Protein AF-A0AAN2ZX48-F1 (afdb_monomer)

pLDDT: mean 71.61, std 15.32, range [32.81, 92.69]

Mean predicted aligned error: 22.46 Å

Solvent-accessible surface area (backbone atoms only — not comparable to full-atom values): 22658 Å² total; per-residue (Å²): 134,85,87,55,76,64,66,60,76,71,35,73,71,50,57,65,73,64,58,72,77,75,75,75,77,77,73,84,66,56,73,68,52,59,56,50,48,56,48,50,50,49,28,68,75,66,75,44,78,60,50,87,53,94,60,100,44,75,47,29,53,45,24,56,49,52,52,52,36,64,75,31,69,79,54,33,64,74,41,54,86,73,54,86,80,57,77,74,74,60,80,80,75,80,78,86,82,70,86,78,72,79,70,75,82,63,98,75,76,61,73,65,69,76,73,61,67,86,85,75,58,90,87,45,56,80,81,66,59,49,67,71,52,54,52,53,52,56,52,56,72,67,50,59,66,72,38,79,42,93,65,40,72,72,52,47,60,51,54,56,48,51,53,52,31,42,75,71,61,50,21,52,81,40,77,43,83,68,84,80,81,60,65,76,41,43,37,29,50,72,88,43,48,31,37,28,72,42,65,47,86,70,64,43,74,40,100,85,76,45,80,31,28,40,22,28,36,40,36,76,88,44,33,25,25,71,62,35,44,48,57,61,50,42,54,48,29,55,32,80,91,34,60,15,30,32,46,48,71,68,76,47,81,66,56,65,60,73,74,46,95,56,92,48,72,52,23,36,41,38,31,31,33,71,64,45,86,48,72,85,62,59,72,54,75,46,50,32,33,58,50,76,36,73,57,62,67,66,74,74,50,72,60,22,45,83,27,63,75,46,69,49,14,51,69,43,83,77,47,76,45,82,36,58,84,46,67,56,70,60,51,49,52,49,52,52,61,74,42,50,93,39,48,45,76,48,71,49,99,83,75,52,66,21,63,58,29,30,62,50,55,68,68,61,53,54,54,48,54,52,51,52,52,60,61,72,75,108

Radius of gyration: 36.61 Å; Cα contacts (8 Å, |Δi|>4): 448; chains: 1; bounding box: 92×59×98 Å

Sequence (378 aa):
MANSLDSIFEDDAFDDLTKQVEKKKVVKQDPEVAKFQETIDFVNENGREPEKTPEWSSERALWARLSGFRGKPERSEKVKKYDTLGLLEKEFEPDGEFLADSVEIDDELNLDDILGSDDMIDDFSDLLDVSRYRRTVNAADKIGRRKHASHFEKYKSLFDQVHADIASGRRKIIPFEQYDIHENRFYIQNGVMMYIVSISKDTFIADNGKTNARMHVVYENGTENKNLLLQSLASSLYSTERHGRMVTEPVDEETLAESFGEEFTTGYIYVLKSLSTNPDISKWNNLYKIGFTRNDVESRIANAENDVTYLNAPVKVMLSAEVQNVNAQLLERTLHHVFQDKQVVFQDGNFKKATEWYMVPLNDIESKINEVIAGLQK

Foldseek 3Di:
DDPDPVVVVPDPVVVVVPPDPPPPPPPPDPPLQVLVVVQVVVCVVVVDHQDCDPDDDPSNVSVVSLVVCLVDVVSVVVNVVVCPPCSNVDDPPPPDDDPPPPPPPPPPDDPVVVVPPPPPCPPCPVVPPCVVVVVVVVVVVLAQDWDFAPPCVVVLVVVVVLVVCVVVVLKDKAQDPDLDDDAQFWKAWLNKIKHWPDWDPDWDQDPVRDTKTATWMAINVRIIGRGHISVVVSCRSPDPVTRMITIDDRVPLVVLVVVDPDWDFQWKKWKKDFPDPDPVRVPAPQKIFIDIDRDDPCVVQVQLLCDVLNPNGRIDTPDMDTQTSFNVVVLSVVLCVVQVVFWDWDADPVRDIRTRIGRDHPVVSVVVSVVSSVVRVD

Nearest PDB structures (foldseek):
  2mh9-assembly1_A  TM=3.586E-01  e=2.820E+00  Homo sapiens
  6y2d-assembly2_B  TM=3.726E-01  e=7.267E+00  Homo sapiens
  7mtr-assembly1_A  TM=3.232E-01  e=9.599E+00  Homo sapiens

Organism: Listeria monocytogenes (NCBI:txid1639)

Secondary structure (DSSP, 8-state):
----THHHHS-HHHHHHH------------HHHHHHHHHHHHHHHHSSPPP--SS--HHHHHHHHHHHHHS-HHHHHHHGGG-SS-TTSS-----S-S--------TT--HHHHS--TTS-TTTTTTS-THHHHHHHHHHHTS---EE-TTHHHHHHHHHHHHHHHHTTSS-EEE--S----TT-EEEETTEEEEEEEE-S--EE-TTSSEE-EEEEEETTSEEEEEEEHHHHHHHHH-TTTT-EEEPPP--TTHHHHS-SS--EEEEEEEEEE----HHHHT-TTEEEEEEESS-HHHHHTTGGG-GGGTTS-EEEEEEEEEESS-HHHHHHHHHHHTGGGEEEEE-TTS-EEEEEEE--HHHHHHHHHHHHHHH--

InterPro domains:
  IPR018306 Bacteriophage T5, Orf172 DNA-binding [SM00974] (282-372)

Structure (mmCIF, N/CA/C/O backbone):
data_AF-A0AAN2ZX48-F1
#
_entry.id   AF-A0AAN2ZX48-F1
#
loop_
_atom_site.group_PDB
_atom_site.id
_atom_site.type_symbol
_atom_site.label_atom_id
_atom_site.label_alt_id
_atom_site.label_comp_id
_atom_site.label_asym_id
_atom_site.label_entity_id
_atom_site.label_seq_id
_atom_site.pdbx_PDB_ins_code
_atom_site.Cartn_x
_atom_site.Cartn_y
_atom_site.Cartn_z
_atom_site.occupancy
_atom_site.B_iso_or_equiv
_atom_site.auth_seq_id
_atom_site.auth_comp_id
_atom_site.auth_asym_id
_atom_site.auth_atom_id
_atom_site.pdbx_PDB_model_num
ATOM 1 N N . MET A 1 1 ? -53.705 4.582 -3.881 1.00 45.12 1 MET A N 1
ATOM 2 C CA . MET A 1 1 ? -53.225 4.586 -5.277 1.00 45.12 1 MET A CA 1
ATOM 3 C C . MET A 1 1 ? -51.786 4.130 -5.215 1.00 45.12 1 MET A C 1
ATOM 5 O O . MET A 1 1 ? -51.027 4.713 -4.455 1.00 45.12 1 MET A O 1
ATOM 9 N N . ALA A 1 2 ? -51.499 2.971 -5.800 1.00 41.88 2 ALA A N 1
ATOM 10 C CA . ALA A 1 2 ? -50.234 2.273 -5.624 1.00 41.88 2 ALA A CA 1
ATOM 11 C C . ALA A 1 2 ? -49.130 3.002 -6.399 1.00 41.88 2 ALA A C 1
ATOM 13 O O . ALA A 1 2 ? -49.223 3.122 -7.615 1.00 41.88 2 ALA A O 1
ATOM 14 N N . ASN A 1 3 ? -48.112 3.484 -5.689 1.00 56.31 3 ASN A N 1
ATOM 15 C CA . ASN A 1 3 ? -46.870 3.957 -6.288 1.00 56.31 3 ASN A CA 1
ATOM 16 C C . ASN A 1 3 ? -46.056 2.707 -6.652 1.00 56.31 3 ASN A C 1
ATOM 18 O O . ASN A 1 3 ? -45.355 2.171 -5.791 1.00 56.31 3 ASN A O 1
ATOM 22 N N . SER A 1 4 ? -46.235 2.172 -7.864 1.00 54.47 4 SER A N 1
ATOM 23 C CA . SER A 1 4 ? -45.374 1.093 -8.354 1.00 54.47 4 SER A CA 1
ATOM 24 C C . SER A 1 4 ? -44.066 1.696 -8.861 1.00 54.47 4 SER A C 1
ATOM 26 O O . SER A 1 4 ? -44.042 2.795 -9.408 1.00 54.47 4 SER A O 1
ATOM 28 N N . LEU A 1 5 ? -42.965 0.977 -8.643 1.00 59.41 5 LEU A N 1
ATOM 29 C CA . LEU A 1 5 ? -41.631 1.351 -9.119 1.00 59.41 5 LEU A CA 1
ATOM 30 C C . LEU A 1 5 ? -41.590 1.561 -10.642 1.00 59.41 5 LEU A C 1
ATOM 32 O O . LEU A 1 5 ? -40.723 2.283 -11.121 1.00 59.41 5 LEU A O 1
ATOM 36 N N . ASP A 1 6 ? -42.547 0.996 -11.379 1.00 60.75 6 ASP A N 1
ATOM 37 C CA . ASP A 1 6 ? -42.659 1.135 -12.832 1.00 60.75 6 ASP A CA 1
ATOM 38 C C . ASP A 1 6 ? -42.944 2.579 -13.262 1.00 60.75 6 ASP A C 1
ATOM 40 O O . ASP A 1 6 ? -42.443 3.011 -14.294 1.00 60.75 6 ASP A O 1
ATOM 44 N N . SER A 1 7 ? -43.633 3.381 -12.437 1.00 61.56 7 SER A N 1
ATOM 45 C CA . SER A 1 7 ? -43.918 4.780 -12.787 1.00 61.56 7 SER A CA 1
ATOM 46 C C . SER A 1 7 ? -42.679 5.682 -12.764 1.00 61.56 7 SER A C 1
ATOM 48 O O . SER A 1 7 ? -42.735 6.796 -13.265 1.00 61.56 7 SER A O 1
ATOM 50 N N . ILE A 1 8 ? -41.584 5.240 -12.135 1.00 61.06 8 ILE A N 1
ATOM 51 C CA . ILE A 1 8 ? -40.303 5.966 -12.104 1.00 61.06 8 ILE A CA 1
ATOM 52 C C . ILE A 1 8 ? -39.484 5.654 -13.365 1.00 61.06 8 ILE A C 1
ATOM 54 O O . ILE A 1 8 ? -38.719 6.497 -13.822 1.00 61.06 8 ILE A O 1
ATOM 58 N N . PHE A 1 9 ? -39.655 4.459 -13.938 1.00 58.81 9 PHE A N 1
ATOM 59 C CA . PHE A 1 9 ? -38.981 4.049 -15.172 1.00 58.81 9 PHE A CA 1
ATOM 60 C C . PHE A 1 9 ? -39.704 4.520 -16.442 1.00 58.81 9 PHE A C 1
ATOM 62 O O . PHE A 1 9 ? -39.094 4.526 -17.505 1.00 58.81 9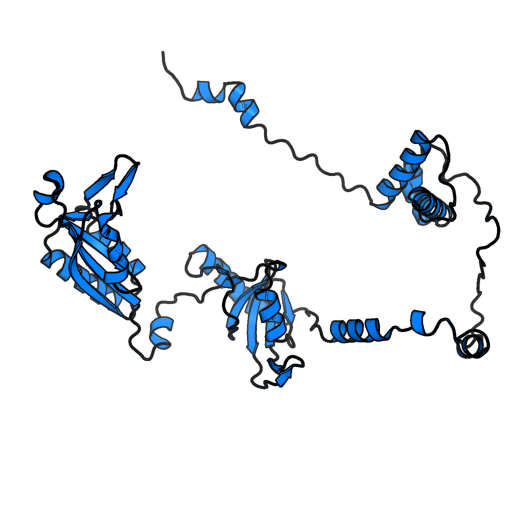 PHE A O 1
ATOM 69 N N . GLU A 1 10 ? -40.973 4.921 -16.334 1.00 63.53 10 GLU A N 1
ATOM 70 C CA . GLU A 1 10 ? -41.770 5.499 -17.428 1.00 63.53 10 GLU A CA 1
ATOM 71 C C . GLU A 1 10 ? -41.749 7.042 -17.459 1.00 63.53 10 GLU A C 1
ATOM 73 O O . GLU A 1 10 ? -42.428 7.646 -18.287 1.00 63.53 10 GLU A O 1
ATOM 78 N N . ASP A 1 11 ? -40.998 7.696 -16.565 1.00 68.88 11 ASP A N 1
ATOM 79 C CA . ASP A 1 11 ? -40.873 9.158 -16.546 1.00 68.88 11 ASP A CA 1
ATOM 80 C C . ASP A 1 11 ? -39.860 9.623 -17.610 1.00 68.88 11 ASP A C 1
ATOM 82 O O . ASP A 1 11 ? -38.691 9.224 -17.584 1.00 68.88 11 ASP A O 1
ATOM 86 N N . ASP A 1 12 ? -40.289 10.504 -18.522 1.00 62.69 12 ASP A N 1
ATOM 87 C CA . ASP A 1 12 ? -39.469 11.079 -19.605 1.00 62.69 12 ASP A CA 1
ATOM 88 C C . ASP A 1 12 ? -38.168 11.721 -19.074 1.00 62.69 12 ASP A C 1
ATOM 90 O O . ASP A 1 12 ? -37.153 11.788 -19.773 1.00 62.69 12 ASP A O 1
ATOM 94 N N . ALA A 1 13 ? -38.167 12.167 -17.811 1.00 63.03 13 ALA A N 1
ATOM 95 C CA . ALA A 1 13 ? -36.989 12.717 -17.142 1.00 63.03 13 ALA A CA 1
ATOM 96 C C . ALA A 1 13 ? -35.892 11.669 -16.851 1.00 63.03 13 ALA A C 1
ATOM 98 O O . ALA A 1 13 ? -34.710 12.018 -16.791 1.00 63.03 13 ALA A O 1
ATOM 99 N N . PHE A 1 14 ? -36.251 10.392 -16.671 1.00 63.31 14 PHE A N 1
ATOM 100 C CA . PHE A 1 14 ? -35.298 9.301 -16.428 1.00 63.31 14 PHE A CA 1
ATOM 101 C C . PHE A 1 14 ? -34.628 8.836 -17.730 1.00 63.31 14 PHE A C 1
ATOM 103 O O . PHE A 1 14 ? -33.440 8.498 -17.744 1.00 63.31 14 PHE A O 1
ATOM 110 N N . ASP A 1 15 ? -35.360 8.891 -18.841 1.00 62.09 15 ASP A N 1
ATOM 111 C CA . ASP A 1 15 ? -34.860 8.526 -20.169 1.00 62.09 15 ASP A CA 1
ATOM 112 C C . ASP A 1 15 ? -33.831 9.552 -20.690 1.00 62.09 15 ASP A C 1
ATOM 114 O O . ASP A 1 15 ? -32.846 9.203 -21.344 1.00 62.09 15 ASP A O 1
ATOM 118 N N . ASP A 1 16 ? -33.969 10.828 -20.309 1.00 64.50 16 ASP A N 1
ATOM 119 C CA . ASP A 1 16 ? -32.976 11.863 -20.630 1.00 64.50 16 ASP A CA 1
ATOM 120 C C . ASP A 1 16 ? -31.707 11.770 -19.757 1.00 64.50 16 ASP A C 1
ATOM 122 O O . ASP A 1 16 ? -30.606 12.065 -20.225 1.00 64.50 16 ASP A O 1
ATOM 126 N N . LEU A 1 17 ? -31.823 11.273 -18.516 1.00 61.31 17 LEU A N 1
ATOM 127 C CA . LEU A 1 17 ? -30.679 11.032 -17.622 1.00 61.31 17 LEU A CA 1
ATOM 128 C C . LEU A 1 17 ? -29.883 9.761 -17.970 1.00 61.31 17 LEU A C 1
ATOM 130 O O . LEU A 1 17 ? -28.704 9.658 -17.621 1.00 61.31 17 LEU A O 1
ATOM 134 N N . THR A 1 18 ? -30.518 8.784 -18.625 1.00 60.12 18 THR A N 1
ATOM 135 C CA . THR A 1 18 ? -29.911 7.484 -18.968 1.00 60.12 18 THR A CA 1
ATOM 136 C C . THR A 1 18 ? -29.430 7.381 -20.414 1.00 60.12 18 THR A C 1
ATOM 138 O O . THR A 1 18 ? -28.685 6.448 -20.735 1.00 60.12 18 THR A O 1
ATOM 141 N N . LYS A 1 19 ? -29.738 8.367 -21.271 1.00 58.62 19 LYS A N 1
ATOM 142 C CA . LYS A 1 19 ? -29.104 8.536 -22.586 1.00 58.62 19 LYS A CA 1
ATOM 143 C C . LYS A 1 19 ? -27.596 8.721 -22.435 1.00 58.62 19 LYS A C 1
ATOM 145 O O . LYS A 1 19 ? -27.070 9.822 -22.281 1.00 58.62 19 LYS A O 1
ATOM 150 N N . GLN A 1 20 ? -26.865 7.616 -22.538 1.00 55.41 20 GLN A N 1
ATOM 151 C CA . GLN A 1 20 ? -25.436 7.658 -22.795 1.00 55.41 20 GLN A CA 1
ATOM 152 C C . GLN A 1 20 ? -25.233 8.371 -24.129 1.00 55.41 20 GLN A C 1
ATOM 154 O O . GLN A 1 20 ? -25.635 7.865 -25.174 1.00 55.41 20 GLN A O 1
ATOM 159 N N . VAL A 1 21 ? -24.618 9.554 -24.090 1.00 56.12 21 VAL A N 1
ATOM 160 C CA . VAL A 1 21 ? -24.165 10.254 -25.292 1.00 56.12 21 VAL A CA 1
ATOM 161 C C . VAL A 1 21 ? -23.295 9.276 -26.071 1.00 56.12 21 VAL A C 1
ATOM 163 O O . VAL A 1 21 ? -22.174 8.968 -25.654 1.00 56.12 21 VAL A O 1
ATOM 166 N N . GLU A 1 22 ? -23.819 8.750 -27.178 1.00 48.66 22 GLU A N 1
ATOM 167 C CA . GLU A 1 22 ? -23.046 7.916 -28.083 1.00 48.66 22 GLU A CA 1
ATOM 168 C C . GLU A 1 22 ? -21.810 8.719 -28.476 1.00 48.66 22 GLU A C 1
ATOM 170 O O . GLU A 1 22 ? -21.892 9.752 -29.150 1.00 48.66 22 GLU A O 1
ATOM 175 N N . LYS A 1 23 ? -20.636 8.283 -28.007 1.00 46.94 23 LYS A N 1
ATOM 176 C CA . LYS A 1 23 ? -19.372 8.860 -28.449 1.00 46.94 23 LYS A CA 1
ATOM 177 C C . LYS A 1 23 ? -19.338 8.680 -29.959 1.00 46.94 23 LYS A C 1
ATOM 179 O O . LYS A 1 23 ? -19.159 7.555 -30.429 1.00 46.94 23 LYS A O 1
ATOM 184 N N . LYS A 1 24 ? -19.531 9.777 -30.704 1.00 48.31 24 LYS A N 1
ATOM 185 C CA . LYS A 1 24 ? -19.388 9.805 -32.162 1.00 48.31 24 LYS A CA 1
ATOM 186 C C . LYS A 1 24 ? -18.112 9.044 -32.493 1.00 48.31 24 LYS A C 1
ATOM 188 O O . LYS A 1 24 ? -17.032 9.437 -32.049 1.00 48.31 24 LYS A O 1
ATOM 193 N N . LYS A 1 25 ? -18.241 7.925 -33.213 1.00 39.34 25 LYS A N 1
ATOM 194 C CA . LYS A 1 25 ? -17.086 7.191 -33.728 1.00 39.34 25 LYS A CA 1
ATOM 195 C C . LYS A 1 25 ? -16.262 8.197 -34.520 1.00 39.34 25 LYS A C 1
ATOM 197 O O . LYS A 1 25 ? -16.700 8.648 -35.575 1.00 39.34 25 LYS A O 1
ATOM 202 N N . VAL A 1 26 ? -15.100 8.576 -33.994 1.00 48.19 26 VAL A N 1
ATOM 203 C CA . VAL A 1 26 ? -14.119 9.338 -34.758 1.00 48.19 26 VAL A CA 1
ATOM 204 C C . VAL A 1 26 ? -13.676 8.397 -35.864 1.00 48.19 26 VAL A C 1
ATOM 206 O O . VAL A 1 26 ? -12.920 7.452 -35.634 1.00 48.19 26 VAL A O 1
ATOM 209 N N . VAL A 1 27 ? -14.242 8.591 -37.051 1.00 51.19 27 VAL A N 1
ATOM 210 C CA . VAL A 1 27 ? -13.769 7.943 -38.265 1.00 51.19 27 VAL A CA 1
ATOM 211 C C . VAL A 1 27 ? -12.309 8.360 -38.383 1.00 51.19 27 VAL A C 1
ATOM 213 O O . VAL A 1 27 ? -12.022 9.549 -38.504 1.00 51.19 27 VAL A O 1
ATOM 216 N N . LYS A 1 28 ? -11.380 7.405 -38.258 1.00 48.78 28 LYS A N 1
ATOM 217 C CA . LYS A 1 28 ? -9.961 7.637 -38.541 1.00 48.78 28 LYS A CA 1
ATOM 218 C C . LYS A 1 28 ? -9.855 7.975 -40.024 1.00 48.78 28 LYS A C 1
ATOM 220 O O . LYS A 1 28 ? -9.729 7.080 -40.851 1.00 48.78 28 LYS A O 1
ATOM 225 N N . GLN A 1 29 ? -9.993 9.249 -40.361 1.00 53.47 29 GLN A N 1
ATOM 226 C CA . GLN A 1 29 ? -9.598 9.734 -41.669 1.00 53.47 29 GLN A CA 1
ATOM 227 C C . GLN A 1 29 ? -8.076 9.661 -41.731 1.00 53.47 29 GLN A C 1
ATOM 229 O O . GLN A 1 29 ? -7.393 9.980 -40.751 1.00 53.47 29 GLN A O 1
ATOM 234 N N . ASP A 1 30 ? -7.550 9.194 -42.859 1.00 65.25 30 ASP A N 1
ATOM 235 C CA . ASP A 1 30 ? -6.114 9.202 -43.085 1.00 65.25 30 ASP A CA 1
ATOM 236 C C . ASP A 1 30 ? -5.580 10.628 -42.885 1.00 65.25 30 ASP A C 1
ATOM 238 O O . ASP A 1 30 ? -6.158 11.587 -43.410 1.00 65.25 30 ASP A O 1
ATOM 242 N N . PRO A 1 31 ? -4.471 10.801 -42.147 1.00 69.50 31 PRO A N 1
ATOM 243 C CA . PRO A 1 31 ? -3.940 12.122 -41.829 1.00 69.50 31 PRO A CA 1
ATOM 244 C C . PRO A 1 31 ? -3.543 12.913 -43.083 1.00 69.50 31 PRO A C 1
ATOM 246 O O . PRO A 1 31 ? -3.428 14.132 -43.014 1.00 69.50 31 PRO A O 1
ATOM 249 N N . GLU A 1 32 ? -3.319 12.248 -44.221 1.00 68.69 32 GLU A N 1
ATOM 250 C CA . GLU A 1 32 ? -3.065 12.900 -45.513 1.00 68.69 32 GLU A CA 1
ATOM 251 C C . GLU A 1 32 ? -4.333 13.548 -46.100 1.00 68.69 32 GLU A C 1
ATOM 253 O O . GLU A 1 32 ? -4.241 14.638 -46.657 1.00 68.69 32 GLU A O 1
ATOM 258 N N . VAL A 1 33 ? -5.513 12.945 -45.909 1.00 72.56 33 VAL A N 1
ATOM 259 C CA . VAL A 1 33 ? -6.796 13.476 -46.408 1.00 72.56 33 VAL A CA 1
ATOM 260 C C . VAL A 1 33 ? -7.228 14.694 -45.595 1.00 72.56 33 VAL A C 1
ATOM 262 O O . VAL A 1 33 ? -7.572 15.721 -46.171 1.00 72.56 33 VAL A O 1
ATOM 265 N N . ALA A 1 34 ? -7.111 14.628 -44.264 1.00 75.94 34 ALA A N 1
ATOM 266 C CA . ALA A 1 34 ? -7.428 15.758 -43.388 1.00 75.94 34 ALA A CA 1
ATOM 267 C C . ALA A 1 34 ? -6.564 16.998 -43.696 1.00 75.94 34 ALA A C 1
ATOM 269 O O . ALA A 1 34 ? -7.058 18.121 -43.701 1.00 75.94 34 ALA A O 1
ATOM 270 N N . LYS A 1 35 ? -5.278 16.791 -44.017 1.00 76.88 35 LYS A N 1
ATOM 271 C CA . LYS A 1 35 ? -4.351 17.871 -44.398 1.00 76.88 35 LYS A CA 1
ATOM 272 C C . LYS A 1 35 ? -4.679 18.493 -45.754 1.00 76.88 35 LYS A C 1
ATOM 274 O O . LYS A 1 35 ? -4.445 19.683 -45.947 1.00 76.88 35 LYS A O 1
ATOM 279 N N . PHE A 1 36 ? -5.180 17.706 -46.704 1.00 78.19 36 PHE A N 1
ATOM 280 C CA . PHE A 1 36 ? -5.637 18.260 -47.976 1.00 78.19 36 PHE A CA 1
ATOM 281 C C . PHE A 1 36 ? -6.943 19.033 -47.813 1.00 78.19 36 PHE A C 1
ATOM 283 O O . PHE A 1 36 ? -7.107 20.089 -48.412 1.00 78.19 36 PHE A O 1
ATOM 290 N N . GLN A 1 37 ? -7.832 18.559 -46.942 1.00 78.62 37 GLN A N 1
ATOM 291 C CA . GLN A 1 37 ? -9.082 19.245 -46.647 1.00 78.62 37 GLN A CA 1
ATOM 292 C C . GLN A 1 37 ? -8.845 20.618 -46.004 1.00 78.62 37 GLN A C 1
ATOM 294 O O . GLN A 1 37 ? -9.447 21.588 -46.434 1.00 78.62 37 GLN A O 1
ATOM 299 N N . GLU A 1 38 ? -7.853 20.738 -45.117 1.00 80.44 38 GLU A N 1
ATOM 300 C CA . GLU A 1 38 ? -7.378 22.033 -44.596 1.00 80.44 38 GLU A CA 1
ATOM 301 C C . GLU A 1 38 ? -6.915 22.986 -45.720 1.00 80.44 38 GLU A C 1
ATOM 303 O O . GLU A 1 38 ? -7.115 24.196 -45.651 1.00 80.44 38 GLU A O 1
ATOM 308 N N . THR A 1 39 ? -6.323 22.442 -46.790 1.00 78.12 39 THR A N 1
ATOM 309 C CA . THR A 1 39 ? -5.909 23.233 -47.962 1.00 78.12 39 THR A CA 1
ATOM 310 C C . THR A 1 39 ? -7.118 23.667 -48.798 1.00 78.12 39 THR A C 1
ATOM 312 O O . THR A 1 39 ? -7.153 24.802 -49.260 1.00 78.12 39 THR A O 1
ATOM 315 N N . ILE A 1 40 ? -8.131 22.807 -48.955 1.00 77.62 40 ILE A N 1
ATOM 316 C CA . ILE A 1 40 ? -9.402 23.147 -49.619 1.00 77.62 40 ILE A CA 1
ATOM 317 C C . ILE A 1 40 ? -10.158 24.223 -48.837 1.00 77.62 40 ILE A C 1
ATOM 319 O O . ILE A 1 40 ? -10.649 25.178 -49.435 1.00 77.62 40 ILE A O 1
ATOM 323 N N . ASP A 1 41 ? -10.242 24.086 -47.515 1.00 80.44 41 ASP A N 1
ATOM 324 C CA . ASP A 1 41 ? -10.939 25.033 -46.644 1.00 80.44 41 ASP A CA 1
ATOM 325 C C . ASP A 1 41 ? -10.294 26.421 -46.738 1.00 80.44 41 ASP A C 1
ATOM 327 O O . ASP A 1 41 ? -10.993 27.413 -46.930 1.00 80.44 41 ASP A O 1
ATOM 331 N N . PHE A 1 42 ? -8.958 26.487 -46.759 1.00 80.00 42 PHE A N 1
ATOM 332 C CA . PHE A 1 42 ? -8.235 27.737 -46.993 1.00 80.00 42 PHE A CA 1
ATOM 333 C C . PHE A 1 42 ? -8.580 28.384 -48.346 1.00 80.00 42 PHE A C 1
ATOM 335 O O . PHE A 1 42 ? -8.776 29.601 -48.411 1.00 80.00 42 PHE A O 1
ATOM 342 N N . VAL A 1 43 ? -8.666 27.590 -49.420 1.00 79.56 43 VAL A N 1
ATOM 343 C CA . VAL A 1 43 ? -9.015 28.087 -50.763 1.00 79.56 43 VAL A CA 1
ATOM 344 C C . VAL A 1 43 ? -10.472 28.550 -50.819 1.00 79.56 43 VAL A C 1
ATOM 346 O O . VAL A 1 43 ? -10.758 29.573 -51.437 1.00 79.56 43 VAL A O 1
ATOM 349 N N . ASN A 1 44 ? -11.388 27.853 -50.144 1.00 77.38 44 ASN A N 1
ATOM 350 C CA . ASN A 1 44 ? -12.794 28.251 -50.052 1.00 77.38 44 ASN A CA 1
ATOM 351 C C . ASN A 1 44 ? -12.979 29.555 -49.266 1.00 77.38 44 ASN A C 1
ATOM 353 O O . ASN A 1 44 ? -13.783 30.396 -49.663 1.00 77.38 44 ASN A O 1
ATOM 357 N N . GLU A 1 45 ? -12.249 29.731 -48.165 1.00 77.50 45 GLU A N 1
ATOM 358 C CA . GLU A 1 45 ? -12.350 30.923 -47.318 1.00 77.50 45 GLU A CA 1
ATOM 359 C C . GLU A 1 45 ? -11.722 32.160 -47.968 1.00 77.50 45 GLU A C 1
ATOM 361 O O . GLU A 1 45 ? -12.285 33.251 -47.887 1.00 77.50 45 GLU A O 1
ATOM 366 N N . ASN A 1 46 ? -10.574 32.001 -48.632 1.00 74.44 46 ASN A N 1
ATOM 367 C CA . ASN A 1 46 ? -9.808 33.130 -49.170 1.00 74.44 46 ASN A CA 1
ATOM 368 C C . ASN A 1 46 ? -9.995 33.343 -50.679 1.00 74.44 46 ASN A C 1
ATOM 370 O O . ASN A 1 46 ? -9.501 34.331 -51.221 1.00 74.44 46 ASN A O 1
ATOM 374 N N . GLY A 1 47 ? -10.673 32.424 -51.375 1.00 71.94 47 GLY A N 1
ATOM 375 C CA . GLY A 1 47 ? -10.892 32.474 -52.825 1.00 71.94 47 GLY A CA 1
ATOM 376 C C . GLY A 1 47 ? -9.608 32.413 -53.663 1.00 71.94 47 GLY A C 1
ATOM 377 O O . GLY A 1 47 ? -9.653 32.683 -54.863 1.00 71.94 47 GLY A O 1
ATOM 378 N N . ARG A 1 48 ? -8.464 32.093 -53.042 1.00 74.62 48 ARG A N 1
ATOM 379 C CA . ARG A 1 48 ? -7.132 32.051 -53.660 1.00 74.62 48 ARG A CA 1
ATOM 380 C C . ARG A 1 48 ? -6.343 30.827 -53.200 1.00 74.62 48 ARG A C 1
ATOM 382 O O . ARG A 1 48 ? -6.552 30.324 -52.097 1.00 74.62 48 ARG A O 1
ATOM 389 N N . GLU A 1 49 ? -5.424 30.366 -54.046 1.00 76.69 49 GLU A N 1
ATOM 390 C CA . GLU A 1 49 ? -4.456 29.323 -53.689 1.00 76.69 49 GLU A CA 1
ATOM 391 C C . GLU A 1 49 ? -3.422 29.887 -52.690 1.00 76.69 49 GLU A C 1
ATOM 393 O O . GLU A 1 49 ? -3.098 31.073 -52.766 1.00 76.69 49 GLU A O 1
ATOM 398 N N . PRO A 1 50 ? -2.913 29.082 -51.737 1.00 77.75 50 PRO A N 1
ATOM 399 C CA . PRO A 1 50 ? -1.875 29.538 -50.813 1.00 77.75 50 PRO A CA 1
ATOM 400 C C . PRO A 1 50 ? -0.607 29.919 -51.585 1.00 77.75 50 PRO A C 1
ATOM 402 O O . PRO A 1 50 ? -0.184 29.171 -52.462 1.00 77.75 50 PRO A O 1
ATOM 405 N N . GLU A 1 51 ? 0.014 31.052 -51.252 1.00 75.94 51 GLU A N 1
ATOM 406 C CA . GLU A 1 51 ? 1.209 31.564 -51.939 1.00 75.94 51 GLU A CA 1
ATOM 407 C C . GLU A 1 51 ? 2.509 31.335 -51.143 1.00 75.94 51 GLU A C 1
ATOM 409 O O . GLU A 1 51 ? 2.523 31.181 -49.916 1.00 75.94 51 GLU A O 1
ATOM 414 N N . LYS A 1 52 ? 3.649 31.334 -51.847 1.00 70.94 52 LYS A N 1
ATOM 415 C CA . LYS A 1 52 ? 4.982 31.224 -51.237 1.00 70.94 52 LYS A CA 1
ATOM 416 C C . LYS A 1 52 ? 5.378 32.557 -50.597 1.00 70.94 52 LYS A C 1
ATOM 418 O O . LYS A 1 52 ? 6.024 33.389 -51.228 1.00 70.94 52 LYS A O 1
ATOM 423 N N . THR A 1 53 ? 5.048 32.752 -49.322 1.00 71.31 53 THR A N 1
ATOM 424 C CA . THR A 1 53 ? 5.519 33.933 -48.581 1.00 71.31 53 THR A CA 1
ATOM 425 C C . THR A 1 53 ? 6.982 33.774 -48.121 1.00 71.31 53 THR A C 1
ATOM 427 O O . THR A 1 53 ? 7.389 32.677 -47.719 1.00 71.31 53 THR A O 1
ATOM 430 N N . PRO A 1 54 ? 7.797 34.848 -48.126 1.00 54.81 54 PRO A N 1
ATOM 431 C CA . PRO A 1 54 ? 9.190 34.806 -47.666 1.00 54.81 54 PRO A CA 1
ATOM 432 C C . PRO A 1 54 ? 9.323 34.563 -46.153 1.00 54.81 54 PRO A C 1
ATOM 434 O O . PRO A 1 54 ? 10.289 33.931 -45.726 1.00 54.81 54 PRO A O 1
ATOM 437 N N . GLU A 1 55 ? 8.328 34.955 -45.356 1.00 61.94 55 GLU A N 1
ATOM 438 C CA . GLU A 1 55 ? 8.254 34.664 -43.918 1.00 61.94 55 GLU A CA 1
ATOM 439 C C . GLU A 1 55 ? 7.560 33.321 -43.626 1.00 61.94 55 GLU A C 1
ATOM 441 O O . GLU A 1 55 ? 6.774 32.811 -44.434 1.00 61.94 55 GLU A O 1
ATOM 446 N N . TRP A 1 56 ? 7.866 32.726 -42.466 1.00 55.78 56 TRP A N 1
ATOM 447 C CA . TRP A 1 56 ? 7.265 31.469 -42.013 1.00 55.78 56 TRP A CA 1
ATOM 448 C C . TRP A 1 56 ? 5.832 31.698 -41.517 1.00 55.78 56 TRP A C 1
ATOM 450 O O . TRP A 1 56 ? 5.606 32.068 -40.366 1.00 55.78 56 TRP A O 1
ATOM 460 N N . SER A 1 57 ? 4.863 31.470 -42.400 1.00 71.50 57 SER A N 1
ATOM 461 C CA . SER A 1 57 ? 3.431 31.645 -42.149 1.00 71.50 57 SER A CA 1
ATOM 462 C C . SER A 1 57 ? 2.664 30.323 -42.302 1.00 71.50 57 SER A C 1
ATOM 464 O O . SER A 1 57 ? 3.150 29.361 -42.910 1.00 71.50 57 SER A O 1
ATOM 466 N N . SER A 1 58 ? 1.439 30.268 -41.769 1.00 71.56 58 SER A N 1
ATOM 467 C CA . SER A 1 58 ? 0.508 29.156 -42.012 1.00 71.56 58 SER A CA 1
ATOM 468 C C . SER A 1 58 ? 0.215 28.973 -43.508 1.00 71.56 58 SER A C 1
ATOM 470 O O . SER A 1 58 ? 0.129 27.841 -43.977 1.00 71.56 58 SER A O 1
ATOM 472 N N . GLU A 1 59 ? 0.168 30.065 -44.273 1.00 76.38 59 GLU A N 1
ATOM 473 C CA . GLU A 1 59 ? -0.027 30.069 -45.728 1.00 76.38 59 GLU A CA 1
ATOM 474 C C . GLU A 1 59 ? 1.147 29.410 -46.471 1.00 76.38 59 GLU A C 1
ATOM 476 O O . GLU A 1 59 ? 0.928 28.533 -47.306 1.00 76.38 59 GLU A O 1
ATOM 481 N N . ARG A 1 60 ? 2.402 29.696 -46.086 1.00 74.19 60 ARG A N 1
ATOM 482 C CA . ARG A 1 60 ? 3.587 29.024 -46.654 1.00 74.19 60 ARG A CA 1
ATOM 483 C C . ARG A 1 60 ? 3.585 27.520 -46.382 1.00 74.19 60 ARG A C 1
ATOM 485 O O . ARG A 1 60 ? 4.000 26.733 -47.235 1.00 74.19 60 ARG A O 1
ATOM 492 N N . ALA A 1 61 ? 3.137 27.110 -45.194 1.00 73.88 61 ALA A N 1
ATOM 493 C CA . ALA A 1 61 ? 3.020 25.697 -44.851 1.00 73.88 61 ALA A CA 1
ATOM 494 C C . ALA A 1 61 ? 1.959 24.993 -45.714 1.00 73.88 61 ALA A C 1
ATOM 496 O O . ALA A 1 61 ? 2.187 23.861 -46.144 1.00 73.88 61 ALA A O 1
ATOM 497 N N . LEU A 1 62 ? 0.836 25.659 -46.004 1.00 77.81 62 LEU A N 1
ATOM 498 C CA . LEU A 1 62 ? -0.203 25.157 -46.907 1.00 77.81 62 LEU A CA 1
ATOM 499 C C . LEU A 1 62 ? 0.278 25.113 -48.366 1.00 77.81 62 LEU A C 1
ATOM 501 O O . LEU A 1 62 ? 0.070 24.098 -49.028 1.00 77.81 62 LEU A O 1
ATOM 505 N N . TRP A 1 63 ? 1.020 26.125 -48.835 1.00 79.06 63 TRP A N 1
ATOM 506 C CA . TRP A 1 63 ? 1.656 26.119 -50.161 1.00 79.06 63 TRP A CA 1
ATOM 507 C C . TRP A 1 63 ? 2.633 24.948 -50.316 1.00 79.06 63 TRP A C 1
ATOM 509 O O . TRP A 1 63 ? 2.537 24.178 -51.266 1.00 79.06 63 TRP A O 1
ATOM 519 N N . ALA A 1 64 ? 3.529 24.734 -49.346 1.00 74.44 64 ALA A N 1
ATOM 520 C CA . ALA A 1 64 ? 4.487 23.627 -49.390 1.00 74.44 64 ALA A CA 1
ATOM 521 C C . ALA A 1 64 ? 3.797 22.250 -49.366 1.00 74.44 64 ALA A C 1
ATOM 523 O O . ALA A 1 64 ? 4.260 21.308 -50.013 1.00 74.44 64 ALA A O 1
ATOM 524 N N . ARG A 1 65 ? 2.674 22.124 -48.644 1.00 77.81 65 ARG A N 1
ATOM 525 C CA . ARG A 1 65 ? 1.848 20.907 -48.647 1.00 77.81 65 ARG A CA 1
ATOM 526 C C . ARG A 1 65 ? 1.196 20.687 -50.009 1.00 77.81 65 ARG A C 1
ATOM 528 O O . ARG A 1 65 ? 1.309 19.580 -50.527 1.00 77.81 65 ARG A O 1
ATOM 535 N N . LEU A 1 66 ? 0.581 21.715 -50.596 1.00 78.50 66 LEU A N 1
ATOM 536 C CA . LEU A 1 66 ? -0.045 21.647 -51.920 1.00 78.50 66 LEU A CA 1
ATOM 537 C C . LEU A 1 66 ? 0.982 21.284 -53.004 1.00 78.50 66 LEU A C 1
ATOM 539 O O . LEU A 1 66 ? 0.756 20.352 -53.775 1.00 78.50 66 LEU A O 1
ATOM 543 N N . SER A 1 67 ? 2.157 21.917 -52.983 1.00 75.44 67 SER A N 1
ATOM 544 C CA . SER A 1 67 ? 3.294 21.568 -53.845 1.00 75.44 67 SER A CA 1
ATOM 545 C C . SER A 1 67 ? 3.757 20.123 -53.631 1.00 75.44 67 SER A C 1
ATOM 547 O O . SER A 1 67 ? 4.048 19.411 -54.588 1.00 75.44 67 SER A O 1
ATOM 549 N N . GLY A 1 68 ? 3.757 19.635 -52.387 1.00 73.75 68 GLY A N 1
ATOM 550 C CA . GLY A 1 68 ? 4.070 18.241 -52.065 1.00 73.75 68 GLY A CA 1
ATOM 551 C C . GLY A 1 68 ? 3.029 17.223 -52.549 1.00 73.75 68 GLY A C 1
ATOM 552 O O . GLY A 1 68 ? 3.397 16.080 -52.828 1.00 73.75 68 GLY A O 1
ATOM 553 N N . PHE A 1 69 ? 1.754 17.613 -52.659 1.00 74.81 69 PHE A N 1
ATOM 554 C CA . PHE A 1 69 ? 0.699 16.798 -53.274 1.00 74.81 69 PHE A CA 1
ATOM 555 C C . PHE A 1 69 ? 0.796 16.799 -54.806 1.00 74.81 69 PHE A C 1
ATOM 557 O O . PHE A 1 69 ? 0.573 15.753 -55.408 1.00 74.81 69 PHE A O 1
ATOM 564 N N . ARG A 1 70 ? 1.192 17.920 -55.429 1.00 76.44 70 ARG A N 1
ATOM 565 C CA . ARG A 1 70 ? 1.431 18.013 -56.883 1.00 76.44 70 ARG A CA 1
ATOM 566 C C . ARG A 1 70 ? 2.694 17.261 -57.325 1.00 76.44 70 ARG A C 1
ATOM 568 O O . ARG A 1 70 ? 2.680 16.591 -58.348 1.00 76.44 70 ARG A O 1
ATOM 575 N N . GLY A 1 71 ? 3.766 17.312 -56.531 1.00 70.12 71 GLY A N 1
ATOM 576 C CA . GLY A 1 71 ? 5.059 16.711 -56.878 1.00 70.12 71 GLY A CA 1
ATOM 577 C C . GLY A 1 71 ? 5.175 15.194 -56.670 1.00 70.12 71 GLY A C 1
ATOM 578 O O . GLY A 1 71 ? 6.157 14.604 -57.111 1.00 70.12 71 GLY A O 1
ATOM 579 N N . LYS A 1 72 ? 4.221 14.540 -55.987 1.00 75.81 72 LYS A N 1
ATOM 580 C CA . LYS A 1 72 ? 4.258 13.086 -55.735 1.00 75.81 72 LYS A CA 1
ATOM 581 C C . LYS A 1 72 ? 2.969 12.394 -56.200 1.00 75.81 72 LYS A C 1
ATOM 583 O O . LYS A 1 72 ? 1.940 12.566 -55.542 1.00 75.81 72 LYS A O 1
ATOM 588 N N . PRO A 1 73 ? 3.023 11.538 -57.239 1.00 69.75 73 PRO A N 1
ATOM 589 C CA . PRO A 1 73 ? 1.829 10.910 -57.811 1.00 69.75 73 PRO A CA 1
ATOM 590 C C . PRO A 1 73 ? 1.107 9.972 -56.825 1.00 69.75 73 PRO A C 1
ATOM 592 O O . PRO A 1 73 ? -0.117 9.935 -56.781 1.00 69.75 73 PRO A O 1
ATOM 595 N N . GLU A 1 74 ? 1.838 9.292 -55.936 1.00 71.12 74 GLU A N 1
ATOM 596 C CA . GLU A 1 74 ? 1.241 8.408 -54.917 1.00 71.12 74 GLU A CA 1
ATOM 597 C C . GLU A 1 74 ? 0.328 9.147 -53.924 1.00 71.12 74 GLU A C 1
ATOM 599 O O . GLU A 1 74 ? -0.612 8.577 -53.366 1.00 71.12 74 GLU A O 1
ATOM 604 N N . ARG A 1 75 ? 0.623 10.426 -53.661 1.00 66.00 75 ARG A N 1
ATOM 605 C CA . ARG A 1 75 ? -0.155 11.260 -52.739 1.00 66.00 75 ARG A CA 1
ATOM 606 C C . ARG A 1 75 ? -1.324 11.932 -53.439 1.00 66.00 75 ARG A C 1
ATOM 608 O O . ARG A 1 75 ? -2.382 12.056 -52.826 1.00 66.00 75 ARG A O 1
ATOM 615 N N . SER A 1 76 ? -1.159 12.323 -54.701 1.00 66.62 76 SER A N 1
ATOM 616 C CA . SER A 1 76 ? -2.254 12.884 -55.490 1.00 66.62 76 SER A CA 1
ATOM 617 C C . SER A 1 76 ? -3.352 11.847 -55.737 1.00 66.62 76 SER A C 1
ATOM 619 O O . SER A 1 76 ? -4.523 12.171 -55.571 1.00 66.62 76 SER A O 1
ATOM 621 N N . GLU A 1 77 ? -3.018 10.578 -56.003 1.00 72.31 77 GLU A N 1
ATOM 622 C CA . GLU A 1 77 ? -4.010 9.513 -56.234 1.00 72.31 77 GLU A CA 1
ATOM 623 C C . GLU A 1 77 ? -4.944 9.265 -55.041 1.00 72.31 77 GLU A C 1
ATOM 625 O O . GLU A 1 77 ? -6.154 9.091 -55.218 1.00 72.31 77 GLU A O 1
ATOM 630 N N . LYS A 1 78 ? -4.411 9.287 -53.812 1.00 72.62 78 LYS A N 1
ATOM 631 C CA . LYS A 1 78 ? -5.213 9.105 -52.587 1.00 72.62 78 LYS A CA 1
ATOM 632 C C . LYS A 1 78 ? -6.206 10.239 -52.363 1.00 72.62 78 LYS A C 1
ATOM 634 O O . LYS A 1 78 ? -7.276 10.037 -51.791 1.00 72.62 78 LYS A O 1
ATOM 639 N N . VAL A 1 79 ? -5.822 11.431 -52.792 1.00 71.06 79 VAL A N 1
ATOM 640 C CA . VAL A 1 79 ? -6.488 12.685 -52.464 1.00 71.06 79 VAL A CA 1
ATOM 641 C C . VAL A 1 79 ? -7.391 13.168 -53.607 1.00 71.06 79 VAL A C 1
ATOM 643 O O . VAL A 1 79 ? -8.345 13.901 -53.367 1.00 71.06 79 VAL A O 1
ATOM 646 N N . LYS A 1 80 ? -7.200 12.640 -54.823 1.00 71.25 80 LYS A N 1
ATOM 647 C CA . LYS A 1 80 ? -7.989 12.921 -56.034 1.00 71.25 80 LYS A CA 1
ATOM 648 C C . LYS A 1 80 ? -9.500 12.787 -55.842 1.00 71.25 80 LYS A C 1
ATOM 650 O O . LYS A 1 80 ? -10.266 13.519 -56.451 1.00 71.25 80 LYS A O 1
ATOM 655 N N . LYS A 1 81 ? -9.946 11.868 -54.979 1.00 72.81 81 LYS A N 1
ATOM 656 C CA . LYS A 1 81 ? -11.377 11.664 -54.674 1.00 72.81 81 LYS A CA 1
ATOM 657 C C . LYS A 1 81 ? -12.012 12.823 -53.898 1.00 72.81 81 LYS A C 1
ATOM 659 O O . LYS A 1 81 ? -13.234 12.927 -53.885 1.00 72.81 81 LYS A O 1
ATOM 664 N N . TYR A 1 82 ? -11.197 13.639 -53.238 1.00 68.25 82 TYR A N 1
ATOM 665 C CA . TYR A 1 82 ? -11.617 14.753 -52.392 1.00 68.25 82 TYR A CA 1
ATOM 666 C C . TYR A 1 82 ? -11.312 16.115 -53.025 1.00 68.25 82 TYR A C 1
ATOM 668 O O . TYR A 1 82 ? -11.658 17.137 -52.443 1.00 68.25 82 TYR A O 1
ATOM 676 N N . ASP A 1 83 ? -10.689 16.140 -54.206 1.00 71.56 83 ASP A N 1
ATOM 677 C CA . ASP A 1 83 ? -10.394 17.366 -54.943 1.00 71.56 83 ASP A CA 1
ATOM 678 C C . ASP A 1 83 ? -11.651 17.887 -55.651 1.00 71.56 83 ASP A C 1
ATOM 680 O O . ASP A 1 83 ? -11.950 17.541 -56.792 1.00 71.56 83 ASP A O 1
ATOM 684 N N . THR A 1 84 ? -12.426 18.700 -54.935 1.00 65.12 84 THR A N 1
ATOM 685 C CA . THR A 1 84 ? -13.633 19.361 -55.451 1.00 65.12 84 THR A CA 1
ATOM 686 C C . THR A 1 84 ? -13.330 20.623 -56.259 1.00 65.12 84 THR A C 1
ATOM 688 O O . THR A 1 84 ? -14.214 21.113 -56.959 1.00 65.12 84 THR A O 1
ATOM 691 N N . LEU A 1 85 ? -12.105 21.151 -56.160 1.00 63.59 85 LEU A N 1
ATOM 692 C CA . LEU A 1 85 ? -11.697 22.449 -56.706 1.00 63.59 85 LEU A CA 1
ATOM 693 C C . LEU A 1 85 ? -10.706 22.332 -57.879 1.00 63.59 85 LEU A C 1
ATOM 695 O O . LEU A 1 85 ? -10.300 23.353 -58.428 1.00 63.59 85 LEU A O 1
ATOM 699 N N . GLY A 1 86 ? -10.324 21.113 -58.278 1.00 66.88 86 GLY A N 1
ATOM 700 C CA . GLY A 1 86 ? -9.381 20.873 -59.376 1.00 66.88 86 GLY A CA 1
ATOM 701 C C . GLY A 1 86 ? -7.959 21.352 -59.064 1.00 66.88 86 GLY A C 1
ATOM 702 O O . GLY A 1 86 ? -7.220 21.750 -59.963 1.00 66.88 86 GLY A O 1
ATOM 703 N N . LEU A 1 87 ? -7.567 21.345 -57.786 1.00 66.81 87 LEU A N 1
ATOM 704 C CA . LEU A 1 87 ? -6.280 21.864 -57.313 1.00 66.81 87 LEU A CA 1
ATOM 705 C C . LEU A 1 87 ? -5.089 20.994 -57.738 1.00 66.81 87 LEU A C 1
ATOM 707 O O . LEU A 1 87 ? -3.948 21.471 -57.718 1.00 66.81 87 LEU A O 1
ATOM 711 N N . LEU A 1 88 ? -5.336 19.733 -58.104 1.00 63.16 88 LEU A N 1
ATOM 712 C CA . LEU A 1 88 ? -4.320 18.765 -58.521 1.00 63.16 88 LEU A CA 1
ATOM 713 C C . LEU A 1 88 ? -4.040 18.764 -60.034 1.00 63.16 88 LEU A C 1
ATOM 715 O O . LEU A 1 88 ? -3.016 18.220 -60.436 1.00 63.16 88 LEU A O 1
ATOM 719 N N . GLU A 1 89 ? -4.914 19.344 -60.866 1.00 59.81 89 GLU A N 1
ATOM 720 C CA . GLU A 1 89 ? -4.793 19.312 -62.340 1.00 59.81 89 GLU A CA 1
ATOM 721 C C . GLU A 1 89 ? -4.023 20.497 -62.933 1.00 59.81 89 GLU A C 1
ATOM 723 O O . GLU A 1 89 ? -3.679 20.483 -64.114 1.00 59.81 89 GLU A O 1
ATOM 728 N N . LYS A 1 90 ? -3.724 21.523 -62.133 1.00 58.81 90 LYS A N 1
ATOM 729 C CA . LYS A 1 90 ? -2.974 22.688 -62.603 1.00 58.81 90 LYS A CA 1
ATOM 730 C C . LYS A 1 90 ? -1.497 22.323 -62.744 1.00 58.81 90 LYS A C 1
ATOM 732 O O . LYS A 1 90 ? -0.873 21.915 -61.760 1.00 58.81 90 LYS A O 1
ATOM 737 N N . GLU A 1 91 ? -0.969 22.450 -63.963 1.00 48.22 91 GLU A N 1
ATOM 738 C CA . GLU A 1 91 ? 0.436 22.183 -64.274 1.00 48.22 91 GLU A CA 1
ATOM 739 C C . GLU A 1 91 ? 1.333 22.964 -63.310 1.00 48.22 91 GLU A C 1
ATOM 741 O O . GLU A 1 91 ? 1.208 24.177 -63.135 1.00 48.22 91 GLU A O 1
ATOM 746 N N . PHE A 1 92 ? 2.199 22.229 -62.617 1.00 47.19 92 PHE A N 1
ATOM 747 C CA . PHE A 1 92 ? 3.264 22.808 -61.822 1.00 47.19 92 PHE A CA 1
ATOM 748 C C . PHE A 1 92 ? 4.268 23.400 -62.809 1.00 47.19 92 PHE A C 1
ATOM 750 O O . PHE A 1 92 ? 5.066 22.655 -63.371 1.00 47.19 92 PHE A O 1
ATOM 757 N N . GLU A 1 93 ? 4.213 24.708 -63.052 1.00 44.44 93 GLU A N 1
ATOM 758 C CA . GLU A 1 93 ? 5.364 25.420 -63.601 1.00 44.44 93 GLU A CA 1
ATOM 759 C C . GLU A 1 93 ? 6.407 25.496 -62.474 1.00 44.44 93 GLU A C 1
ATOM 761 O O . GLU A 1 93 ? 6.148 26.120 -61.437 1.00 44.44 93 GLU A O 1
ATOM 766 N N . PRO A 1 94 ? 7.555 24.798 -62.586 1.00 43.53 94 PRO A N 1
A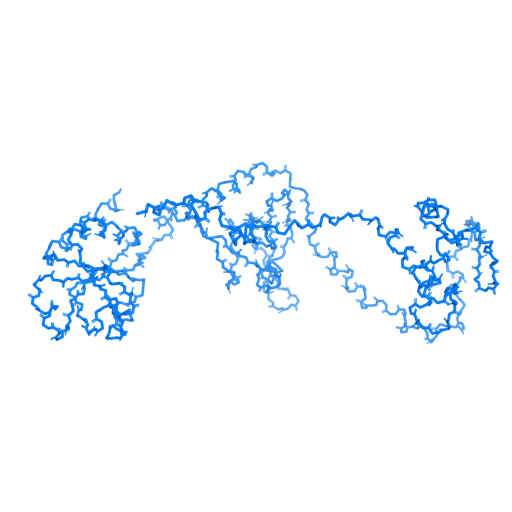TOM 767 C CA . PRO A 1 94 ? 8.642 24.985 -61.649 1.00 43.53 94 PRO A CA 1
ATOM 768 C C . PRO A 1 94 ? 9.246 26.360 -61.933 1.00 43.53 94 PRO A C 1
ATOM 770 O O . PRO A 1 94 ? 10.183 26.478 -62.721 1.00 43.53 94 PRO A O 1
ATOM 773 N N . ASP A 1 95 ? 8.709 27.404 -61.308 1.00 37.31 95 ASP A N 1
ATOM 774 C CA . ASP A 1 95 ? 9.363 28.707 -61.317 1.00 37.31 95 ASP A CA 1
ATOM 775 C C . ASP A 1 95 ? 10.743 28.540 -60.674 1.00 37.31 95 ASP A C 1
ATOM 777 O O . ASP A 1 95 ? 10.885 28.184 -59.497 1.00 37.31 95 ASP A O 1
ATOM 781 N N . GLY A 1 96 ? 11.753 28.687 -61.532 1.00 48.00 96 GLY A N 1
ATOM 782 C CA . GLY A 1 96 ? 13.142 28.351 -61.287 1.00 48.00 96 GLY A CA 1
ATOM 783 C C . GLY A 1 96 ? 13.695 29.011 -60.032 1.00 48.00 96 GLY A C 1
ATOM 784 O O . GLY A 1 96 ? 13.692 30.227 -59.911 1.00 48.00 96 GLY A O 1
ATOM 785 N N . GLU A 1 97 ? 14.139 28.155 -59.113 1.00 39.25 97 GLU A N 1
ATOM 786 C CA . GLU A 1 97 ? 15.265 28.294 -58.166 1.00 39.25 97 GLU A CA 1
ATOM 787 C C . GLU A 1 97 ? 15.150 27.228 -57.059 1.00 39.25 97 GLU A C 1
ATOM 789 O O . GLU A 1 97 ? 15.417 27.441 -55.878 1.00 39.25 97 GLU A O 1
ATOM 794 N N . PHE A 1 98 ? 14.753 26.019 -57.447 1.00 33.12 98 PHE A N 1
ATOM 795 C CA . PHE A 1 98 ? 15.254 24.827 -56.789 1.00 33.12 98 PHE A CA 1
ATOM 796 C C . PHE A 1 98 ? 16.168 24.180 -57.806 1.00 33.12 98 PHE A C 1
ATOM 798 O O . PHE A 1 98 ? 15.713 23.800 -58.883 1.00 33.12 98 PHE A O 1
ATOM 805 N N . LEU A 1 99 ? 17.457 24.122 -57.478 1.00 35.34 99 LEU A N 1
ATOM 806 C CA . LEU A 1 99 ? 18.416 23.258 -58.144 1.00 35.34 99 LEU A CA 1
ATOM 807 C C . LEU A 1 99 ? 17.874 21.829 -58.042 1.00 35.34 99 LEU A C 1
ATOM 809 O O . LEU A 1 99 ? 18.117 21.110 -57.076 1.00 35.34 99 LEU A O 1
ATOM 813 N N . ALA A 1 100 ? 17.063 21.452 -59.025 1.00 35.91 100 ALA A N 1
ATOM 814 C CA . ALA A 1 100 ? 16.870 20.080 -59.417 1.00 35.91 100 ALA A CA 1
ATOM 815 C C . ALA A 1 100 ? 18.172 19.675 -60.096 1.00 35.91 100 ALA A C 1
ATOM 817 O O . ALA A 1 100 ? 18.253 19.635 -61.319 1.00 35.91 100 ALA A O 1
ATOM 818 N N . ASP A 1 101 ? 19.199 19.421 -59.291 1.00 32.81 101 ASP A N 1
ATOM 819 C CA . ASP A 1 101 ? 20.236 18.524 -59.749 1.00 32.81 101 ASP A CA 1
ATOM 820 C C . ASP A 1 101 ? 19.665 17.124 -59.549 1.00 32.81 101 ASP A C 1
ATOM 822 O O . ASP A 1 101 ? 19.708 16.515 -58.477 1.00 32.81 101 ASP A O 1
ATOM 826 N N . SER A 1 102 ? 18.996 16.654 -60.598 1.00 37.66 102 SER A N 1
ATOM 827 C CA . SER A 1 102 ? 18.939 15.238 -60.902 1.00 37.66 102 SER A CA 1
ATOM 828 C C . SER A 1 102 ? 20.377 14.777 -61.111 1.00 37.66 102 SER A C 1
ATOM 830 O O . SER A 1 102 ? 20.856 14.708 -62.240 1.00 37.66 102 SER A O 1
ATOM 832 N N . VAL A 1 103 ? 21.071 14.506 -60.009 1.00 34.19 103 VAL A N 1
ATOM 833 C CA . VAL A 1 103 ? 22.322 13.765 -60.040 1.00 34.19 103 VAL A CA 1
ATOM 834 C C . VAL A 1 103 ? 21.932 12.343 -60.421 1.00 34.19 103 VAL A C 1
ATOM 836 O O . VAL A 1 103 ? 21.495 11.548 -59.585 1.00 34.19 103 VAL A O 1
ATOM 839 N N . GLU A 1 104 ? 22.031 12.034 -61.713 1.00 38.16 104 GLU A N 1
ATOM 840 C CA . GLU A 1 104 ? 22.452 10.695 -62.098 1.00 38.16 104 GLU A CA 1
ATOM 841 C C . GLU A 1 104 ? 23.765 10.462 -61.351 1.00 38.16 104 GLU A C 1
ATOM 843 O O . GLU A 1 104 ? 24.734 11.196 -61.537 1.00 38.16 104 GLU A O 1
ATOM 848 N N . ILE A 1 105 ? 23.739 9.539 -60.392 1.00 36.28 105 ILE A N 1
ATOM 849 C CA . ILE A 1 105 ? 24.920 9.154 -59.629 1.00 36.28 105 ILE A CA 1
ATOM 850 C C . ILE A 1 105 ? 25.850 8.477 -60.632 1.00 36.28 105 ILE A C 1
ATOM 852 O O . ILE A 1 105 ? 25.692 7.294 -60.924 1.00 36.28 105 ILE A O 1
ATOM 856 N N . ASP A 1 106 ? 26.764 9.253 -61.203 1.00 36.72 106 ASP A N 1
ATOM 857 C CA . ASP A 1 106 ? 27.990 8.712 -61.760 1.00 36.72 106 ASP A CA 1
ATOM 858 C C . ASP A 1 106 ? 28.904 8.426 -60.562 1.00 36.72 106 ASP A C 1
ATOM 860 O O . ASP A 1 106 ? 29.180 9.311 -59.744 1.00 36.72 106 ASP A O 1
ATOM 864 N N . ASP A 1 107 ? 29.294 7.163 -60.407 1.00 44.34 107 ASP A N 1
ATOM 865 C CA . ASP A 1 107 ? 29.954 6.573 -59.230 1.00 44.34 107 ASP A CA 1
ATOM 866 C C . ASP A 1 107 ? 31.385 7.115 -58.950 1.00 44.34 107 ASP A C 1
ATOM 868 O O . ASP A 1 107 ? 32.171 6.470 -58.256 1.00 44.34 107 ASP A O 1
ATOM 872 N N . GLU A 1 108 ? 31.756 8.302 -59.443 1.00 47.56 108 GLU A N 1
ATOM 873 C CA . GLU A 1 108 ? 33.112 8.864 -59.309 1.00 47.56 108 GLU A CA 1
ATOM 874 C C . GLU A 1 108 ? 33.220 10.190 -58.538 1.00 47.56 108 GLU A C 1
ATOM 876 O O . GLU A 1 108 ? 34.330 10.687 -58.340 1.00 47.56 108 GLU A O 1
ATOM 881 N N . LEU A 1 109 ? 32.130 10.755 -58.009 1.00 43.25 109 LEU A N 1
ATOM 882 C CA . LEU A 1 109 ? 32.226 11.983 -57.206 1.00 43.25 109 LEU A CA 1
ATOM 883 C C . LEU A 1 109 ? 32.428 11.662 -55.715 1.00 43.25 109 LEU A C 1
ATOM 885 O O . LEU A 1 109 ? 31.480 11.504 -54.945 1.00 43.25 109 LEU A O 1
ATOM 889 N N . ASN A 1 110 ? 33.695 11.560 -55.303 1.00 49.56 110 ASN A N 1
ATOM 890 C CA . ASN A 1 110 ? 34.082 11.443 -53.897 1.00 49.56 110 ASN A CA 1
ATOM 891 C C . ASN A 1 110 ? 33.662 12.695 -53.110 1.00 49.56 110 ASN A C 1
ATOM 893 O O . ASN A 1 110 ? 34.025 13.817 -53.461 1.00 49.56 110 ASN A O 1
ATOM 897 N N . LEU A 1 111 ? 32.961 12.493 -51.987 1.00 48.59 111 LEU A N 1
ATOM 898 C CA . LEU A 1 111 ? 32.554 13.561 -51.060 1.00 48.59 111 LEU A CA 1
ATOM 899 C C . LEU A 1 111 ? 33.728 14.409 -50.528 1.00 48.59 111 LEU A C 1
ATOM 901 O O . LEU A 1 111 ? 33.497 15.522 -50.056 1.00 48.59 111 LEU A O 1
ATOM 905 N N . ASP A 1 112 ? 34.960 13.906 -50.606 1.00 54.34 112 ASP A N 1
ATOM 906 C CA . ASP A 1 112 ? 36.156 14.612 -50.143 1.00 54.34 112 ASP A CA 1
ATOM 907 C C . ASP A 1 112 ? 36.515 15.831 -51.019 1.00 54.34 112 ASP A C 1
ATOM 909 O O . ASP A 1 112 ? 37.069 16.796 -50.496 1.00 54.34 112 ASP A O 1
ATOM 913 N N . ASP A 1 113 ? 36.132 15.861 -52.303 1.00 52.22 113 ASP A N 1
ATOM 914 C CA . ASP A 1 113 ? 36.443 16.995 -53.196 1.00 52.22 113 ASP A CA 1
ATOM 915 C C . ASP A 1 113 ? 35.495 18.195 -53.004 1.00 52.22 113 ASP A C 1
ATOM 917 O O . ASP A 1 113 ? 35.883 19.339 -53.241 1.00 52.22 113 ASP A O 1
ATOM 921 N N . ILE A 1 114 ? 34.268 17.972 -52.514 1.00 50.44 114 ILE A N 1
ATOM 922 C CA . ILE A 1 114 ? 33.302 19.050 -52.209 1.00 50.44 114 ILE A CA 1
ATOM 923 C C . ILE A 1 114 ? 33.605 19.712 -50.857 1.00 50.44 114 ILE A C 1
ATOM 925 O O . ILE A 1 114 ? 33.305 20.887 -50.654 1.00 50.44 114 ILE A O 1
ATOM 929 N N . LEU A 1 115 ? 34.219 18.977 -49.926 1.00 51.78 115 LEU A N 1
ATOM 930 C CA . LEU A 1 115 ? 34.556 19.475 -48.589 1.00 51.78 115 LEU A CA 1
ATOM 931 C C . LEU A 1 115 ? 35.948 20.128 -48.513 1.00 51.78 115 LEU A C 1
ATOM 933 O O . LEU A 1 115 ? 36.304 20.666 -47.468 1.00 51.78 115 LEU A O 1
ATOM 937 N N . GLY A 1 116 ? 36.726 20.088 -49.601 1.00 49.16 116 GLY A N 1
ATOM 938 C CA . GLY A 1 116 ? 38.101 20.596 -49.668 1.00 49.16 116 GLY A CA 1
ATOM 939 C C . GLY A 1 116 ? 38.262 22.055 -50.116 1.00 49.16 116 GLY A C 1
ATOM 940 O O . GLY A 1 116 ? 39.387 22.553 -50.130 1.00 49.16 116 GLY A O 1
ATOM 941 N N . SER A 1 117 ? 37.192 22.763 -50.493 1.00 46.62 117 SER A N 1
ATOM 942 C CA . SER A 1 117 ? 37.287 24.187 -50.848 1.00 46.62 117 SER A CA 1
ATOM 943 C C . SER A 1 117 ? 37.273 25.064 -49.588 1.00 46.62 117 SER A C 1
ATOM 945 O O . SER A 1 117 ? 36.216 25.426 -49.072 1.00 46.62 117 SER A O 1
ATOM 947 N N . ASP A 1 118 ? 38.475 25.387 -49.119 1.00 50.34 118 ASP A N 1
ATOM 948 C CA . ASP A 1 118 ? 38.845 26.052 -47.856 1.00 50.34 118 ASP A CA 1
ATOM 949 C C . ASP A 1 118 ? 38.394 27.528 -47.699 1.00 50.34 118 ASP A C 1
ATOM 951 O O . ASP A 1 118 ? 38.776 28.191 -46.744 1.00 50.34 118 ASP A O 1
ATOM 955 N N . ASP A 1 119 ? 37.563 28.074 -48.596 1.00 51.06 119 ASP A N 1
ATOM 956 C CA . ASP A 1 119 ? 37.267 29.523 -48.630 1.00 51.06 119 ASP A CA 1
ATOM 957 C C . ASP A 1 119 ? 35.876 29.929 -48.085 1.00 51.06 119 ASP A C 1
ATOM 959 O O . ASP A 1 119 ? 35.540 31.113 -48.095 1.00 51.06 119 ASP A O 1
ATOM 963 N N . MET A 1 120 ? 35.045 28.999 -47.585 1.00 50.59 120 MET A N 1
ATOM 964 C CA . MET A 1 120 ? 33.699 29.334 -47.057 1.00 50.59 120 MET A CA 1
ATOM 965 C C . MET A 1 120 ? 33.275 28.617 -45.756 1.00 50.59 120 MET A C 1
ATOM 967 O O . MET A 1 120 ? 32.089 28.589 -45.431 1.00 50.59 120 MET A O 1
ATOM 971 N N . ILE A 1 121 ? 34.204 28.040 -44.985 1.00 49.72 121 ILE A N 1
ATOM 972 C CA . ILE A 1 121 ? 33.853 27.197 -43.816 1.00 49.72 121 ILE A CA 1
ATOM 973 C C . ILE A 1 121 ? 33.961 27.936 -42.465 1.00 49.72 121 ILE A C 1
ATOM 975 O O . ILE A 1 121 ? 33.365 27.497 -41.479 1.00 49.72 121 ILE A O 1
ATOM 979 N N . ASP A 1 122 ? 34.615 29.099 -42.403 1.00 50.16 122 ASP A N 1
ATOM 980 C CA . ASP A 1 122 ? 34.898 29.762 -41.118 1.00 50.16 122 ASP A CA 1
ATOM 981 C C . ASP A 1 122 ? 33.651 30.317 -40.387 1.00 50.16 122 ASP A C 1
ATOM 983 O O . ASP A 1 122 ? 33.685 30.479 -39.170 1.00 50.16 122 ASP A O 1
ATOM 987 N N . ASP A 1 123 ? 32.522 30.531 -41.078 1.00 51.84 123 ASP A N 1
ATOM 988 C CA . ASP A 1 123 ? 31.299 31.122 -40.485 1.00 51.84 123 ASP A CA 1
ATOM 989 C C . ASP A 1 123 ? 30.184 30.096 -40.161 1.00 51.84 123 ASP A C 1
ATOM 991 O O . ASP A 1 123 ? 29.157 30.434 -39.577 1.00 51.84 123 ASP A O 1
ATOM 995 N N . PHE A 1 124 ? 30.369 28.809 -40.495 1.00 49.50 124 PHE A N 1
ATOM 996 C CA . PHE A 1 124 ? 29.365 27.747 -40.260 1.00 49.50 124 PHE A CA 1
ATOM 997 C C . PHE A 1 124 ? 29.781 26.682 -39.232 1.00 49.50 124 PHE A C 1
ATOM 999 O O . PHE A 1 124 ? 28.999 25.771 -38.937 1.00 49.50 124 PHE A O 1
ATOM 1006 N N . SER A 1 125 ? 30.972 26.804 -38.638 1.00 53.50 125 SER A N 1
ATOM 1007 C CA . SER A 1 125 ? 31.501 25.851 -37.647 1.00 53.50 125 SER A CA 1
ATOM 1008 C C . SER A 1 125 ? 30.578 25.680 -36.424 1.00 53.50 125 SER A C 1
ATOM 1010 O O . SER A 1 125 ? 30.349 24.559 -35.965 1.00 53.50 125 SER A O 1
ATOM 1012 N N . ASP A 1 126 ? 29.924 26.757 -35.974 1.00 55.62 126 ASP A N 1
ATOM 1013 C CA . ASP A 1 126 ? 28.961 26.714 -34.861 1.00 55.62 126 ASP A CA 1
ATOM 1014 C C . ASP A 1 126 ? 27.611 26.067 -35.235 1.00 55.62 126 ASP A C 1
ATOM 1016 O O . ASP A 1 126 ? 26.895 25.557 -34.366 1.00 55.62 126 ASP A O 1
ATOM 1020 N N . LEU A 1 127 ? 27.248 26.051 -36.523 1.00 52.94 127 LEU A N 1
ATOM 1021 C CA . LEU A 1 127 ? 25.977 25.498 -37.008 1.00 52.94 127 LEU A CA 1
ATOM 1022 C C . LEU A 1 127 ? 26.056 23.978 -37.237 1.00 52.94 127 LEU A C 1
ATOM 1024 O O . LEU A 1 127 ? 25.047 23.276 -37.143 1.00 52.94 127 LEU A O 1
ATOM 1028 N N . LEU A 1 128 ? 27.269 23.468 -37.472 1.00 52.84 128 LEU A N 1
ATOM 1029 C CA . LEU A 1 128 ? 27.600 22.046 -37.599 1.00 52.84 128 LEU A CA 1
ATOM 1030 C C . LEU A 1 128 ? 28.133 21.422 -36.299 1.00 52.84 128 LEU A C 1
ATOM 1032 O O . LEU A 1 128 ? 28.497 20.241 -36.304 1.00 52.84 128 LEU A O 1
ATOM 1036 N N . ASP A 1 129 ? 28.128 22.149 -35.172 1.00 54.81 129 ASP A N 1
ATOM 1037 C CA . ASP A 1 129 ? 28.489 21.586 -33.869 1.00 54.81 129 ASP A CA 1
ATOM 1038 C C . ASP A 1 129 ? 27.432 20.582 -33.366 1.00 54.81 129 ASP A C 1
ATOM 1040 O O . ASP A 1 129 ? 26.572 20.828 -32.511 1.00 54.81 129 ASP A O 1
ATOM 1044 N N . VAL A 1 130 ? 27.534 19.368 -33.899 1.00 56.28 130 VAL A N 1
ATOM 1045 C CA . VAL A 1 130 ? 26.772 18.193 -33.491 1.00 56.28 130 VAL A CA 1
ATOM 1046 C C . VAL A 1 130 ? 27.313 17.571 -32.202 1.00 56.28 130 VAL A C 1
ATOM 1048 O O . VAL A 1 130 ? 26.863 16.488 -31.827 1.00 56.28 130 VAL A O 1
ATOM 1051 N N . SER A 1 131 ? 28.244 18.203 -31.472 1.00 60.25 131 SER A N 1
ATOM 1052 C CA . SER A 1 131 ? 28.748 17.678 -30.191 1.00 60.25 131 SER A CA 1
ATOM 1053 C C . SER A 1 131 ? 27.625 17.468 -29.168 1.00 60.25 131 SER A C 1
ATOM 1055 O O . SER A 1 131 ? 27.623 16.476 -28.427 1.00 60.25 131 SER A O 1
ATOM 1057 N N . ARG A 1 132 ? 26.614 18.351 -29.178 1.00 55.56 132 ARG A N 1
ATOM 1058 C CA . ARG A 1 132 ? 25.389 18.216 -28.373 1.00 55.56 132 ARG A CA 1
ATOM 1059 C C . ARG A 1 132 ? 24.593 16.964 -28.743 1.00 55.56 132 ARG A C 1
ATOM 1061 O O . ARG A 1 132 ? 24.143 16.253 -27.847 1.00 55.56 132 ARG A O 1
ATOM 1068 N N . TYR A 1 133 ? 24.496 16.645 -30.033 1.00 51.00 133 TYR A N 1
ATOM 1069 C CA . TYR A 1 133 ? 23.774 15.470 -30.527 1.00 51.00 133 TYR A CA 1
ATOM 1070 C C . TYR A 1 133 ? 24.593 14.170 -30.436 1.00 51.00 133 TYR A C 1
ATOM 1072 O O . TYR A 1 133 ? 24.042 13.111 -30.158 1.00 51.00 133 TYR A O 1
ATOM 1080 N N . ARG A 1 134 ? 25.927 14.214 -30.546 1.00 48.41 134 ARG A N 1
ATOM 1081 C CA . ARG A 1 134 ? 26.797 13.047 -30.300 1.00 48.41 134 ARG A CA 1
ATOM 1082 C C . ARG A 1 134 ? 26.634 12.505 -28.875 1.00 48.41 134 ARG A C 1
ATOM 1084 O O . ARG A 1 134 ? 26.657 11.292 -28.675 1.00 48.41 134 ARG A O 1
ATOM 1091 N N . ARG A 1 135 ? 26.418 13.375 -27.878 1.00 49.50 135 ARG A N 1
ATOM 1092 C CA . ARG A 1 135 ? 26.107 12.951 -26.498 1.00 49.50 135 ARG A CA 1
ATOM 1093 C C . ARG A 1 135 ? 24.727 12.300 -26.378 1.00 49.50 135 ARG A C 1
ATOM 1095 O O . ARG A 1 135 ? 24.609 11.307 -25.665 1.00 49.50 135 ARG A O 1
ATOM 1102 N N . THR A 1 136 ? 23.704 12.805 -27.073 1.00 47.47 136 THR A N 1
ATOM 1103 C CA . THR A 1 136 ? 22.352 12.218 -27.028 1.00 47.47 136 THR A CA 1
ATOM 1104 C C . THR A 1 136 ? 22.272 10.882 -27.768 1.00 47.47 136 THR A C 1
ATOM 1106 O O . THR A 1 136 ? 21.639 9.960 -27.260 1.00 47.47 136 THR A O 1
ATOM 1109 N N . VAL A 1 137 ? 22.979 10.722 -28.893 1.00 47.94 137 VAL A N 1
ATOM 1110 C CA . VAL A 1 137 ? 23.077 9.444 -29.625 1.00 47.94 137 VAL A CA 1
ATOM 1111 C C . VAL A 1 137 ? 23.790 8.379 -28.779 1.00 47.94 137 VAL A C 1
ATOM 1113 O O . VAL A 1 137 ? 23.263 7.283 -28.599 1.00 47.94 137 VAL A O 1
ATOM 1116 N N . ASN A 1 138 ? 24.917 8.719 -28.142 1.00 44.34 138 ASN A N 1
ATOM 1117 C CA . ASN A 1 138 ? 25.624 7.799 -27.239 1.00 44.34 138 ASN A CA 1
ATOM 1118 C C . ASN A 1 138 ? 24.831 7.468 -25.960 1.00 44.34 138 ASN A C 1
ATOM 1120 O O . ASN A 1 138 ? 24.961 6.372 -25.412 1.00 44.34 138 ASN A O 1
ATOM 1124 N N . ALA A 1 139 ? 24.009 8.399 -25.465 1.00 44.53 139 ALA A N 1
ATOM 1125 C CA . ALA A 1 139 ? 23.090 8.138 -24.359 1.00 44.53 139 ALA A CA 1
ATOM 1126 C C . ALA A 1 139 ? 21.952 7.196 -24.782 1.00 44.53 139 ALA A C 1
ATOM 1128 O O . ALA A 1 139 ? 21.590 6.319 -24.002 1.00 44.53 139 ALA A O 1
ATOM 1129 N N . ALA A 1 140 ? 21.438 7.326 -26.011 1.00 41.09 140 ALA A N 1
ATOM 1130 C CA . ALA A 1 140 ? 20.400 6.459 -26.566 1.00 41.09 140 ALA A CA 1
ATOM 1131 C C . ALA A 1 140 ? 20.891 5.023 -26.824 1.00 41.09 140 ALA A C 1
ATOM 1133 O O . ALA A 1 140 ? 20.152 4.076 -26.558 1.00 41.09 140 ALA A O 1
ATOM 1134 N N . ASP A 1 141 ? 22.144 4.835 -27.248 1.00 40.69 141 ASP A N 1
ATOM 1135 C CA . ASP A 1 141 ? 22.738 3.497 -27.413 1.00 40.69 141 ASP A CA 1
ATOM 1136 C C . ASP A 1 141 ? 23.093 2.805 -26.086 1.00 40.69 141 ASP A C 1
ATOM 1138 O O . ASP A 1 141 ? 23.172 1.577 -26.023 1.00 40.69 141 ASP A O 1
ATOM 1142 N N . LYS A 1 142 ? 23.224 3.564 -24.988 1.00 47.81 142 LYS A N 1
ATOM 1143 C CA . LYS A 1 142 ? 23.347 3.019 -23.623 1.00 47.81 142 LYS A CA 1
ATOM 1144 C C . LYS A 1 142 ? 22.004 2.642 -22.987 1.00 47.81 142 LYS A C 1
ATOM 1146 O O . LYS A 1 142 ? 21.999 2.029 -21.916 1.00 47.81 142 LYS A O 1
ATOM 1151 N N . ILE A 1 143 ? 20.868 2.969 -23.609 1.00 50.94 143 ILE A N 1
ATOM 1152 C CA . ILE A 1 143 ? 19.557 2.506 -23.142 1.00 50.94 143 ILE A CA 1
ATOM 1153 C C . ILE A 1 143 ? 19.438 1.036 -23.533 1.00 50.94 143 ILE A C 1
ATOM 1155 O O . ILE A 1 143 ? 19.316 0.704 -24.711 1.00 50.94 143 ILE A O 1
ATOM 1159 N N . GLY A 1 144 ? 19.477 0.140 -22.543 1.00 57.16 144 GLY A N 1
ATOM 1160 C CA . GLY A 1 144 ? 19.255 -1.285 -22.768 1.00 57.16 144 GLY A CA 1
ATOM 1161 C C . GLY A 1 144 ? 17.935 -1.488 -23.513 1.00 57.16 144 GLY A C 1
ATOM 1162 O O . GLY A 1 144 ? 16.861 -1.291 -22.945 1.00 57.16 144 GLY A O 1
ATOM 1163 N N . ARG A 1 145 ? 18.007 -1.829 -24.803 1.00 64.12 145 ARG A N 1
ATOM 1164 C CA . ARG A 1 145 ? 16.818 -2.088 -25.617 1.00 64.12 145 ARG A CA 1
ATOM 1165 C C . ARG A 1 145 ? 16.165 -3.371 -25.110 1.00 64.12 145 ARG A C 1
ATOM 1167 O O . ARG A 1 145 ? 16.845 -4.381 -24.919 1.00 64.12 145 ARG A O 1
ATOM 1174 N N . ARG A 1 146 ? 14.849 -3.325 -24.894 1.00 75.75 146 ARG A N 1
ATOM 1175 C CA . ARG A 1 146 ? 14.052 -4.508 -24.550 1.00 75.75 146 ARG A CA 1
ATOM 1176 C C . ARG A 1 146 ? 14.154 -5.510 -25.704 1.00 75.75 146 ARG A C 1
ATOM 1178 O O . ARG A 1 146 ? 13.945 -5.139 -26.856 1.00 75.75 146 ARG A O 1
ATOM 1185 N N . LYS A 1 147 ? 14.506 -6.757 -25.402 1.00 79.56 147 LYS A N 1
ATOM 1186 C CA . LYS A 1 147 ? 14.554 -7.871 -26.360 1.00 79.56 147 LYS A CA 1
ATOM 1187 C C . LYS A 1 147 ? 13.401 -8.827 -26.077 1.00 79.56 147 LYS A C 1
ATOM 1189 O O . LYS A 1 147 ? 12.868 -8.827 -24.975 1.00 79.56 147 LYS A O 1
ATOM 1194 N N . HIS A 1 148 ? 13.005 -9.636 -27.052 1.00 81.44 148 HIS A N 1
ATOM 1195 C CA . HIS A 1 148 ? 12.032 -10.700 -26.804 1.00 81.44 148 HIS A CA 1
ATOM 1196 C C . HIS A 1 148 ? 12.622 -11.723 -25.821 1.00 81.44 148 HIS A C 1
ATOM 1198 O O . HIS A 1 148 ? 13.769 -12.141 -25.988 1.00 81.44 148 HIS A O 1
ATOM 1204 N N . ALA A 1 149 ? 11.856 -12.121 -24.806 1.00 76.38 149 ALA A N 1
ATOM 1205 C CA . ALA A 1 149 ? 12.308 -13.090 -23.815 1.00 76.38 149 ALA A CA 1
ATOM 1206 C C . ALA A 1 149 ? 12.264 -14.513 -24.393 1.00 76.38 149 ALA A C 1
ATOM 1208 O O . ALA A 1 149 ? 11.233 -14.965 -24.885 1.00 76.38 149 ALA A O 1
ATOM 1209 N N . SER A 1 150 ? 13.382 -15.240 -24.340 1.00 72.44 150 SER A N 1
ATOM 1210 C CA . SER A 1 150 ? 13.474 -16.603 -24.890 1.00 72.44 150 SER A CA 1
ATOM 1211 C C . SER A 1 150 ? 12.810 -17.671 -24.010 1.00 72.44 150 SER A C 1
ATOM 1213 O O . SER A 1 150 ? 12.447 -18.730 -24.507 1.00 72.44 150 SER A O 1
ATOM 1215 N N . HIS A 1 151 ? 12.625 -17.402 -22.714 1.00 74.88 151 HIS A N 1
ATOM 1216 C CA . HIS A 1 151 ? 12.020 -18.325 -21.742 1.00 74.88 151 HIS A CA 1
ATOM 1217 C C . HIS A 1 151 ? 10.820 -17.705 -21.017 1.00 74.88 151 HIS A C 1
ATOM 1219 O O . HIS A 1 151 ? 10.629 -17.918 -19.820 1.00 74.88 151 HIS A O 1
ATOM 1225 N N . PHE A 1 152 ? 10.018 -16.915 -21.736 1.00 80.88 152 PHE A N 1
ATOM 1226 C CA . PHE A 1 152 ? 8.902 -16.177 -21.145 1.00 80.88 152 PHE A CA 1
ATOM 1227 C C . PHE A 1 152 ? 7.852 -17.077 -20.478 1.00 80.88 152 PHE A C 1
ATOM 1229 O O . PHE A 1 152 ? 7.266 -16.673 -19.483 1.00 80.88 152 PHE A O 1
ATOM 1236 N N . GLU A 1 153 ? 7.658 -18.309 -20.955 1.00 80.69 153 GLU A N 1
ATOM 1237 C CA . GLU A 1 153 ? 6.669 -19.252 -20.408 1.00 80.69 153 GLU A CA 1
ATOM 1238 C C . GLU A 1 153 ? 6.828 -19.494 -18.900 1.00 80.69 153 GLU A C 1
ATOM 1240 O O . GLU A 1 153 ? 5.830 -19.546 -18.186 1.00 80.69 153 GLU A O 1
ATOM 1245 N N . LYS A 1 154 ? 8.070 -19.555 -18.396 1.00 79.31 154 LYS A N 1
ATOM 1246 C CA . LYS A 1 154 ? 8.354 -19.717 -16.958 1.00 79.31 154 LYS A CA 1
ATOM 1247 C C . LYS A 1 154 ? 7.956 -18.491 -16.136 1.00 79.31 154 LYS A C 1
ATOM 1249 O O . LYS A 1 154 ? 7.559 -18.616 -14.986 1.00 79.31 154 LYS A O 1
ATOM 1254 N N . TYR A 1 155 ? 8.098 -17.303 -16.718 1.00 80.31 155 TYR A N 1
ATOM 1255 C CA . TYR A 1 155 ? 7.757 -16.046 -16.056 1.00 80.31 155 TYR A CA 1
ATOM 1256 C C . TYR A 1 155 ? 6.269 -15.729 -16.189 1.00 80.31 155 TYR A C 1
ATOM 1258 O O . TYR A 1 155 ? 5.693 -15.128 -15.291 1.00 80.31 155 TYR A O 1
ATOM 1266 N N . LYS A 1 156 ? 5.624 -16.183 -17.267 1.00 83.31 156 LYS A N 1
ATOM 1267 C CA . LYS A 1 156 ? 4.188 -16.019 -17.488 1.00 83.31 156 LYS A CA 1
ATOM 1268 C C . LYS A 1 156 ? 3.373 -16.624 -16.347 1.00 83.31 156 LYS A C 1
ATOM 1270 O O . LYS A 1 156 ? 2.518 -15.938 -15.804 1.00 83.31 156 LYS A O 1
ATOM 1275 N N . SER A 1 157 ? 3.703 -17.845 -15.915 1.00 84.38 157 SER A N 1
ATOM 1276 C CA . SER A 1 157 ? 3.034 -18.468 -14.766 1.00 84.38 157 SER A CA 1
ATOM 1277 C C . SER A 1 157 ? 3.187 -17.659 -13.476 1.00 84.38 157 SER A C 1
ATOM 1279 O O . SER A 1 157 ? 2.261 -17.626 -12.675 1.00 84.38 157 SER A O 1
ATOM 1281 N N . LEU A 1 158 ? 4.326 -16.982 -13.283 1.00 82.94 158 LEU A N 1
ATOM 1282 C CA . LEU A 1 158 ? 4.536 -16.103 -12.131 1.00 82.94 158 LEU A CA 1
ATOM 1283 C C . LEU A 1 158 ? 3.644 -14.859 -12.221 1.00 82.94 158 LEU A C 1
ATOM 1285 O O . LEU A 1 158 ? 2.982 -14.521 -11.249 1.00 82.94 158 LEU A O 1
ATOM 1289 N N . PHE A 1 159 ? 3.571 -14.204 -13.384 1.00 87.06 159 PHE A N 1
ATOM 1290 C CA . PHE A 1 159 ? 2.681 -13.053 -13.575 1.00 87.06 159 PHE A CA 1
ATOM 1291 C C . PHE A 1 159 ? 1.205 -13.427 -13.388 1.00 87.06 159 PHE A C 1
ATOM 1293 O O . PHE A 1 159 ? 0.481 -12.705 -12.704 1.00 87.06 159 PHE A O 1
ATOM 1300 N N . ASP A 1 160 ? 0.774 -14.575 -13.918 1.00 85.88 160 ASP A N 1
ATOM 1301 C CA . ASP A 1 160 ? -0.595 -15.077 -13.753 1.00 85.88 160 ASP A CA 1
ATOM 1302 C C . ASP A 1 160 ? -0.932 -15.314 -12.265 1.00 85.88 160 ASP A C 1
ATOM 1304 O O . ASP A 1 160 ? -2.013 -14.940 -11.802 1.00 85.88 160 ASP A O 1
ATOM 1308 N N . GLN A 1 161 ? 0.011 -15.864 -11.488 1.00 83.81 161 GLN A N 1
ATOM 1309 C CA . GLN A 1 161 ? -0.128 -16.019 -10.035 1.00 83.81 161 GLN A CA 1
ATOM 1310 C C . GLN A 1 161 ? -0.219 -14.669 -9.321 1.00 83.81 161 GLN A C 1
ATOM 1312 O O . GLN A 1 161 ? -1.114 -14.473 -8.503 1.00 83.81 161 GLN A O 1
ATOM 1317 N N . VAL A 1 162 ? 0.647 -13.707 -9.655 1.00 84.19 162 VAL A N 1
ATOM 1318 C CA . VAL A 1 162 ? 0.611 -12.370 -9.043 1.00 84.19 162 VAL A CA 1
ATOM 1319 C C . VAL A 1 162 ? -0.708 -11.657 -9.331 1.00 84.19 162 VAL A C 1
ATOM 1321 O O . VAL A 1 162 ? -1.269 -11.032 -8.433 1.00 84.19 162 VAL A O 1
ATOM 1324 N N . HIS A 1 163 ? -1.255 -11.782 -10.540 1.00 84.75 163 HIS A N 1
ATOM 1325 C CA . HIS A 1 163 ? -2.576 -11.236 -10.862 1.00 84.75 163 HIS A CA 1
ATOM 1326 C C . HIS A 1 163 ? -3.692 -11.892 -10.045 1.00 84.75 163 HIS A C 1
ATOM 1328 O O . HIS A 1 163 ? -4.560 -11.187 -9.526 1.00 84.75 163 HIS A O 1
ATOM 1334 N N . ALA A 1 164 ? -3.652 -13.215 -9.860 1.00 83.25 164 ALA A N 1
ATOM 1335 C CA . ALA A 1 164 ? -4.589 -13.923 -8.986 1.00 83.25 164 ALA A CA 1
ATOM 1336 C C . ALA A 1 164 ? -4.437 -13.508 -7.507 1.00 83.25 164 ALA A C 1
ATOM 1338 O O . ALA A 1 164 ? -5.428 -13.356 -6.784 1.00 83.25 164 ALA A O 1
ATOM 1339 N N . ASP A 1 165 ? -3.211 -13.267 -7.048 1.00 79.94 165 ASP A N 1
ATOM 1340 C CA . ASP A 1 165 ? -2.908 -12.798 -5.694 1.00 79.94 165 ASP A CA 1
ATOM 1341 C C . ASP A 1 165 ? -3.396 -11.361 -5.461 1.00 79.94 165 ASP A C 1
ATOM 1343 O O . ASP A 1 165 ? -3.925 -11.052 -4.392 1.00 79.94 165 ASP A O 1
ATOM 1347 N N . ILE A 1 166 ? -3.271 -10.483 -6.461 1.00 81.38 166 ILE A N 1
ATOM 1348 C CA . ILE A 1 166 ? -3.813 -9.118 -6.414 1.00 81.38 166 ILE A CA 1
ATOM 1349 C C . ILE A 1 166 ? -5.346 -9.160 -6.412 1.00 81.38 166 ILE A C 1
ATOM 1351 O O . ILE A 1 166 ? -5.974 -8.468 -5.612 1.00 81.38 166 ILE A O 1
ATOM 1355 N N . ALA A 1 167 ? -5.961 -10.005 -7.249 1.00 79.69 167 ALA A N 1
ATOM 1356 C CA . ALA A 1 167 ? -7.416 -10.158 -7.311 1.00 79.69 167 ALA A CA 1
ATOM 1357 C C . ALA A 1 167 ? -8.011 -10.727 -6.011 1.00 79.69 167 ALA A C 1
ATOM 1359 O O . ALA A 1 167 ? -9.086 -10.312 -5.586 1.00 79.69 167 ALA A O 1
ATOM 1360 N N . SER A 1 168 ? -7.296 -11.646 -5.355 1.00 75.38 168 SER A N 1
ATOM 1361 C CA . SER A 1 168 ? -7.672 -12.194 -4.043 1.00 75.38 168 SER A CA 1
ATOM 1362 C C . SER A 1 168 ? -7.298 -11.288 -2.862 1.00 75.38 168 SER A C 1
ATOM 1364 O O . SER A 1 168 ? -7.670 -11.579 -1.728 1.00 75.38 168 SER A O 1
ATOM 1366 N N . GLY A 1 169 ? -6.583 -10.184 -3.105 1.00 71.00 169 GLY A N 1
ATOM 1367 C CA . GLY A 1 169 ? -6.151 -9.236 -2.076 1.00 71.00 169 GLY A CA 1
ATOM 1368 C C . GLY A 1 169 ? -4.969 -9.701 -1.217 1.00 71.00 169 GLY A C 1
ATOM 1369 O O . GLY A 1 169 ? -4.634 -9.015 -0.249 1.00 71.00 169 GLY A O 1
ATOM 1370 N N . ARG A 1 170 ? -4.321 -10.826 -1.564 1.00 70.50 170 ARG A N 1
ATOM 1371 C CA . ARG A 1 170 ? -3.085 -11.320 -0.922 1.00 70.50 170 ARG A CA 1
ATOM 1372 C C . ARG A 1 170 ? -1.881 -10.423 -1.212 1.00 70.50 170 ARG A C 1
ATOM 1374 O O . ARG A 1 170 ? -0.987 -10.312 -0.377 1.00 70.50 170 ARG A O 1
ATOM 1381 N N . ARG A 1 171 ? -1.885 -9.738 -2.361 1.00 79.12 171 ARG A N 1
ATOM 1382 C CA . ARG A 1 171 ? -0.920 -8.686 -2.715 1.00 79.12 171 ARG A CA 1
ATOM 1383 C C . ARG A 1 171 ? -1.635 -7.362 -2.948 1.00 79.12 171 ARG A C 1
ATOM 1385 O O . ARG A 1 171 ? -2.750 -7.324 -3.465 1.00 79.12 171 ARG A O 1
ATOM 1392 N N . LYS A 1 172 ? -0.981 -6.257 -2.597 1.00 77.62 172 LYS A N 1
ATOM 1393 C CA . LYS A 1 172 ? -1.469 -4.896 -2.837 1.00 77.62 172 LYS A CA 1
ATOM 1394 C C . LYS A 1 172 ? -0.497 -4.146 -3.732 1.00 77.62 172 LYS A C 1
ATOM 1396 O O . LYS A 1 172 ? 0.707 -4.377 -3.704 1.00 77.62 172 LYS A O 1
ATOM 1401 N N . ILE A 1 173 ? -1.035 -3.224 -4.520 1.00 83.50 173 ILE A N 1
ATOM 1402 C CA . ILE A 1 173 ? -0.241 -2.322 -5.348 1.00 83.50 173 ILE A CA 1
ATOM 1403 C C . ILE A 1 173 ? -0.106 -1.003 -4.585 1.00 83.50 173 ILE A C 1
ATOM 1405 O O . ILE A 1 173 ? -1.105 -0.319 -4.365 1.00 83.50 173 ILE A O 1
ATOM 1409 N N . ILE A 1 174 ? 1.116 -0.648 -4.199 1.00 82.12 174 ILE A N 1
ATOM 1410 C CA . ILE A 1 174 ? 1.432 0.575 -3.452 1.00 82.12 174 ILE A CA 1
ATOM 1411 C C . ILE A 1 174 ? 2.283 1.533 -4.299 1.00 82.12 174 ILE A C 1
ATOM 1413 O O . ILE A 1 174 ? 3.005 1.080 -5.193 1.00 82.12 174 ILE A O 1
ATOM 1417 N N . PRO A 1 175 ? 2.188 2.858 -4.084 1.00 80.00 175 PRO A N 1
ATOM 1418 C CA . PRO A 1 175 ? 3.077 3.811 -4.743 1.00 80.00 175 PRO A CA 1
ATOM 1419 C C . PRO A 1 175 ? 4.541 3.537 -4.373 1.00 80.00 175 PRO A C 1
ATOM 1421 O O . PRO A 1 175 ? 4.849 3.119 -3.257 1.00 80.00 175 PRO A O 1
ATOM 1424 N N . PHE A 1 176 ? 5.447 3.738 -5.330 1.00 78.56 176 PHE A N 1
ATOM 1425 C CA . PHE A 1 176 ? 6.880 3.557 -5.108 1.00 78.56 176 PHE A CA 1
ATOM 1426 C C . PHE A 1 176 ? 7.475 4.813 -4.449 1.00 78.56 176 PHE A C 1
ATOM 1428 O O . PHE A 1 176 ? 7.745 5.801 -5.127 1.00 78.56 176 PHE A O 1
ATOM 1435 N N . GLU A 1 177 ? 7.652 4.783 -3.126 1.00 67.31 177 GLU A N 1
ATOM 1436 C CA . GLU A 1 177 ? 8.189 5.918 -2.347 1.00 67.31 177 GLU A CA 1
ATOM 1437 C C . GLU A 1 177 ? 9.650 5.721 -1.911 1.00 67.31 177 GLU A C 1
ATOM 1439 O O . GLU A 1 177 ? 10.396 6.691 -1.772 1.00 67.31 177 GLU A O 1
ATOM 1444 N N . GLN A 1 178 ? 10.080 4.469 -1.736 1.00 63.00 178 GLN A N 1
ATOM 1445 C CA . GLN A 1 178 ? 11.442 4.108 -1.342 1.00 63.00 178 GLN A CA 1
ATOM 1446 C C . GLN A 1 178 ? 12.249 3.675 -2.565 1.00 63.00 178 GLN A C 1
ATOM 1448 O O . GLN A 1 178 ? 11.765 2.896 -3.375 1.00 63.00 178 GLN A O 1
ATOM 1453 N N . TYR A 1 179 ? 13.499 4.134 -2.679 1.00 64.12 179 TYR A N 1
ATOM 1454 C CA . TYR A 1 179 ? 14.421 3.776 -3.771 1.00 64.12 179 TYR A CA 1
ATOM 1455 C C . TYR A 1 179 ? 14.974 2.338 -3.669 1.00 64.12 179 TYR A C 1
ATOM 1457 O O . TYR A 1 179 ? 15.886 1.976 -4.416 1.00 64.12 179 TYR A O 1
ATOM 1465 N N . ASP A 1 180 ? 14.413 1.518 -2.780 1.00 68.31 180 ASP A N 1
ATOM 1466 C CA . ASP A 1 180 ? 14.892 0.175 -2.484 1.00 68.31 180 ASP A CA 1
ATOM 1467 C C . ASP A 1 180 ? 14.279 -0.839 -3.452 1.00 68.31 180 ASP A C 1
ATOM 1469 O O . ASP A 1 180 ? 13.119 -1.256 -3.368 1.00 68.31 180 ASP A O 1
ATOM 1473 N N . ILE A 1 181 ? 15.097 -1.211 -4.433 1.00 79.19 181 ILE A N 1
ATOM 1474 C CA . ILE A 1 181 ? 14.778 -2.212 -5.442 1.00 79.19 181 ILE A CA 1
ATOM 1475 C C . ILE A 1 181 ? 15.435 -3.526 -5.036 1.00 79.19 181 ILE A C 1
ATOM 1477 O O . ILE A 1 181 ? 16.654 -3.588 -4.880 1.00 79.19 181 ILE A O 1
ATOM 1481 N N . HIS A 1 182 ? 14.631 -4.579 -4.910 1.00 78.75 182 HIS A N 1
ATOM 1482 C CA . HIS A 1 182 ? 15.105 -5.904 -4.522 1.00 78.75 182 HIS A CA 1
ATOM 1483 C C . HIS A 1 182 ? 14.929 -6.922 -5.649 1.00 78.75 182 HIS A C 1
ATOM 1485 O O . HIS A 1 182 ? 14.037 -6.806 -6.493 1.00 78.75 182 HIS A O 1
ATOM 1491 N N . GLU A 1 183 ? 15.789 -7.937 -5.637 1.00 82.50 183 GLU A N 1
ATOM 1492 C CA . GLU A 1 183 ? 15.665 -9.113 -6.497 1.00 82.50 183 GLU A CA 1
ATOM 1493 C C . GLU A 1 183 ? 14.376 -9.884 -6.196 1.00 82.50 183 GLU A C 1
ATOM 1495 O O . GLU A 1 183 ? 13.863 -9.843 -5.079 1.00 82.50 183 GLU A O 1
ATOM 1500 N N . ASN A 1 184 ? 13.871 -10.606 -7.197 1.00 79.81 184 ASN A N 1
ATOM 1501 C CA . ASN A 1 184 ? 12.676 -11.449 -7.130 1.00 79.81 184 ASN A CA 1
ATOM 1502 C C . ASN A 1 184 ? 11.372 -10.721 -6.767 1.00 79.81 184 ASN A C 1
ATOM 1504 O O . ASN A 1 184 ? 10.385 -11.366 -6.427 1.00 79.81 184 ASN A O 1
ATOM 1508 N N . ARG A 1 185 ? 11.338 -9.390 -6.889 1.00 84.50 185 ARG A N 1
ATOM 1509 C CA . ARG A 1 185 ? 10.137 -8.581 -6.644 1.00 84.50 185 ARG A CA 1
ATOM 1510 C C . ARG A 1 185 ? 9.476 -8.094 -7.929 1.00 84.50 185 ARG A C 1
ATOM 1512 O O . ARG A 1 185 ? 10.096 -8.028 -8.998 1.00 84.50 185 ARG A O 1
ATOM 1519 N N . PHE A 1 186 ? 8.206 -7.712 -7.792 1.00 87.06 186 PHE A N 1
ATOM 1520 C CA . PHE A 1 186 ? 7.363 -7.219 -8.878 1.00 87.06 186 PHE A CA 1
ATOM 1521 C C . PHE A 1 186 ? 7.109 -5.713 -8.759 1.00 87.06 186 PHE A C 1
ATOM 1523 O O . PHE A 1 186 ? 6.752 -5.186 -7.704 1.00 87.06 186 PHE A O 1
ATOM 1530 N N . TYR A 1 187 ? 7.235 -5.022 -9.886 1.00 88.06 187 TYR A N 1
ATOM 1531 C CA . TYR A 1 187 ? 7.018 -3.583 -10.001 1.00 88.06 187 TYR A CA 1
ATOM 1532 C C . TYR A 1 187 ? 6.159 -3.287 -11.227 1.00 88.06 187 TYR A C 1
ATOM 1534 O O . TYR A 1 187 ? 6.096 -4.076 -12.164 1.00 88.06 187 TYR A O 1
ATOM 1542 N N . ILE A 1 188 ? 5.496 -2.138 -11.245 1.00 87.69 188 ILE A N 1
ATOM 1543 C CA . ILE A 1 188 ? 4.669 -1.684 -12.363 1.00 8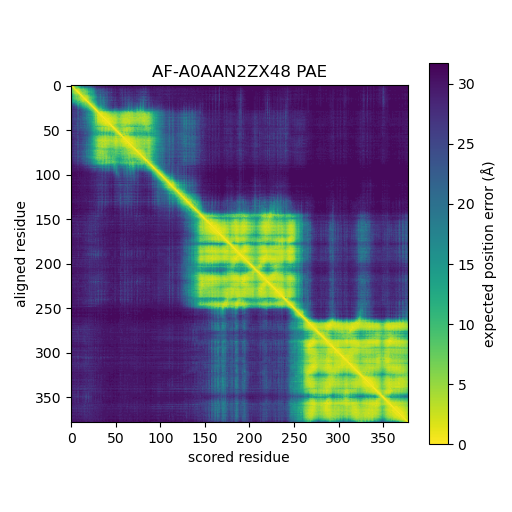7.69 188 ILE A CA 1
ATOM 1544 C C . ILE A 1 188 ? 5.228 -0.353 -12.847 1.00 87.69 188 ILE A C 1
ATOM 1546 O O . ILE A 1 188 ? 5.372 0.588 -12.069 1.00 87.69 188 ILE A O 1
ATOM 1550 N N . GLN A 1 189 ? 5.521 -0.270 -14.142 1.00 84.25 189 GLN A N 1
ATOM 1551 C CA . GLN A 1 189 ? 5.994 0.944 -14.808 1.00 84.25 189 GLN A CA 1
ATOM 1552 C C . GLN A 1 189 ? 5.112 1.213 -16.021 1.00 84.25 189 GLN A C 1
ATOM 1554 O O . GLN A 1 189 ? 4.983 0.353 -16.891 1.00 84.25 189 GLN A O 1
ATOM 1559 N N . ASN A 1 190 ? 4.513 2.406 -16.094 1.00 80.19 190 ASN A N 1
ATOM 1560 C CA . ASN A 1 190 ? 3.585 2.786 -17.168 1.00 80.19 190 ASN A CA 1
ATOM 1561 C C . ASN A 1 190 ? 2.458 1.755 -17.399 1.00 80.19 190 ASN A C 1
ATOM 1563 O O . ASN A 1 190 ? 2.086 1.485 -18.538 1.00 80.19 190 ASN A O 1
ATOM 1567 N N . GLY A 1 191 ? 1.952 1.133 -16.330 1.00 79.38 191 GLY A N 1
ATOM 1568 C CA . GLY A 1 191 ? 0.890 0.124 -16.416 1.00 79.38 191 GLY A CA 1
ATOM 1569 C C . GLY A 1 191 ? 1.327 -1.258 -16.915 1.00 79.38 191 GLY A C 1
ATOM 1570 O O . GLY A 1 191 ? 0.475 -2.124 -17.060 1.00 79.38 191 GLY A O 1
ATOM 1571 N N . VAL A 1 192 ? 2.623 -1.486 -17.148 1.00 86.25 192 VAL A N 1
ATOM 1572 C CA . VAL A 1 192 ? 3.170 -2.809 -17.487 1.00 86.25 192 VAL A CA 1
ATOM 1573 C C . VAL A 1 192 ? 3.872 -3.385 -16.263 1.00 86.25 192 VAL A C 1
ATOM 1575 O O . VAL A 1 192 ? 4.750 -2.725 -15.694 1.00 86.25 192 VAL A O 1
ATOM 1578 N N . MET A 1 193 ? 3.503 -4.604 -15.857 1.00 88.19 193 MET A N 1
ATOM 1579 C CA . MET A 1 193 ? 4.175 -5.297 -14.760 1.00 88.19 193 MET A CA 1
ATOM 1580 C C . MET A 1 193 ? 5.545 -5.818 -15.208 1.00 88.19 193 MET A C 1
ATOM 1582 O O . MET A 1 193 ? 5.742 -6.247 -16.348 1.00 88.19 193 MET A O 1
ATOM 1586 N N . MET A 1 194 ? 6.513 -5.770 -14.302 1.00 89.88 194 MET A N 1
ATOM 1587 C CA . MET A 1 194 ? 7.852 -6.297 -14.497 1.00 89.88 194 MET A CA 1
ATOM 1588 C C . MET A 1 194 ? 8.330 -7.053 -13.263 1.00 89.88 194 MET A C 1
ATOM 1590 O O . MET A 1 194 ? 7.959 -6.731 -12.137 1.00 89.88 194 MET A O 1
ATOM 1594 N N . TYR A 1 195 ? 9.182 -8.038 -13.504 1.00 87.50 195 TYR A N 1
ATOM 1595 C CA . TYR A 1 195 ? 9.792 -8.913 -12.520 1.00 87.50 195 TYR A CA 1
ATOM 1596 C C . TYR A 1 195 ? 11.312 -8.768 -12.577 1.00 87.50 195 TYR A C 1
ATOM 1598 O O . TYR A 1 195 ? 11.904 -8.815 -13.662 1.00 87.50 195 TYR A O 1
ATOM 1606 N N . ILE A 1 196 ? 11.947 -8.590 -11.420 1.00 86.81 196 ILE A N 1
ATOM 1607 C CA . ILE A 1 196 ? 13.405 -8.480 -11.314 1.00 86.81 196 ILE A CA 1
ATOM 1608 C C . ILE A 1 196 ? 13.982 -9.869 -11.072 1.00 86.81 196 ILE A C 1
ATOM 1610 O O . ILE A 1 196 ? 13.818 -10.432 -9.998 1.00 86.81 196 ILE A O 1
ATOM 1614 N N . VAL A 1 197 ? 14.670 -10.419 -12.071 1.00 83.94 197 VAL A N 1
ATOM 1615 C CA . VAL A 1 197 ? 15.246 -11.770 -12.010 1.00 83.94 197 VAL A CA 1
ATOM 1616 C C . VAL A 1 197 ? 16.512 -11.787 -11.161 1.00 83.94 197 VAL A C 1
ATOM 1618 O O . VAL A 1 197 ? 16.701 -12.688 -10.354 1.00 83.94 197 VAL A O 1
ATOM 1621 N N . SER A 1 198 ? 17.395 -10.810 -11.360 1.00 81.75 198 SER A N 1
ATOM 1622 C CA . SER A 1 198 ? 18.649 -10.707 -10.613 1.00 81.75 198 SER A CA 1
ATOM 1623 C C . SER A 1 198 ? 19.243 -9.307 -10.701 1.00 81.75 198 SER A C 1
ATOM 1625 O O . SER A 1 198 ? 19.075 -8.602 -11.705 1.00 81.75 198 SER A O 1
ATOM 1627 N N . ILE A 1 199 ? 19.963 -8.913 -9.653 1.00 83.25 199 ILE A N 1
ATOM 1628 C CA . ILE A 1 199 ? 20.773 -7.704 -9.587 1.00 83.25 199 ILE A CA 1
ATOM 1629 C C . ILE A 1 199 ? 22.238 -8.153 -9.521 1.00 83.25 199 ILE A C 1
ATOM 1631 O O . ILE A 1 199 ? 22.657 -8.997 -8.734 1.00 83.25 199 ILE A O 1
ATOM 1635 N N . SER A 1 200 ? 23.055 -7.609 -10.410 1.00 79.25 200 SER A N 1
ATOM 1636 C CA . SER A 1 200 ? 24.485 -7.887 -10.436 1.00 79.25 200 SER A CA 1
ATOM 1637 C C . SER A 1 200 ? 25.133 -7.414 -9.136 1.00 79.25 200 SER A C 1
ATOM 1639 O O . SER A 1 200 ? 24.995 -6.248 -8.768 1.00 79.25 200 SER A O 1
ATOM 1641 N N . LYS A 1 201 ? 25.909 -8.295 -8.491 1.00 71.25 201 LYS A N 1
ATOM 1642 C CA . LYS A 1 201 ? 26.741 -7.945 -7.325 1.00 71.25 201 LYS A CA 1
ATOM 1643 C C . LYS A 1 201 ? 27.860 -6.963 -7.680 1.00 71.25 201 LYS A C 1
ATOM 1645 O O . LYS A 1 201 ? 28.351 -6.254 -6.807 1.00 71.25 201 LYS A O 1
ATOM 1650 N N . ASP A 1 202 ? 28.228 -6.893 -8.959 1.00 74.81 202 ASP A N 1
ATOM 1651 C CA . ASP A 1 202 ? 29.208 -5.937 -9.468 1.00 74.81 202 ASP A CA 1
ATOM 1652 C C . ASP A 1 202 ? 28.602 -4.531 -9.513 1.00 74.81 202 ASP A C 1
ATOM 1654 O O . ASP A 1 202 ? 27.999 -4.107 -10.507 1.00 74.81 202 ASP A O 1
ATOM 1658 N N . THR A 1 203 ? 28.751 -3.809 -8.406 1.00 76.88 203 THR A N 1
ATOM 1659 C CA . THR A 1 203 ? 28.380 -2.403 -8.307 1.00 76.88 203 THR A CA 1
ATOM 1660 C C . THR A 1 203 ? 29.481 -1.512 -8.868 1.00 76.88 203 THR A C 1
ATOM 1662 O O . THR A 1 203 ? 30.653 -1.680 -8.535 1.00 76.88 203 THR A O 1
ATOM 1665 N N . PHE A 1 204 ? 29.109 -0.518 -9.666 1.00 77.44 204 PHE A N 1
ATOM 1666 C CA . PHE A 1 204 ? 30.014 0.508 -10.173 1.00 77.44 204 PHE A CA 1
ATOM 1667 C C . PHE A 1 204 ? 29.496 1.898 -9.809 1.00 77.44 204 PHE A C 1
ATOM 1669 O O . PHE A 1 204 ? 28.295 2.109 -9.643 1.00 77.44 204 PHE A O 1
ATOM 1676 N N . ILE A 1 205 ? 30.401 2.862 -9.680 1.00 76.62 205 ILE A N 1
ATOM 1677 C CA . ILE A 1 205 ? 30.032 4.255 -9.424 1.00 76.62 205 ILE A CA 1
ATOM 1678 C C . ILE A 1 205 ? 29.623 4.870 -10.763 1.00 76.62 205 ILE A C 1
ATOM 1680 O O . ILE A 1 205 ? 30.396 4.850 -11.720 1.00 76.62 205 ILE A O 1
ATOM 1684 N N . ALA A 1 206 ? 28.388 5.358 -10.857 1.00 70.88 206 ALA A N 1
ATOM 1685 C CA . ALA A 1 206 ? 27.908 6.063 -12.040 1.00 70.88 206 ALA A CA 1
ATOM 1686 C C . ALA A 1 206 ? 28.428 7.511 -12.074 1.00 70.88 206 ALA A C 1
ATOM 1688 O O . ALA A 1 206 ? 28.873 8.046 -11.061 1.00 70.88 206 ALA A O 1
ATOM 1689 N N . ASP A 1 207 ? 28.303 8.172 -13.229 1.00 65.12 207 ASP A N 1
ATOM 1690 C CA . ASP A 1 207 ? 28.773 9.552 -13.463 1.00 65.12 207 ASP A CA 1
ATOM 1691 C C . ASP A 1 207 ? 28.194 10.585 -12.468 1.00 65.12 207 ASP A C 1
ATOM 1693 O O . ASP A 1 207 ? 28.733 11.672 -12.295 1.00 65.12 207 ASP A O 1
ATOM 1697 N N . ASN A 1 208 ? 27.100 10.238 -11.782 1.00 64.62 208 ASN A N 1
ATOM 1698 C CA . ASN A 1 208 ? 26.447 11.036 -10.743 1.00 64.62 208 ASN A CA 1
ATOM 1699 C C . ASN A 1 208 ? 26.962 10.758 -9.312 1.00 64.62 208 ASN A C 1
ATOM 1701 O O . ASN A 1 208 ? 26.341 11.208 -8.349 1.00 64.62 208 ASN A O 1
ATOM 1705 N N . GLY A 1 209 ? 28.038 9.979 -9.155 1.00 70.69 209 GLY A N 1
ATOM 1706 C CA . GLY A 1 209 ? 28.630 9.615 -7.864 1.00 70.69 209 GLY A CA 1
ATOM 1707 C C . GLY A 1 209 ? 27.840 8.576 -7.060 1.00 70.69 209 GLY A C 1
ATOM 1708 O O . GLY A 1 209 ? 28.239 8.241 -5.948 1.00 70.69 209 GLY A O 1
ATOM 1709 N N . LYS A 1 210 ? 26.728 8.051 -7.595 1.00 73.75 210 LYS A N 1
ATOM 1710 C CA . LYS A 1 210 ? 25.911 7.027 -6.931 1.00 73.75 210 LYS A CA 1
ATOM 1711 C C . LYS A 1 210 ? 26.313 5.627 -7.374 1.00 73.75 210 LYS A C 1
ATOM 1713 O O . LYS A 1 210 ? 26.609 5.387 -8.546 1.00 73.75 210 LYS A O 1
ATOM 1718 N N . THR A 1 211 ? 26.239 4.684 -6.443 1.00 77.12 211 THR A N 1
ATOM 1719 C CA . THR A 1 211 ? 26.402 3.258 -6.724 1.00 77.12 211 THR A CA 1
ATOM 1720 C C . THR A 1 211 ? 25.288 2.776 -7.654 1.00 77.12 211 THR A C 1
ATOM 1722 O O . THR A 1 211 ? 24.101 3.027 -7.422 1.00 77.12 211 THR A O 1
ATOM 1725 N N . ASN A 1 212 ? 25.671 2.098 -8.728 1.00 80.75 212 ASN A N 1
ATOM 1726 C CA . ASN A 1 212 ? 24.777 1.566 -9.741 1.00 80.75 212 ASN A CA 1
ATOM 1727 C C . ASN A 1 212 ? 25.129 0.104 -10.025 1.00 80.75 212 ASN A C 1
ATOM 1729 O O . ASN A 1 212 ? 26.285 -0.303 -9.936 1.00 80.75 212 ASN A O 1
ATOM 1733 N N . ALA A 1 213 ? 24.120 -0.683 -10.374 1.00 84.12 213 ALA A N 1
ATOM 1734 C CA . ALA A 1 213 ? 24.258 -2.098 -10.681 1.00 84.12 213 ALA A CA 1
ATOM 1735 C C . ALA A 1 213 ? 23.490 -2.415 -11.963 1.00 84.12 213 ALA A C 1
ATOM 1737 O O . ALA A 1 213 ? 22.516 -1.735 -12.308 1.00 84.12 213 ALA A O 1
ATOM 1738 N N . ARG A 1 214 ? 23.938 -3.446 -12.683 1.00 85.25 214 ARG A N 1
ATOM 1739 C CA . ARG A 1 214 ? 23.177 -4.017 -13.802 1.00 85.25 214 ARG A CA 1
ATOM 1740 C C . ARG A 1 214 ? 22.148 -4.999 -13.260 1.00 85.25 214 ARG A C 1
ATOM 1742 O O . ARG A 1 214 ? 22.434 -5.694 -12.296 1.00 85.25 214 ARG A O 1
ATOM 1749 N N . MET A 1 215 ? 20.986 -5.086 -13.885 1.00 85.12 215 MET A N 1
ATOM 1750 C CA . MET A 1 215 ? 19.941 -6.032 -13.505 1.00 85.12 215 MET A CA 1
ATOM 1751 C C . MET A 1 215 ? 19.261 -6.640 -14.723 1.00 85.12 215 MET A C 1
ATOM 1753 O O . MET A 1 215 ? 19.166 -6.023 -15.793 1.00 85.12 215 MET A O 1
ATOM 1757 N N . HIS A 1 216 ? 18.755 -7.851 -14.517 1.00 86.81 216 HIS A N 1
ATOM 1758 C CA . HIS A 1 216 ? 17.912 -8.559 -15.463 1.00 86.81 216 HIS A CA 1
ATOM 1759 C C . HIS A 1 216 ? 16.449 -8.401 -15.060 1.00 86.81 216 HIS A C 1
ATOM 1761 O O . HIS A 1 216 ? 16.033 -8.832 -13.988 1.00 86.81 216 HIS A O 1
ATOM 1767 N N . VAL A 1 217 ? 15.673 -7.770 -15.936 1.00 86.88 217 VAL A N 1
ATOM 1768 C CA . VAL A 1 217 ? 14.245 -7.509 -15.745 1.00 86.88 217 VAL A CA 1
ATOM 1769 C C . VAL A 1 217 ? 13.451 -8.157 -16.870 1.00 86.88 217 VAL A C 1
ATOM 1771 O O . VAL A 1 217 ? 13.811 -8.035 -18.042 1.00 86.88 217 VAL A O 1
ATOM 1774 N N . VAL A 1 218 ? 12.355 -8.818 -16.517 1.00 88.12 218 VAL A N 1
ATOM 1775 C CA . VAL A 1 218 ? 11.390 -9.407 -17.451 1.00 88.12 218 VAL A CA 1
ATOM 1776 C C . VAL A 1 218 ? 10.074 -8.651 -17.324 1.00 88.12 218 VAL A C 1
ATOM 1778 O O . VAL A 1 218 ? 9.629 -8.358 -16.222 1.00 88.12 218 VAL A O 1
ATOM 1781 N N . TYR A 1 219 ? 9.452 -8.321 -18.445 1.00 89.25 219 TYR A N 1
ATOM 1782 C CA . TYR A 1 219 ? 8.180 -7.614 -18.520 1.00 89.25 219 TYR A CA 1
ATOM 1783 C C . TYR A 1 219 ? 7.055 -8.582 -18.879 1.00 89.25 219 TYR A C 1
ATOM 1785 O O . TYR A 1 219 ? 7.242 -9.509 -19.666 1.00 89.25 219 TYR A O 1
ATOM 1793 N N . GLU A 1 220 ? 5.860 -8.301 -18.371 1.00 87.12 220 GLU A N 1
ATOM 1794 C CA . GLU A 1 220 ? 4.632 -9.057 -18.639 1.00 87.12 220 GLU A CA 1
ATOM 1795 C C . GLU A 1 220 ? 4.287 -9.144 -20.136 1.00 87.12 220 GLU A C 1
ATOM 1797 O O . GLU A 1 220 ? 3.703 -10.116 -20.601 1.00 87.12 220 GLU A O 1
ATOM 1802 N N . ASN A 1 221 ? 4.704 -8.160 -20.933 1.00 85.44 221 ASN A N 1
ATOM 1803 C CA . ASN A 1 221 ? 4.473 -8.139 -22.377 1.00 85.44 221 ASN A CA 1
ATOM 1804 C C . ASN A 1 221 ? 5.413 -9.063 -23.184 1.00 85.44 221 ASN A C 1
ATOM 1806 O O . ASN A 1 221 ? 5.530 -8.898 -24.398 1.00 85.44 221 ASN A O 1
ATOM 1810 N N . GLY A 1 222 ? 6.128 -9.984 -22.533 1.00 82.44 222 GLY A N 1
ATOM 1811 C CA . GLY A 1 222 ? 7.028 -10.929 -23.200 1.00 82.44 222 GLY A CA 1
ATOM 1812 C C . GLY A 1 222 ? 8.407 -10.370 -23.552 1.00 82.44 222 GLY A C 1
ATOM 1813 O O . GLY A 1 222 ? 9.178 -11.025 -24.256 1.00 82.44 222 GLY A O 1
ATOM 1814 N N . THR A 1 223 ? 8.750 -9.169 -23.079 1.00 86.88 223 THR A N 1
ATOM 1815 C CA . THR A 1 223 ? 10.075 -8.575 -23.314 1.00 86.88 223 THR A CA 1
ATOM 1816 C C . THR A 1 223 ? 10.978 -8.689 -22.090 1.00 86.88 223 THR A C 1
ATOM 1818 O O . THR A 1 223 ? 10.511 -8.708 -20.960 1.00 86.88 223 THR A O 1
ATOM 1821 N N . GLU A 1 224 ? 12.290 -8.754 -22.287 1.00 86.94 224 GLU A N 1
ATOM 1822 C CA . GLU A 1 224 ? 13.289 -8.746 -21.221 1.00 86.94 224 GLU A CA 1
ATOM 1823 C C . GLU A 1 224 ? 14.394 -7.725 -21.495 1.00 86.94 224 GLU A C 1
ATOM 1825 O O . GLU A 1 224 ? 14.715 -7.389 -22.638 1.00 86.94 224 GLU A O 1
ATOM 1830 N N . ASN A 1 225 ? 15.012 -7.240 -20.426 1.00 86.50 225 ASN A N 1
ATOM 1831 C CA . ASN A 1 225 ? 16.201 -6.412 -20.470 1.00 86.50 225 ASN A CA 1
ATOM 1832 C C . ASN A 1 225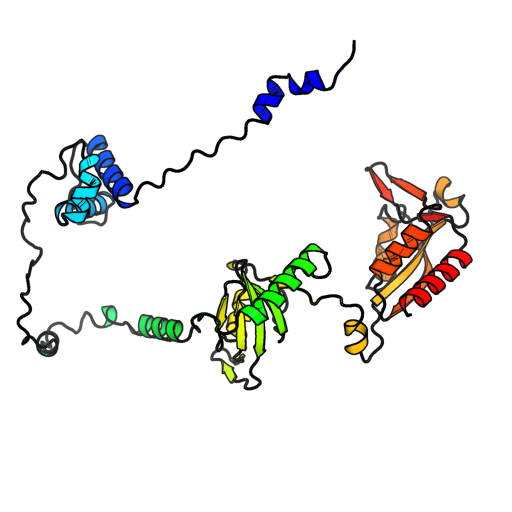 ? 17.230 -6.955 -19.480 1.00 86.50 225 ASN A C 1
ATOM 1834 O O . ASN A 1 225 ? 17.032 -6.884 -18.273 1.00 86.50 225 ASN A O 1
ATOM 1838 N N . LYS A 1 226 ? 18.330 -7.503 -20.000 1.00 82.56 226 LYS A N 1
ATOM 1839 C CA . LYS A 1 226 ? 19.405 -8.118 -19.200 1.00 82.56 226 LYS A CA 1
ATOM 1840 C C . LYS A 1 226 ? 20.430 -7.117 -18.661 1.00 82.56 226 LYS A C 1
ATOM 1842 O O . LYS A 1 226 ? 21.211 -7.467 -17.789 1.00 82.56 226 LYS A O 1
ATOM 1847 N N . ASN A 1 227 ? 20.442 -5.895 -19.197 1.00 81.75 227 ASN A N 1
ATOM 1848 C CA . ASN A 1 227 ? 21.459 -4.881 -18.912 1.00 81.75 227 ASN A CA 1
ATOM 1849 C C . ASN A 1 227 ? 20.829 -3.574 -18.411 1.00 81.75 227 ASN A C 1
ATOM 1851 O O . ASN A 1 227 ? 21.371 -2.494 -18.656 1.00 81.75 227 ASN A O 1
ATOM 1855 N N . LEU A 1 228 ? 19.671 -3.646 -17.749 1.00 83.38 228 LEU A N 1
ATOM 1856 C CA . LEU A 1 228 ? 19.030 -2.449 -17.215 1.00 83.38 228 LEU A CA 1
ATOM 1857 C C . LEU A 1 228 ? 19.831 -1.937 -16.011 1.00 83.38 228 LEU A C 1
ATOM 1859 O O . LEU A 1 228 ? 20.432 -2.716 -15.278 1.00 83.38 228 LEU A O 1
ATOM 1863 N N . LEU A 1 229 ? 19.869 -0.622 -15.819 1.00 84.62 229 LEU A N 1
ATOM 1864 C CA . LEU A 1 229 ? 20.597 0.004 -14.717 1.00 84.62 229 LEU A CA 1
ATOM 1865 C C . LEU A 1 229 ? 19.660 0.261 -13.537 1.00 84.62 229 LEU A C 1
ATOM 1867 O O . LEU A 1 229 ? 18.594 0.848 -13.735 1.00 84.62 229 LEU A O 1
ATOM 1871 N N . LEU A 1 230 ? 20.081 -0.109 -12.325 1.00 82.62 230 LEU A N 1
ATOM 1872 C CA . LEU A 1 230 ? 19.301 0.059 -11.092 1.00 82.62 230 LEU A CA 1
ATOM 1873 C C . LEU A 1 230 ? 18.842 1.508 -10.911 1.00 82.62 230 LEU A C 1
ATOM 1875 O O . LEU A 1 230 ? 17.650 1.764 -10.765 1.00 82.62 230 LEU A O 1
ATOM 1879 N N . GLN A 1 231 ? 19.764 2.469 -11.021 1.00 81.44 231 GLN A N 1
ATOM 1880 C CA . GLN A 1 231 ? 19.437 3.892 -10.863 1.00 81.44 231 GLN A CA 1
ATOM 1881 C C . GLN A 1 231 ? 18.463 4.392 -11.941 1.00 81.44 231 GLN A C 1
ATOM 1883 O O . GLN A 1 231 ? 17.606 5.223 -11.661 1.00 81.44 231 GLN A O 1
ATOM 1888 N N . SER A 1 232 ? 18.543 3.860 -13.167 1.00 81.19 232 SER A N 1
ATOM 1889 C CA . SER A 1 232 ? 17.627 4.238 -14.251 1.00 81.19 232 SER A CA 1
ATOM 1890 C C . SER A 1 232 ? 16.202 3.748 -13.985 1.00 81.19 232 SER A C 1
ATOM 1892 O O . SER A 1 232 ? 15.246 4.496 -14.201 1.00 81.19 232 SER A O 1
ATOM 1894 N N . LEU A 1 233 ? 16.055 2.523 -13.472 1.00 82.94 233 LEU A N 1
ATOM 1895 C CA . LEU A 1 233 ? 14.755 1.997 -13.063 1.00 82.94 233 LEU A CA 1
ATOM 1896 C C . LEU A 1 233 ? 14.208 2.747 -11.854 1.00 82.94 233 LEU A C 1
ATOM 1898 O O . LEU A 1 233 ? 13.055 3.158 -11.893 1.00 82.94 233 LEU A O 1
ATOM 1902 N N . ALA A 1 234 ? 15.032 2.985 -10.834 1.00 81.50 234 ALA A N 1
ATOM 1903 C CA . ALA A 1 234 ? 14.613 3.687 -9.627 1.00 81.50 234 ALA A CA 1
ATOM 1904 C C . ALA A 1 234 ? 14.132 5.110 -9.943 1.00 81.50 234 ALA A C 1
ATOM 1906 O O . ALA A 1 234 ? 13.029 5.489 -9.560 1.00 81.50 234 ALA A O 1
ATOM 1907 N N . SER A 1 235 ? 14.887 5.865 -10.750 1.00 79.19 235 SER A N 1
ATOM 1908 C CA . SER A 1 235 ? 14.441 7.174 -11.242 1.00 79.19 235 SER A CA 1
ATOM 1909 C C . SER A 1 235 ? 13.172 7.079 -12.090 1.00 79.19 235 SER A C 1
ATOM 1911 O O . SER A 1 235 ? 12.313 7.954 -12.010 1.00 79.19 235 SER A O 1
ATOM 1913 N N . SER A 1 236 ? 13.020 6.029 -12.902 1.00 81.31 236 SER A N 1
ATOM 1914 C CA . SER A 1 236 ? 11.813 5.871 -13.712 1.00 81.31 236 SER A CA 1
ATOM 1915 C C . SER A 1 236 ? 10.580 5.463 -12.907 1.00 81.31 236 SER A C 1
ATOM 1917 O O . SER A 1 236 ? 9.482 5.773 -13.359 1.00 81.31 236 SER A O 1
ATOM 1919 N N . LEU A 1 237 ? 10.738 4.743 -11.798 1.00 80.81 237 LEU A N 1
ATOM 1920 C CA . LEU A 1 237 ? 9.643 4.366 -10.906 1.00 80.81 237 LEU A CA 1
ATOM 1921 C C . LEU A 1 237 ? 9.237 5.539 -10.010 1.00 80.81 237 LEU A C 1
ATOM 1923 O O . LEU A 1 237 ? 8.050 5.747 -9.789 1.00 80.81 237 LEU A O 1
ATOM 1927 N N . TYR A 1 238 ? 10.208 6.338 -9.566 1.00 78.56 238 TYR A N 1
ATOM 1928 C CA . TYR A 1 238 ? 9.955 7.534 -8.764 1.00 78.56 238 TYR A CA 1
ATOM 1929 C C . TYR A 1 238 ? 9.367 8.700 -9.577 1.00 78.56 238 TYR A C 1
ATOM 1931 O O . TYR A 1 238 ? 8.723 9.591 -9.029 1.00 78.56 238 TYR A O 1
ATOM 1939 N N . SER A 1 239 ? 9.589 8.724 -10.895 1.00 75.12 239 SER A N 1
ATOM 1940 C CA . SER A 1 239 ? 9.065 9.778 -11.767 1.00 75.12 239 SER A CA 1
ATOM 1941 C C . SER A 1 239 ? 7.535 9.850 -11.705 1.00 75.12 239 SER A C 1
ATOM 1943 O O . SER A 1 239 ? 6.831 8.882 -12.006 1.00 75.12 239 SER A O 1
ATOM 1945 N N . THR A 1 240 ? 7.024 11.038 -11.376 1.00 63.81 240 THR A N 1
ATOM 1946 C CA . THR A 1 240 ? 5.589 11.342 -11.267 1.00 63.81 240 THR A CA 1
ATOM 1947 C C . THR A 1 240 ? 4.831 11.125 -12.577 1.00 63.81 240 THR A C 1
ATOM 1949 O O . THR A 1 240 ? 3.660 10.760 -12.544 1.00 63.81 240 THR A O 1
ATOM 1952 N N . GLU A 1 241 ? 5.502 11.273 -13.721 1.00 67.56 241 GLU A N 1
ATOM 1953 C CA . GLU A 1 241 ? 4.930 11.098 -15.062 1.00 67.56 241 GLU A CA 1
ATOM 1954 C C . GLU A 1 241 ? 4.683 9.629 -15.430 1.00 67.56 241 GLU A C 1
ATOM 1956 O O . GLU A 1 241 ? 3.832 9.324 -16.263 1.00 67.56 241 GLU A O 1
ATOM 1961 N N . ARG A 1 242 ? 5.450 8.705 -14.838 1.00 63.78 242 ARG A N 1
ATOM 1962 C CA . ARG A 1 242 ? 5.459 7.280 -15.217 1.00 63.78 242 ARG A CA 1
ATOM 1963 C C . ARG A 1 242 ? 4.706 6.372 -14.249 1.00 63.78 242 ARG A C 1
ATOM 1965 O O . ARG A 1 242 ? 4.605 5.166 -14.487 1.00 63.78 242 ARG A O 1
ATOM 1972 N N . HIS A 1 243 ? 4.162 6.961 -13.180 1.00 68.81 243 HIS A N 1
ATOM 1973 C CA . HIS A 1 243 ? 3.320 6.311 -12.175 1.00 68.81 243 HIS A CA 1
ATOM 1974 C C . HIS A 1 243 ? 3.860 4.944 -11.730 1.00 68.81 243 HIS A C 1
ATOM 1976 O O . HIS A 1 243 ? 3.164 3.930 -11.833 1.00 68.81 243 HIS A O 1
ATOM 1982 N N . GLY A 1 244 ? 5.111 4.909 -11.262 1.00 76.88 244 GLY A N 1
ATOM 1983 C CA . GLY A 1 244 ? 5.708 3.683 -10.747 1.00 76.88 244 GLY A CA 1
ATOM 1984 C C . GLY A 1 244 ? 4.964 3.173 -9.516 1.00 76.88 244 GLY A C 1
ATOM 1985 O O . GLY A 1 244 ? 4.648 3.929 -8.594 1.00 76.88 244 GLY A O 1
ATOM 1986 N N . ARG A 1 245 ? 4.668 1.874 -9.501 1.00 81.56 245 ARG A N 1
ATOM 1987 C CA . ARG A 1 245 ? 4.058 1.199 -8.351 1.00 81.56 245 ARG A CA 1
ATOM 1988 C C . ARG A 1 245 ? 4.853 -0.049 -8.000 1.00 81.56 245 ARG A C 1
ATOM 1990 O O . ARG A 1 245 ? 5.443 -0.675 -8.877 1.00 81.56 245 ARG A O 1
ATOM 1997 N N . MET A 1 246 ? 4.854 -0.419 -6.730 1.00 83.38 246 MET A N 1
ATOM 1998 C CA . MET A 1 246 ? 5.404 -1.682 -6.251 1.00 83.38 246 MET A CA 1
ATOM 1999 C C . MET A 1 246 ? 4.257 -2.633 -5.929 1.00 83.38 246 MET A C 1
ATOM 2001 O O . MET A 1 246 ? 3.229 -2.218 -5.388 1.00 83.38 246 MET A O 1
ATOM 2005 N N . VAL A 1 247 ? 4.426 -3.907 -6.270 1.00 81.88 247 VAL A N 1
ATOM 2006 C CA . VAL A 1 247 ? 3.535 -4.966 -5.799 1.00 81.88 247 VAL A CA 1
ATOM 2007 C C . VAL A 1 247 ? 4.133 -5.490 -4.503 1.00 81.88 247 VAL A C 1
ATOM 2009 O O . VAL A 1 247 ? 5.311 -5.842 -4.466 1.00 81.88 247 VAL A O 1
ATOM 2012 N N . THR A 1 248 ? 3.353 -5.497 -3.426 1.00 76.38 248 THR A N 1
ATOM 2013 C CA . THR A 1 248 ? 3.815 -6.073 -2.162 1.00 76.38 248 THR A CA 1
ATOM 2014 C C . THR A 1 248 ? 4.065 -7.566 -2.337 1.00 76.38 248 THR A C 1
ATOM 2016 O O . THR A 1 248 ? 3.372 -8.229 -3.116 1.00 76.38 248 THR A O 1
ATOM 2019 N N . GLU A 1 249 ? 5.017 -8.101 -1.579 1.00 72.44 249 GLU A N 1
ATOM 2020 C CA . GLU A 1 249 ? 5.172 -9.547 -1.451 1.00 72.44 249 GLU A CA 1
ATOM 2021 C C . GLU A 1 249 ? 3.848 -10.180 -0.992 1.00 72.44 249 GLU A C 1
ATOM 2023 O O . GLU A 1 249 ? 3.046 -9.504 -0.321 1.00 72.44 249 GLU A O 1
ATOM 2028 N N . PRO A 1 250 ? 3.569 -11.430 -1.408 1.00 63.06 250 PRO A N 1
ATOM 2029 C CA . PRO A 1 250 ? 2.436 -12.150 -0.866 1.00 63.06 250 PRO A CA 1
ATOM 2030 C C . PRO A 1 250 ? 2.652 -12.203 0.640 1.00 63.06 250 PRO A C 1
ATOM 2032 O O . PRO A 1 250 ? 3.738 -12.532 1.116 1.00 63.06 250 PRO A O 1
ATOM 2035 N N . VAL A 1 251 ? 1.627 -11.834 1.396 1.00 55.91 251 VAL A N 1
ATOM 2036 C CA . VAL A 1 251 ? 1.604 -12.146 2.822 1.00 55.91 251 VAL A CA 1
ATOM 2037 C C . VAL A 1 251 ? 1.338 -13.649 2.909 1.00 55.91 251 VAL A C 1
ATOM 2039 O O . VAL A 1 251 ? 0.216 -14.061 3.185 1.00 55.91 251 VAL A O 1
ATOM 2042 N N . ASP A 1 252 ? 2.331 -14.459 2.538 1.00 47.28 252 ASP A N 1
ATOM 2043 C CA . ASP A 1 252 ? 2.314 -15.891 2.785 1.00 47.28 252 ASP A CA 1
ATOM 2044 C C . ASP A 1 252 ? 2.673 -16.079 4.255 1.00 47.28 252 ASP A C 1
ATOM 2046 O O . ASP A 1 252 ? 3.748 -15.712 4.734 1.00 47.28 252 ASP A O 1
ATOM 2050 N N . GLU A 1 253 ? 1.696 -16.624 4.966 1.00 47.41 253 GLU A N 1
ATOM 2051 C CA . GLU A 1 253 ? 1.700 -16.945 6.392 1.00 47.41 253 GLU A CA 1
ATOM 2052 C C . GLU A 1 253 ? 2.925 -17.802 6.787 1.00 47.41 253 GLU A C 1
ATOM 2054 O O . GLU A 1 253 ? 3.378 -17.748 7.925 1.00 47.41 253 GLU A O 1
ATOM 2059 N N . GLU A 1 254 ? 3.520 -18.514 5.822 1.00 43.44 254 GLU A N 1
ATOM 2060 C CA . GLU A 1 254 ? 4.658 -19.428 5.985 1.00 43.44 254 GLU A CA 1
ATOM 2061 C C . GLU A 1 254 ? 6.036 -18.744 5.842 1.00 43.44 254 GLU A C 1
ATOM 2063 O O . GLU A 1 254 ? 6.957 -19.030 6.604 1.00 43.44 254 GLU A O 1
ATOM 2068 N N . THR A 1 255 ? 6.201 -17.773 4.934 1.00 43.69 255 THR A N 1
ATOM 2069 C CA . THR A 1 255 ? 7.502 -17.089 4.740 1.00 43.69 255 THR A CA 1
ATOM 2070 C C . THR A 1 255 ? 7.736 -15.963 5.742 1.00 43.69 255 THR A C 1
ATOM 2072 O O . THR A 1 255 ? 8.887 -15.623 6.014 1.00 43.69 255 THR A O 1
ATOM 2075 N N . LEU A 1 256 ? 6.671 -15.430 6.354 1.00 43.66 256 LEU A N 1
ATOM 2076 C CA . LEU A 1 256 ? 6.775 -14.518 7.497 1.00 43.66 256 LEU A CA 1
ATOM 2077 C C . LEU A 1 256 ? 7.330 -15.225 8.751 1.00 43.66 256 LEU A C 1
ATOM 2079 O O . LEU A 1 256 ? 7.892 -14.573 9.622 1.00 43.66 256 LEU A O 1
ATOM 2083 N N . ALA A 1 257 ? 7.207 -16.551 8.846 1.00 42.34 257 ALA A N 1
ATOM 2084 C CA . ALA A 1 257 ? 7.815 -17.332 9.922 1.00 42.34 257 ALA A CA 1
ATOM 2085 C C . ALA A 1 257 ? 9.286 -17.685 9.626 1.00 42.34 257 ALA A C 1
ATOM 2087 O O . ALA A 1 257 ? 10.111 -17.703 10.536 1.00 42.34 257 ALA A O 1
ATOM 2088 N N . GLU A 1 258 ? 9.643 -17.921 8.357 1.00 40.06 258 GLU A N 1
ATOM 2089 C CA . GLU A 1 258 ? 11.010 -18.299 7.964 1.00 40.06 258 GLU A CA 1
ATOM 2090 C C . GLU A 1 258 ? 11.976 -17.109 7.810 1.00 40.06 258 GLU A C 1
ATOM 2092 O O . GLU A 1 258 ? 13.182 -17.277 8.005 1.00 40.06 258 GLU A O 1
ATOM 2097 N N . SER A 1 259 ? 11.497 -15.899 7.48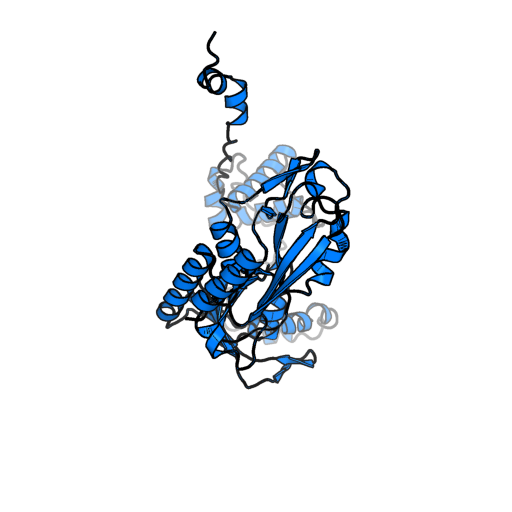0 1.00 41.66 259 SER A N 1
ATOM 2098 C CA . SER A 1 259 ? 12.379 -14.737 7.270 1.00 41.66 259 SER A CA 1
ATOM 2099 C C . SER A 1 259 ? 12.725 -13.946 8.535 1.00 41.66 259 SER A C 1
ATOM 2101 O O . SER A 1 259 ? 13.636 -13.118 8.493 1.00 41.66 259 SER A O 1
ATOM 2103 N N . PHE A 1 260 ? 12.022 -14.161 9.649 1.00 42.09 260 PHE A N 1
ATOM 2104 C CA . PHE A 1 260 ? 12.182 -13.363 10.867 1.00 42.09 260 PHE A CA 1
ATOM 2105 C C . PHE A 1 260 ? 12.742 -14.215 12.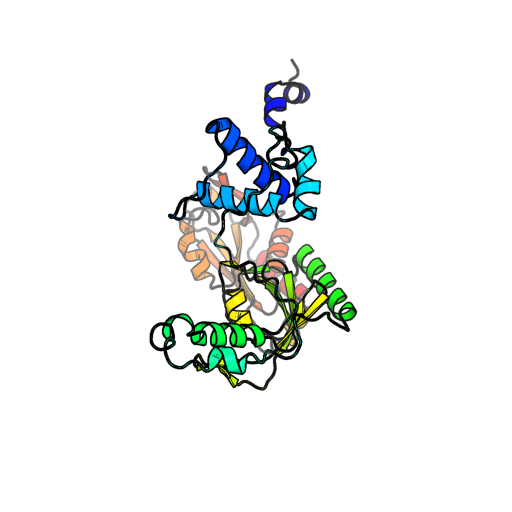008 1.00 42.09 260 PHE A C 1
ATOM 2107 O O . PHE A 1 260 ? 12.020 -14.773 12.823 1.00 42.09 260 PHE A O 1
ATOM 2114 N N . GLY A 1 261 ? 14.072 -14.273 12.085 1.00 43.53 261 GLY A N 1
ATOM 2115 C CA . GLY A 1 261 ? 14.804 -14.805 13.239 1.00 43.53 261 GLY A CA 1
ATOM 2116 C C . GLY A 1 261 ? 14.743 -13.925 14.499 1.00 43.53 261 GLY A C 1
ATOM 2117 O O . GLY A 1 261 ? 15.544 -14.132 15.404 1.00 43.53 261 GLY A O 1
ATOM 2118 N N . GLU A 1 262 ? 13.830 -12.954 14.565 1.00 46.06 262 GLU A N 1
ATOM 2119 C CA . GLU A 1 262 ? 13.588 -12.080 15.715 1.00 46.06 262 GLU A CA 1
ATOM 2120 C C . GLU A 1 262 ? 12.074 -11.839 15.831 1.00 46.06 262 GLU A C 1
ATOM 2122 O O . GLU A 1 262 ? 11.405 -11.615 14.822 1.00 46.06 262 GLU A O 1
ATOM 2127 N N . GLU A 1 263 ? 11.532 -11.930 17.049 1.00 52.25 263 GLU A N 1
ATOM 2128 C CA . GLU A 1 263 ? 10.111 -11.756 17.379 1.00 52.25 263 GLU A CA 1
ATOM 2129 C C . GLU A 1 263 ? 9.573 -10.424 16.825 1.00 52.25 263 GLU A C 1
ATOM 2131 O O . GLU A 1 263 ? 9.805 -9.359 17.396 1.00 52.25 263 GLU A O 1
ATOM 2136 N N . PHE A 1 264 ? 8.867 -10.456 15.688 1.00 53.97 264 PHE A N 1
ATOM 2137 C CA . PHE A 1 264 ? 8.314 -9.244 15.092 1.00 53.97 264 PHE A CA 1
ATOM 2138 C C . PHE A 1 264 ? 6.930 -8.961 15.682 1.00 53.97 264 PHE A C 1
ATOM 2140 O O . PHE A 1 264 ? 5.943 -9.659 15.405 1.00 53.97 264 PHE A O 1
ATOM 2147 N N . THR A 1 265 ? 6.840 -7.894 16.477 1.00 64.25 265 THR A N 1
ATOM 2148 C CA . THR A 1 265 ? 5.573 -7.352 16.974 1.00 64.25 265 THR A CA 1
ATOM 2149 C C . THR A 1 265 ? 4.709 -6.907 15.795 1.00 64.25 265 THR A C 1
ATOM 2151 O O . THR A 1 265 ? 4.954 -5.890 15.149 1.00 64.25 265 THR A O 1
ATOM 2154 N N . THR A 1 266 ? 3.664 -7.676 15.497 1.00 71.44 266 THR A N 1
ATOM 2155 C CA . THR A 1 266 ? 2.715 -7.371 14.417 1.00 71.44 266 THR A CA 1
ATOM 2156 C C . THR A 1 266 ? 1.762 -6.234 14.809 1.00 71.44 266 THR A C 1
ATOM 2158 O O . THR A 1 266 ? 1.237 -5.523 13.946 1.00 71.44 266 THR A O 1
ATOM 2161 N N . GLY A 1 267 ? 1.567 -6.034 16.114 1.00 80.19 267 GLY A N 1
ATOM 2162 C CA . GLY A 1 267 ? 0.916 -4.872 16.710 1.00 80.19 267 GLY A CA 1
ATOM 2163 C C . GLY A 1 267 ? 0.306 -5.194 18.074 1.00 80.19 267 GLY A C 1
ATOM 2164 O O . GLY A 1 267 ? 0.618 -6.213 18.686 1.00 80.19 267 GLY A O 1
ATOM 2165 N N . TYR A 1 268 ? -0.599 -4.334 18.529 1.00 85.50 268 TYR A N 1
ATOM 2166 C CA . TYR A 1 268 ? -1.237 -4.410 19.837 1.00 85.50 268 TYR A CA 1
ATOM 2167 C C . TYR A 1 268 ? -2.754 -4.480 19.705 1.00 85.50 268 TYR A C 1
ATOM 2169 O O . TYR A 1 268 ? -3.385 -3.635 19.061 1.00 85.50 268 TYR A O 1
ATOM 2177 N N . ILE A 1 269 ? -3.349 -5.465 20.371 1.00 88.56 269 ILE A N 1
ATOM 2178 C CA . ILE A 1 269 ? -4.785 -5.486 20.644 1.00 88.56 269 ILE A CA 1
ATOM 2179 C C . ILE A 1 269 ? -5.015 -4.759 21.948 1.00 88.56 269 ILE A C 1
ATOM 2181 O O . ILE A 1 269 ? -4.335 -5.016 22.940 1.00 88.56 269 ILE A O 1
ATOM 2185 N N . TYR A 1 270 ? -6.001 -3.876 21.962 1.00 90.38 270 TYR A N 1
ATOM 2186 C CA . TYR A 1 270 ? -6.369 -3.143 23.155 1.00 90.38 270 TYR A CA 1
ATOM 2187 C C . TYR A 1 270 ? -7.858 -3.267 23.449 1.00 90.38 270 TYR A C 1
ATOM 2189 O O . TYR A 1 270 ? -8.710 -3.299 22.559 1.00 90.38 270 TYR A O 1
ATOM 2197 N N . VAL A 1 271 ? -8.160 -3.296 24.743 1.00 91.69 271 VAL A N 1
ATOM 2198 C CA . VAL A 1 271 ? -9.513 -3.274 25.286 1.00 91.69 271 VAL A CA 1
ATOM 2199 C C . VAL A 1 271 ? -9.657 -2.013 26.122 1.00 91.69 271 VAL A C 1
ATOM 2201 O O . VAL A 1 271 ? -8.931 -1.810 27.101 1.00 91.69 271 VAL A O 1
ATOM 2204 N N . LEU A 1 272 ? -10.590 -1.150 25.733 1.00 92.69 272 LEU A N 1
ATOM 2205 C CA . LEU A 1 272 ? -10.813 0.143 26.370 1.00 92.69 272 LEU A CA 1
ATOM 2206 C C . LEU A 1 272 ? -12.138 0.169 27.109 1.00 92.69 272 LEU A C 1
ATOM 2208 O O . LEU A 1 272 ? -13.134 -0.396 26.660 1.00 92.69 272 LEU A O 1
ATOM 2212 N N . LYS A 1 273 ? -12.162 0.917 28.205 1.00 91.25 273 LYS A N 1
ATOM 2213 C CA . LYS A 1 273 ? -13.379 1.301 28.913 1.00 91.25 273 LYS A CA 1
ATOM 2214 C C . LYS A 1 273 ? -13.624 2.795 28.723 1.00 91.25 273 LYS A C 1
ATOM 2216 O O . LYS A 1 273 ? -12.711 3.593 28.929 1.00 91.25 273 LYS A O 1
ATOM 2221 N N . SER A 1 274 ? -14.847 3.173 28.354 1.00 88.69 274 SER A N 1
ATOM 2222 C CA . SER A 1 274 ? -15.238 4.587 28.294 1.00 88.69 274 SER A CA 1
ATOM 2223 C C . SER A 1 274 ? -15.288 5.189 29.701 1.00 88.69 274 SER A C 1
ATOM 2225 O O . SER A 1 274 ? -15.811 4.564 30.626 1.00 88.69 274 SER A O 1
ATOM 2227 N N . LEU A 1 275 ? -14.766 6.407 29.857 1.00 86.19 275 LEU A N 1
ATOM 2228 C CA . LEU A 1 275 ? -14.910 7.244 31.054 1.00 86.19 275 LEU A CA 1
ATOM 2229 C C . LEU A 1 275 ? -15.960 8.349 30.842 1.00 86.19 275 LEU A C 1
ATOM 2231 O O . LEU A 1 275 ? -15.924 9.380 31.512 1.00 86.19 275 LEU A O 1
ATOM 2235 N N . SER A 1 276 ? -16.885 8.154 29.895 1.00 84.06 276 SER A N 1
ATOM 2236 C CA . SER A 1 276 ? -17.959 9.109 29.627 1.00 84.06 276 SER A CA 1
ATOM 2237 C C . SER A 1 276 ? -18.816 9.353 30.871 1.00 84.06 276 SER A C 1
ATOM 2239 O O . SER A 1 276 ? -19.236 8.420 31.557 1.00 84.06 276 SER A O 1
ATOM 2241 N N . THR A 1 277 ? -19.124 10.623 31.128 1.00 78.69 277 THR A N 1
ATOM 2242 C CA . THR A 1 277 ? -20.049 11.058 32.185 1.00 78.69 277 THR A CA 1
ATOM 2243 C C . THR A 1 277 ? -21.516 10.941 31.771 1.00 78.69 277 THR A C 1
ATOM 2245 O O . THR A 1 277 ? -22.402 11.201 32.585 1.00 78.69 277 THR A O 1
ATOM 2248 N N . ASN A 1 278 ? -21.799 10.542 30.526 1.00 79.06 278 ASN A N 1
ATOM 2249 C CA . ASN A 1 278 ? -23.164 10.406 30.037 1.00 79.06 278 ASN A CA 1
ATOM 2250 C C . ASN A 1 278 ? -23.915 9.308 30.830 1.00 79.06 278 ASN A C 1
ATOM 2252 O O . ASN A 1 278 ? -23.437 8.165 30.896 1.00 79.06 278 ASN A O 1
ATOM 2256 N N . PRO A 1 279 ? -25.091 9.606 31.421 1.00 74.50 279 PRO A N 1
ATOM 2257 C CA . PRO A 1 279 ? -25.903 8.633 32.148 1.00 74.50 279 PRO A CA 1
ATOM 2258 C C . PRO A 1 279 ? -26.263 7.386 31.339 1.00 74.50 279 PRO A C 1
ATOM 2260 O O . PRO A 1 279 ? -26.476 6.333 31.928 1.00 74.50 279 PRO A O 1
ATOM 2263 N N . ASP A 1 280 ? -26.345 7.473 30.014 1.00 74.69 280 ASP A N 1
ATOM 2264 C CA . ASP A 1 280 ? -26.784 6.346 29.184 1.00 74.69 280 ASP A CA 1
ATOM 2265 C C . ASP A 1 280 ? -25.661 5.353 28.869 1.00 74.69 280 ASP A C 1
ATOM 2267 O O . ASP A 1 280 ? -25.934 4.181 28.629 1.00 74.69 280 ASP A O 1
ATOM 2271 N N . ILE A 1 281 ? -24.403 5.793 28.963 1.00 78.06 281 ILE A N 1
ATOM 2272 C CA . ILE A 1 281 ? -23.209 4.956 28.771 1.00 78.06 281 ILE A CA 1
ATOM 2273 C C . ILE A 1 281 ? -22.693 4.461 30.129 1.00 78.06 281 ILE A C 1
ATOM 2275 O O . ILE A 1 281 ? -22.348 3.293 30.285 1.00 78.06 281 ILE A O 1
ATOM 2279 N N . SER A 1 282 ? -22.686 5.332 31.144 1.00 75.25 282 SER A N 1
ATOM 2280 C CA . SER A 1 282 ? -22.152 5.020 32.480 1.00 75.25 282 SER A CA 1
ATOM 2281 C C . SER A 1 282 ? -22.957 3.970 33.253 1.00 75.25 282 SER A C 1
ATOM 2283 O O . SER A 1 282 ? -22.406 3.308 34.131 1.00 75.25 282 SER A O 1
ATOM 2285 N N . LYS A 1 283 ? -24.244 3.778 32.926 1.00 80.81 283 LYS A N 1
ATOM 2286 C CA . LYS A 1 283 ? -25.091 2.729 33.524 1.00 80.81 283 LYS A CA 1
ATOM 2287 C C . LYS A 1 283 ? -24.675 1.318 33.114 1.00 80.81 283 LYS A C 1
ATOM 2289 O O . LYS A 1 283 ? -25.073 0.358 33.773 1.00 80.81 283 LYS A O 1
ATOM 2294 N N . TRP A 1 284 ? -23.962 1.168 32.001 1.00 80.06 284 TRP A N 1
ATOM 2295 C CA . TRP A 1 284 ? -23.686 -0.145 31.439 1.00 80.06 284 TRP A CA 1
ATOM 2296 C C . TRP A 1 284 ? -22.430 -0.737 32.063 1.00 80.06 284 TRP A C 1
ATOM 2298 O O . TRP A 1 284 ? -21.328 -0.197 31.967 1.00 80.06 284 TRP A O 1
ATOM 2308 N N . ASN A 1 285 ? -22.605 -1.891 32.700 1.00 79.44 285 ASN A N 1
ATOM 2309 C CA . ASN A 1 285 ? -21.497 -2.678 33.215 1.00 79.44 285 ASN A CA 1
ATOM 2310 C C . ASN A 1 285 ? -20.911 -3.528 32.084 1.00 79.44 285 ASN A C 1
ATOM 2312 O O . ASN A 1 285 ? -21.647 -4.038 31.244 1.00 79.44 285 ASN A O 1
ATOM 2316 N N . ASN A 1 286 ? -19.590 -3.710 32.095 1.00 87.75 286 ASN A N 1
ATOM 2317 C CA . ASN A 1 286 ? -18.863 -4.544 31.132 1.00 87.75 286 ASN A CA 1
ATOM 2318 C C . ASN A 1 286 ? -18.950 -4.079 29.665 1.00 87.75 286 ASN A C 1
ATOM 2320 O O . ASN A 1 286 ? -18.847 -4.892 28.750 1.00 87.75 286 ASN A O 1
ATOM 2324 N N . LEU A 1 287 ? -19.137 -2.777 29.437 1.00 89.94 287 LEU A N 1
ATOM 2325 C CA . LEU A 1 287 ? -19.028 -2.180 28.111 1.00 89.94 287 LEU A CA 1
ATOM 2326 C C . LEU A 1 287 ? -17.555 -1.912 27.781 1.00 89.94 287 LEU A C 1
ATOM 2328 O O . LEU A 1 287 ? -16.917 -1.064 28.416 1.00 89.94 287 LEU A O 1
ATOM 2332 N N . TYR A 1 288 ? -17.040 -2.601 26.767 1.00 92.25 288 TYR A N 1
ATOM 2333 C CA . TYR A 1 288 ? -15.659 -2.460 26.322 1.00 92.25 288 TYR A CA 1
ATOM 2334 C C . TYR A 1 288 ? -15.561 -2.255 24.817 1.00 92.25 288 TYR A C 1
ATOM 2336 O O . TYR A 1 288 ? -16.326 -2.829 24.045 1.00 92.25 288 TYR A O 1
ATOM 2344 N N . LYS A 1 289 ? -14.583 -1.454 24.404 1.00 91.25 289 LYS A N 1
ATOM 2345 C CA . LYS A 1 289 ? -14.179 -1.325 23.006 1.00 91.25 289 LYS A CA 1
ATOM 2346 C C . LYS A 1 289 ? -12.981 -2.222 22.756 1.00 91.25 289 LYS A C 1
ATOM 2348 O O . LYS A 1 289 ? -11.991 -2.096 23.470 1.00 91.25 289 LYS A O 1
ATOM 2353 N N . ILE A 1 290 ? -13.065 -3.081 21.751 1.00 90.81 290 ILE A N 1
ATOM 2354 C CA . ILE A 1 290 ? -11.947 -3.920 21.305 1.00 90.81 290 ILE A CA 1
ATOM 2355 C C . ILE A 1 290 ? -11.443 -3.323 19.997 1.00 90.81 290 ILE A C 1
ATOM 2357 O O . ILE A 1 290 ? -12.254 -3.031 19.122 1.00 90.81 290 ILE A O 1
ATOM 2361 N N . GLY A 1 291 ? -10.138 -3.114 19.874 1.00 87.06 291 GLY A N 1
ATOM 2362 C CA . GLY A 1 291 ? -9.544 -2.616 18.639 1.00 87.06 291 GLY A CA 1
ATOM 2363 C C . GLY A 1 291 ? -8.080 -2.997 18.505 1.00 87.06 291 GLY A C 1
ATOM 2364 O O . GLY A 1 291 ? -7.457 -3.496 19.447 1.00 87.06 291 GLY A O 1
ATOM 2365 N N . PHE A 1 292 ? -7.543 -2.750 17.316 1.00 87.31 292 PHE A N 1
ATOM 2366 C CA . PHE A 1 292 ? -6.166 -3.060 16.968 1.00 87.31 292 PHE A CA 1
ATOM 2367 C C . PHE A 1 292 ? -5.378 -1.818 16.522 1.00 87.31 292 PHE A C 1
ATOM 2369 O O . PHE A 1 292 ? -5.900 -0.894 15.893 1.00 87.31 292 PHE A O 1
ATOM 2376 N N . THR A 1 293 ? -4.081 -1.797 16.833 1.00 82.56 293 THR A N 1
ATOM 2377 C CA . THR A 1 293 ? -3.129 -0.800 16.331 1.00 82.56 293 THR A CA 1
ATOM 2378 C C . THR A 1 293 ? -1.774 -1.437 16.047 1.00 82.56 293 THR A C 1
ATOM 2380 O O . THR A 1 293 ? -1.321 -2.308 16.779 1.00 82.56 293 THR A O 1
ATOM 2383 N N . ARG A 1 294 ? -1.095 -0.978 14.993 1.00 78.50 294 ARG A N 1
ATOM 2384 C CA . ARG A 1 294 ? 0.309 -1.345 14.725 1.00 78.50 294 ARG A CA 1
ATOM 2385 C C . ARG A 1 294 ? 1.301 -0.508 15.531 1.00 78.50 294 ARG A C 1
ATOM 2387 O O . ARG A 1 294 ? 2.397 -0.967 15.809 1.00 78.50 294 ARG A O 1
ATOM 2394 N N . ASN A 1 295 ? 0.902 0.711 15.879 1.00 79.38 295 ASN A N 1
ATOM 2395 C CA . ASN A 1 295 ? 1.694 1.652 16.668 1.00 79.38 295 ASN A CA 1
ATOM 2396 C C . ASN A 1 295 ? 1.272 1.572 18.140 1.00 79.38 295 ASN A C 1
ATOM 2398 O O . ASN A 1 295 ? 0.295 0.895 18.459 1.00 79.38 295 ASN A O 1
ATOM 2402 N N . ASP A 1 296 ? 1.916 2.341 19.012 1.00 83.06 296 ASP A N 1
ATOM 2403 C CA . ASP A 1 296 ? 1.561 2.403 20.431 1.00 83.06 296 ASP A CA 1
ATOM 2404 C C . ASP A 1 296 ? 0.079 2.730 20.670 1.00 83.06 296 ASP A C 1
ATOM 2406 O O . ASP A 1 296 ? -0.500 3.642 20.064 1.00 83.06 296 ASP A O 1
ATOM 2410 N N . VAL A 1 297 ? -0.529 2.000 21.610 1.00 86.31 297 VAL A N 1
ATOM 2411 C CA . VAL A 1 297 ? -1.937 2.170 22.009 1.00 86.31 297 VAL A CA 1
ATOM 2412 C C . VAL A 1 297 ? -2.201 3.595 22.496 1.00 86.31 297 VAL A C 1
ATOM 2414 O O . VAL A 1 297 ? -3.231 4.176 22.159 1.00 86.31 297 VAL A O 1
ATOM 2417 N N . GLU A 1 298 ? -1.251 4.194 23.215 1.00 86.31 298 GLU A N 1
ATOM 2418 C CA . GLU A 1 298 ? -1.347 5.566 23.730 1.00 86.31 298 GLU A CA 1
ATOM 2419 C C . GLU A 1 298 ? -1.508 6.594 22.603 1.00 86.31 298 GLU A C 1
ATOM 2421 O O . GLU A 1 298 ? -2.399 7.443 22.649 1.00 86.31 298 GLU A O 1
ATOM 2426 N N . SER A 1 299 ? -0.718 6.455 21.533 1.00 85.19 299 SER A N 1
ATOM 2427 C CA . SER A 1 299 ? -0.818 7.317 20.349 1.00 85.19 299 SER A CA 1
ATOM 2428 C C . SER A 1 299 ? -2.169 7.169 19.643 1.00 85.19 299 SER A C 1
ATOM 2430 O O . SER A 1 299 ? -2.727 8.148 19.148 1.00 85.19 299 SER A O 1
ATOM 2432 N N . ARG A 1 300 ? -2.731 5.951 19.615 1.00 86.12 300 ARG A N 1
ATOM 2433 C CA . ARG A 1 300 ? -4.025 5.667 18.972 1.00 86.12 300 ARG A CA 1
ATOM 2434 C C . ARG A 1 300 ? -5.216 6.276 19.721 1.00 86.12 300 ARG A C 1
ATOM 2436 O O . ARG A 1 300 ? -6.205 6.629 19.070 1.00 86.12 300 ARG A O 1
ATOM 2443 N N . ILE A 1 301 ? -5.127 6.391 21.049 1.00 88.12 301 ILE A N 1
ATOM 2444 C CA . ILE A 1 301 ? -6.199 6.906 21.922 1.00 88.12 301 ILE A CA 1
ATOM 2445 C C . ILE A 1 301 ? -6.027 8.380 22.319 1.00 88.12 301 ILE A C 1
ATOM 2447 O O . ILE A 1 301 ? -6.916 8.931 22.965 1.00 88.12 301 ILE A O 1
ATOM 2451 N N . ALA A 1 302 ? -4.929 9.035 21.926 1.00 87.50 302 ALA A N 1
ATOM 2452 C CA . ALA A 1 302 ? -4.601 10.405 22.334 1.00 87.50 302 ALA A CA 1
ATOM 2453 C C . ALA A 1 302 ? -5.716 11.433 22.050 1.00 87.50 302 ALA A C 1
ATOM 2455 O O . ALA A 1 302 ? -5.885 12.376 22.813 1.00 87.50 302 ALA A O 1
ATOM 2456 N N . ASN A 1 303 ? -6.501 11.234 20.985 1.00 86.75 303 ASN A N 1
ATOM 2457 C CA . ASN A 1 303 ? -7.618 12.108 20.607 1.00 86.75 303 ASN A CA 1
ATOM 2458 C C . ASN A 1 303 ? -9.000 11.440 20.784 1.00 86.75 303 ASN A C 1
ATOM 2460 O O . ASN A 1 303 ? -9.946 11.764 20.068 1.00 86.75 303 ASN A O 1
ATOM 2464 N N . ALA A 1 304 ? -9.126 10.475 21.703 1.00 86.81 304 ALA A N 1
ATOM 2465 C CA . ALA A 1 304 ? -10.373 9.733 21.921 1.00 86.81 304 ALA A CA 1
ATOM 2466 C C . ALA A 1 304 ? -11.548 10.626 22.367 1.00 86.81 304 ALA A C 1
ATOM 2468 O O . ALA A 1 304 ? -12.691 10.383 21.988 1.00 86.81 304 ALA A O 1
ATOM 2469 N N . GLU A 1 305 ? -11.276 11.695 23.118 1.00 86.12 305 GLU A N 1
ATOM 2470 C CA . GLU A 1 305 ? -12.301 12.635 23.592 1.00 86.12 305 GLU A CA 1
ATOM 2471 C C . GLU A 1 305 ? -13.063 13.351 22.462 1.00 86.12 305 GLU A C 1
ATOM 2473 O O . GLU A 1 305 ? -14.225 13.701 22.643 1.00 86.12 305 GLU A O 1
ATOM 2478 N N . ASN A 1 306 ? -12.449 13.508 21.285 1.00 83.81 306 ASN A N 1
ATOM 2479 C CA . ASN A 1 306 ? -13.035 14.211 20.139 1.00 83.81 306 ASN A CA 1
ATOM 2480 C C . ASN A 1 306 ? -13.483 13.261 19.016 1.00 83.81 306 ASN A C 1
ATOM 2482 O O . ASN A 1 306 ? -13.843 13.712 17.925 1.00 83.81 306 ASN A O 1
ATOM 2486 N N . ASP A 1 307 ? -13.415 11.948 19.239 1.00 84.06 307 ASP A N 1
ATOM 2487 C CA . ASP A 1 307 ? -13.691 10.943 18.221 1.00 84.06 307 ASP A CA 1
ATOM 2488 C C . ASP A 1 307 ? -14.920 10.102 18.601 1.00 84.06 307 ASP A C 1
ATOM 2490 O O . ASP A 1 307 ? -15.001 9.449 19.647 1.00 84.06 307 ASP A O 1
ATOM 2494 N N . VAL A 1 308 ? -15.892 10.097 17.686 1.00 83.69 308 VAL A N 1
ATOM 2495 C CA . VAL A 1 308 ? -17.170 9.390 17.820 1.00 83.69 308 VAL A CA 1
ATOM 2496 C C . VAL A 1 308 ? -16.960 7.888 18.014 1.00 83.69 308 VAL A C 1
ATOM 2498 O O . VAL A 1 308 ? -17.739 7.247 18.718 1.00 83.69 308 VAL A O 1
ATOM 2501 N N . THR A 1 309 ? -15.888 7.310 17.459 1.00 85.50 309 THR A N 1
ATOM 2502 C CA . THR A 1 309 ? -15.568 5.883 17.633 1.00 85.50 309 THR A CA 1
ATOM 2503 C C . THR A 1 309 ? -15.241 5.516 19.085 1.00 85.50 309 THR A C 1
ATOM 2505 O O . THR A 1 309 ? -15.388 4.348 19.466 1.00 85.50 309 THR A O 1
ATOM 2508 N N . TYR A 1 310 ? -14.879 6.512 19.901 1.00 87.06 310 TYR A N 1
ATOM 2509 C CA . TYR A 1 310 ? -14.644 6.415 21.342 1.00 87.06 310 TYR A CA 1
ATOM 2510 C C . TYR A 1 310 ? -15.750 7.081 22.178 1.00 87.06 310 TYR A C 1
ATOM 2512 O O . TYR A 1 310 ? -15.578 7.293 23.378 1.00 87.06 310 TYR A O 1
ATOM 2520 N N . LEU A 1 311 ? -16.912 7.349 21.570 1.00 84.88 311 LEU A N 1
ATOM 2521 C CA . LEU A 1 311 ? -18.078 7.963 22.214 1.00 84.88 311 LEU A CA 1
ATOM 2522 C C . LEU A 1 311 ? -17.837 9.408 22.681 1.00 84.88 311 LEU A C 1
ATOM 2524 O O . LEU A 1 311 ? -18.480 9.845 23.636 1.00 84.88 311 LEU A O 1
ATOM 2528 N N . ASN A 1 312 ? -16.934 10.139 22.010 1.00 85.38 312 ASN A N 1
ATOM 2529 C CA . ASN A 1 312 ? -16.564 11.521 22.345 1.00 85.38 312 ASN A CA 1
ATOM 2530 C C . ASN A 1 312 ? -16.207 11.678 23.836 1.00 85.38 312 ASN A C 1
ATOM 2532 O O . ASN A 1 312 ? -16.690 12.578 24.527 1.00 85.38 312 ASN A O 1
ATOM 2536 N N . ALA A 1 313 ? -15.440 10.724 24.366 1.00 86.94 313 ALA A N 1
ATOM 2537 C CA . ALA A 1 313 ? -15.107 10.654 25.779 1.00 86.94 313 ALA A CA 1
ATOM 2538 C C . ALA A 1 313 ? -13.690 10.107 25.994 1.00 86.94 313 ALA A C 1
ATOM 2540 O O . ALA A 1 313 ? -13.203 9.312 25.185 1.00 86.94 313 ALA A O 1
ATOM 2541 N N . PRO A 1 314 ? -13.031 10.478 27.106 1.00 88.69 314 PRO A N 1
ATOM 2542 C CA . PRO A 1 314 ? -11.773 9.859 27.486 1.00 88.69 314 PRO A CA 1
ATOM 2543 C C . PRO A 1 314 ? -11.964 8.357 27.725 1.00 88.69 314 PRO A C 1
ATOM 2545 O O . PRO A 1 314 ? -13.018 7.894 28.172 1.00 88.69 314 PRO A O 1
ATOM 2548 N N . VAL A 1 315 ? -10.923 7.585 27.434 1.00 91.88 315 VAL A N 1
ATOM 2549 C CA . VAL A 1 315 ? -10.926 6.123 27.523 1.00 91.88 315 VAL A CA 1
ATOM 2550 C C . VAL A 1 315 ? -9.782 5.640 28.401 1.00 91.88 315 VAL A C 1
ATOM 2552 O O . VAL A 1 315 ? -8.713 6.244 28.441 1.00 91.88 315 VAL A O 1
ATOM 2555 N N . LYS A 1 316 ? -10.004 4.535 29.112 1.00 90.94 316 LYS A N 1
ATOM 2556 C CA . LYS A 1 316 ? -8.985 3.863 29.921 1.00 90.94 316 LYS A CA 1
ATOM 2557 C C . LYS A 1 316 ? -8.626 2.521 29.296 1.00 90.94 316 LYS A C 1
ATOM 2559 O O . LYS A 1 316 ? -9.523 1.722 29.028 1.00 90.94 316 LYS A O 1
ATOM 2564 N N . VAL A 1 317 ? -7.331 2.260 29.124 1.00 92.12 317 VAL A N 1
ATOM 2565 C CA . VAL A 1 317 ? -6.827 0.940 28.721 1.00 92.12 317 VAL A CA 1
ATOM 2566 C C . VAL A 1 317 ? -7.026 -0.033 29.882 1.00 92.12 317 VAL A C 1
ATOM 2568 O O . VAL A 1 317 ? -6.561 0.213 30.995 1.00 92.12 317 VAL A O 1
ATOM 2571 N N . MET A 1 318 ? -7.775 -1.105 29.636 1.00 91.00 318 MET A N 1
ATOM 2572 C CA . MET A 1 318 ? -8.043 -2.160 30.619 1.00 91.00 318 MET A CA 1
ATOM 2573 C C . MET A 1 318 ? -7.189 -3.396 30.363 1.00 91.00 318 MET A C 1
ATOM 2575 O O . MET A 1 318 ? -6.778 -4.052 31.313 1.00 91.00 318 MET A O 1
ATOM 2579 N N . LEU A 1 319 ? -6.937 -3.696 29.090 1.00 88.44 319 LEU A N 1
ATOM 2580 C CA . LEU A 1 319 ? -6.095 -4.798 28.648 1.00 88.44 319 LEU A CA 1
ATOM 2581 C C . LEU A 1 319 ? -5.382 -4.381 27.364 1.00 88.44 319 LEU A C 1
ATOM 2583 O O . LEU A 1 319 ? -5.984 -3.750 26.493 1.00 88.44 319 LEU A O 1
ATOM 2587 N N . SER A 1 320 ? -4.110 -4.741 27.260 1.00 88.25 320 SER A N 1
ATOM 2588 C CA . SER A 1 320 ? -3.307 -4.618 26.048 1.00 88.25 320 SER A CA 1
ATOM 2589 C C . SER A 1 320 ? -2.545 -5.921 25.850 1.00 88.25 320 SER A C 1
ATOM 2591 O O . SER A 1 320 ? -1.825 -6.339 26.755 1.00 88.25 320 SER A O 1
ATOM 2593 N N . ALA A 1 321 ? -2.711 -6.553 24.694 1.00 84.31 321 ALA A N 1
ATOM 2594 C CA . ALA A 1 321 ? -2.002 -7.767 24.326 1.00 84.31 321 ALA A CA 1
ATOM 2595 C C . ALA A 1 321 ? -1.108 -7.477 23.122 1.00 84.31 321 ALA A C 1
ATOM 2597 O O . ALA A 1 321 ? -1.573 -6.954 22.105 1.00 84.31 321 ALA A O 1
ATOM 2598 N N . GLU A 1 322 ? 0.172 -7.805 23.251 1.00 83.06 322 GLU A N 1
ATOM 2599 C CA . GLU A 1 322 ? 1.107 -7.768 22.138 1.00 83.06 322 GLU A CA 1
ATOM 2600 C C . GLU A 1 322 ? 0.891 -9.000 21.257 1.00 83.06 322 GLU A C 1
ATOM 2602 O O . GLU A 1 322 ? 0.810 -10.127 21.746 1.00 83.06 322 GLU A O 1
ATOM 2607 N N . VAL A 1 323 ? 0.761 -8.778 19.953 1.00 78.75 323 VAL A N 1
ATOM 2608 C CA . VAL A 1 323 ? 0.574 -9.837 18.966 1.00 78.75 323 VAL A CA 1
ATOM 2609 C C . VAL A 1 323 ? 1.861 -9.954 18.167 1.00 78.75 323 VAL A C 1
ATOM 2611 O O . VAL A 1 323 ? 2.218 -9.040 17.423 1.00 78.75 323 VAL A O 1
ATOM 2614 N N . GLN A 1 324 ? 2.548 -11.082 18.312 1.00 74.62 324 GLN A N 1
ATOM 2615 C CA . GLN A 1 324 ? 3.788 -11.385 17.601 1.00 74.62 324 GLN A CA 1
ATOM 2616 C C . GLN A 1 324 ? 3.545 -12.480 16.567 1.00 74.62 324 GLN A C 1
ATOM 2618 O O . GLN A 1 324 ? 2.820 -13.437 16.843 1.00 74.62 324 GLN A O 1
ATOM 2623 N N . ASN A 1 325 ? 4.159 -12.336 15.390 1.00 66.44 325 ASN A N 1
ATOM 2624 C CA . ASN A 1 325 ? 4.163 -13.346 14.325 1.00 66.44 325 ASN A CA 1
ATOM 2625 C C . ASN A 1 325 ? 2.766 -13.837 13.875 1.00 66.44 325 ASN A C 1
ATOM 2627 O O . ASN A 1 325 ? 2.633 -14.949 13.376 1.00 66.44 325 ASN A O 1
ATOM 2631 N N . VAL A 1 326 ? 1.712 -13.031 14.053 1.00 69.00 326 VAL A N 1
ATOM 2632 C CA . VAL A 1 326 ? 0.324 -13.386 13.699 1.00 69.00 326 VAL A CA 1
ATOM 2633 C C . VAL A 1 326 ? -0.346 -12.203 13.014 1.00 69.00 326 VAL A C 1
ATOM 2635 O O . VAL A 1 326 ? -0.236 -11.069 13.479 1.00 69.00 326 VAL A O 1
ATOM 2638 N N . ASN A 1 327 ? -1.104 -12.452 11.940 1.00 67.75 327 ASN A N 1
ATOM 2639 C CA . ASN A 1 327 ? -1.858 -11.406 11.250 1.00 67.75 327 ASN A CA 1
ATOM 2640 C C . ASN A 1 327 ? -2.912 -10.776 12.172 1.00 67.75 327 ASN A C 1
ATOM 2642 O O . ASN A 1 327 ? -4.015 -11.290 12.370 1.00 67.75 327 ASN A O 1
ATOM 2646 N N . ALA A 1 328 ? -2.586 -9.602 12.694 1.00 69.94 328 ALA A N 1
ATOM 2647 C CA . ALA A 1 328 ? -3.429 -8.948 13.672 1.00 69.94 328 ALA A CA 1
ATOM 2648 C C . ALA A 1 328 ? -4.765 -8.428 13.106 1.00 69.94 328 ALA A C 1
ATOM 2650 O O . ALA A 1 328 ? -5.742 -8.346 13.843 1.00 69.94 328 ALA A O 1
ATOM 2651 N N . GLN A 1 329 ? -4.855 -8.162 11.796 1.00 69.81 329 GLN A N 1
ATOM 2652 C CA . GLN A 1 329 ? -6.126 -7.797 11.159 1.00 69.81 329 GLN A CA 1
ATOM 2653 C C . GLN A 1 329 ? -7.071 -9.004 11.054 1.00 69.81 329 GLN A C 1
ATOM 2655 O O . GLN A 1 329 ? -8.290 -8.865 11.179 1.00 69.81 329 GLN A O 1
ATOM 2660 N N . LEU A 1 330 ? -6.519 -10.204 10.845 1.00 75.44 330 LEU A N 1
ATOM 2661 C CA . LEU A 1 330 ? -7.290 -11.446 10.878 1.00 75.44 330 LEU A CA 1
ATOM 2662 C C . LEU A 1 330 ? -7.779 -11.748 12.300 1.00 75.44 330 LEU A C 1
ATOM 2664 O O . LEU A 1 330 ? -8.946 -12.099 12.485 1.00 75.44 330 LEU A O 1
ATOM 2668 N N . LEU A 1 331 ? -6.904 -11.566 13.289 1.00 79.00 331 LEU A N 1
ATOM 2669 C CA . LEU A 1 331 ? -7.214 -11.731 14.707 1.00 79.00 331 LEU A CA 1
ATOM 2670 C C . LEU A 1 331 ? -8.320 -10.760 15.153 1.00 79.00 331 LEU A C 1
ATOM 2672 O O . LEU A 1 331 ? -9.320 -11.197 15.716 1.00 79.00 331 LEU A O 1
ATOM 2676 N N . GLU A 1 332 ? -8.204 -9.475 14.813 1.00 81.62 332 GLU A N 1
ATOM 2677 C CA . GLU A 1 332 ? -9.228 -8.455 15.072 1.00 81.62 332 GLU A CA 1
ATOM 2678 C C . GLU A 1 332 ? -10.574 -8.831 14.440 1.00 81.62 332 GLU A C 1
ATOM 2680 O O . GLU A 1 332 ? -11.597 -8.873 15.124 1.00 81.62 332 GLU A O 1
ATOM 2685 N N . ARG A 1 333 ? -10.585 -9.193 13.151 1.00 83.00 333 ARG A N 1
ATOM 2686 C C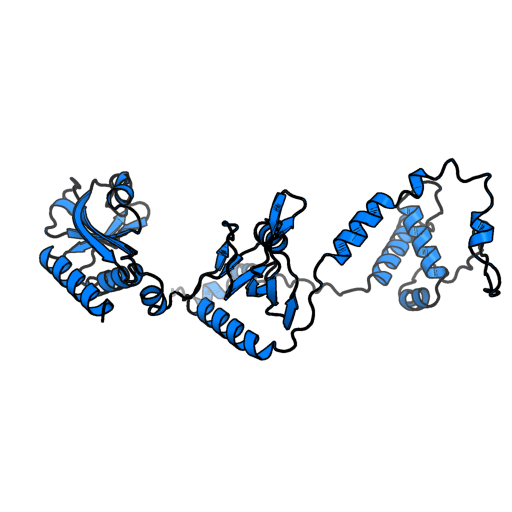A . ARG A 1 333 ? -11.812 -9.621 12.462 1.00 83.00 333 ARG A CA 1
ATOM 2687 C C . ARG A 1 333 ? -12.449 -10.838 13.130 1.00 83.00 333 ARG A C 1
ATOM 2689 O O . ARG A 1 333 ? -13.672 -10.903 13.239 1.00 83.00 333 ARG A O 1
ATOM 2696 N N . THR A 1 334 ? -11.632 -11.789 13.576 1.00 85.31 334 THR A N 1
ATOM 2697 C CA . THR A 1 334 ? -12.106 -12.992 14.267 1.00 85.31 334 THR A 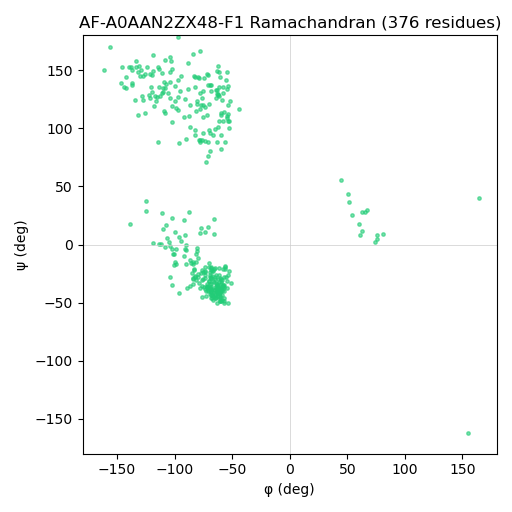CA 1
ATOM 2698 C C . THR A 1 334 ? -12.722 -12.634 15.614 1.00 85.31 334 THR A C 1
ATOM 2700 O O . THR A 1 334 ? -13.822 -13.088 15.912 1.00 85.31 334 THR A O 1
ATOM 2703 N N . LEU A 1 335 ? -12.082 -11.758 16.393 1.00 85.75 335 LEU A N 1
ATOM 2704 C CA . LEU A 1 335 ? -12.622 -11.272 17.665 1.00 85.75 335 LEU A CA 1
ATOM 2705 C C . LEU A 1 335 ? -13.938 -10.509 17.471 1.00 85.75 335 LEU A C 1
ATOM 2707 O O . LEU A 1 335 ? -14.908 -10.773 18.180 1.00 85.75 335 LEU A O 1
ATOM 2711 N N . HIS A 1 336 ? -14.015 -9.624 16.475 1.00 85.69 336 HIS A N 1
ATOM 2712 C CA . HIS A 1 336 ? -15.253 -8.914 16.151 1.00 85.69 336 HIS A CA 1
ATOM 2713 C C . HIS A 1 336 ? -16.385 -9.857 15.745 1.00 85.69 336 HIS A C 1
ATOM 2715 O O . HIS A 1 336 ? -17.526 -9.617 16.129 1.00 85.69 336 HIS A O 1
ATOM 2721 N N . HIS A 1 337 ? -16.079 -10.924 15.003 1.00 86.88 337 HIS A N 1
ATOM 2722 C CA . HIS A 1 337 ? -17.052 -11.949 14.631 1.00 86.88 337 HIS A CA 1
ATOM 2723 C C . HIS A 1 337 ? -17.502 -12.781 15.843 1.00 86.88 337 HIS A C 1
ATOM 2725 O O . HIS A 1 337 ? -18.691 -13.033 16.012 1.00 86.88 337 HIS A O 1
ATOM 2731 N N . VAL A 1 338 ? -16.571 -13.172 16.721 1.00 87.25 338 VAL A N 1
ATOM 2732 C CA . VAL A 1 338 ? -16.867 -13.947 17.940 1.00 87.25 338 VAL A CA 1
ATOM 2733 C C . VAL A 1 338 ? -17.790 -13.183 18.888 1.00 87.25 338 VAL A C 1
ATOM 2735 O O . VAL A 1 338 ? -18.661 -13.797 19.494 1.00 87.25 338 VAL A O 1
ATOM 2738 N N . PHE A 1 339 ? -17.620 -11.864 19.005 1.00 87.88 339 PHE A N 1
ATOM 2739 C CA . PHE A 1 339 ? -18.433 -11.014 19.882 1.00 87.88 339 PHE A CA 1
ATOM 2740 C C . PHE A 1 339 ? -19.556 -10.265 19.156 1.00 87.88 339 PHE A C 1
ATOM 2742 O O . PHE A 1 339 ? -20.174 -9.369 19.733 1.00 87.88 339 PHE A O 1
ATOM 2749 N N . GLN A 1 340 ? -19.831 -10.598 17.894 1.00 87.62 340 GLN A N 1
ATOM 2750 C CA . GLN A 1 340 ? -20.827 -9.898 17.081 1.00 87.62 340 GLN A CA 1
ATOM 2751 C C . GLN A 1 340 ? -22.234 -9.960 17.697 1.00 87.62 340 GLN A C 1
ATOM 2753 O O . GLN A 1 340 ? -23.002 -9.007 17.592 1.00 87.62 340 GLN A O 1
ATOM 2758 N N . ASP A 1 341 ? -22.553 -11.055 18.386 1.00 86.62 341 ASP A N 1
ATOM 2759 C CA . ASP A 1 341 ? -23.803 -11.270 19.121 1.00 86.62 341 ASP A CA 1
ATOM 2760 C C . ASP A 1 341 ? -23.997 -10.297 20.299 1.00 86.62 341 ASP A C 1
ATOM 2762 O O . ASP A 1 341 ? -25.128 -9.999 20.684 1.00 86.62 341 ASP A O 1
ATOM 2766 N N . LYS A 1 342 ? -22.898 -9.777 20.853 1.00 88.25 342 LYS A N 1
ATOM 2767 C CA . LYS A 1 342 ? -22.862 -8.868 22.011 1.00 88.25 342 LYS A CA 1
ATOM 2768 C C . LYS A 1 342 ? -22.452 -7.442 21.633 1.00 88.25 342 LYS A C 1
ATOM 2770 O O . LYS A 1 342 ? -22.109 -6.644 22.512 1.00 88.25 342 LYS A O 1
ATOM 2775 N N . GLN A 1 343 ? -22.460 -7.127 20.339 1.00 89.00 343 GLN A N 1
ATOM 2776 C CA . GLN A 1 343 ? -22.092 -5.823 19.801 1.00 89.00 343 GLN A CA 1
ATOM 2777 C C . GLN A 1 343 ? -23.153 -4.767 20.124 1.00 89.00 343 GLN A C 1
ATOM 2779 O O . GLN A 1 343 ? -24.351 -4.992 19.955 1.00 89.00 343 GLN A O 1
ATOM 2784 N N . VAL A 1 344 ? -22.706 -3.577 20.521 1.00 85.50 344 VAL A N 1
ATOM 2785 C CA . VAL A 1 344 ? -23.558 -2.399 20.665 1.00 85.50 344 VAL A CA 1
ATOM 2786 C C . VAL A 1 344 ? -23.109 -1.316 19.699 1.00 85.50 344 VAL A C 1
ATOM 2788 O O . VAL A 1 344 ? -21.942 -0.935 19.660 1.00 85.50 344 VAL A O 1
ATOM 2791 N N . VAL A 1 345 ? -24.060 -0.813 18.914 1.00 84.50 345 VAL A N 1
ATOM 2792 C CA . VAL A 1 345 ? -23.812 0.243 17.936 1.00 84.50 345 VAL A CA 1
ATOM 2793 C C . VAL A 1 345 ? -24.309 1.565 18.492 1.00 84.50 345 VAL A C 1
ATOM 2795 O O . VAL A 1 345 ? -25.503 1.735 18.735 1.00 84.50 345 VAL A O 1
ATOM 2798 N N . PHE A 1 346 ? -23.397 2.519 18.643 1.00 80.56 346 PHE A N 1
ATOM 2799 C CA . PHE A 1 346 ? -23.747 3.903 18.950 1.00 80.56 346 PHE A CA 1
ATOM 2800 C C . PHE A 1 346 ? -23.763 4.718 17.664 1.00 80.56 346 PHE A C 1
ATOM 2802 O O . PHE A 1 346 ? -22.914 4.522 16.796 1.00 80.56 346 PHE A O 1
ATOM 2809 N N . GLN A 1 347 ? -24.716 5.635 17.533 1.00 77.31 347 GLN A N 1
ATOM 2810 C CA . GLN A 1 347 ? -24.800 6.540 16.394 1.00 77.31 347 GLN A CA 1
ATOM 2811 C C . GLN A 1 347 ? -24.922 7.974 16.898 1.00 77.31 347 GLN A C 1
ATOM 2813 O O . GLN A 1 347 ? -25.788 8.272 17.716 1.00 77.31 347 GLN A O 1
ATOM 2818 N N . ASP A 1 348 ? -24.050 8.845 16.400 1.00 71.19 348 ASP A N 1
ATOM 2819 C CA . ASP A 1 348 ? -24.086 10.275 16.699 1.00 71.19 348 ASP A CA 1
ATOM 2820 C C . ASP A 1 348 ? -25.067 11.018 15.769 1.00 71.19 348 ASP A C 1
ATOM 2822 O O . ASP A 1 348 ? -25.445 10.513 14.705 1.00 71.19 348 ASP A O 1
ATOM 2826 N N . GLY A 1 349 ? -25.441 12.249 16.134 1.00 62.84 349 GLY A N 1
ATOM 2827 C CA . GLY A 1 349 ? -26.336 13.117 15.355 1.00 62.84 349 GLY A CA 1
ATOM 2828 C C . GLY A 1 349 ? -25.836 13.413 13.933 1.00 62.84 349 GLY A C 1
ATOM 2829 O O . GLY A 1 349 ? -26.633 13.690 13.043 1.00 62.84 349 GLY A O 1
ATOM 2830 N N . ASN A 1 350 ? -24.529 13.257 13.693 1.00 67.81 350 ASN A N 1
ATOM 2831 C CA . ASN A 1 350 ? -23.878 13.378 12.384 1.00 67.81 350 ASN A CA 1
ATOM 2832 C C . ASN A 1 350 ? -23.767 12.042 11.612 1.00 67.81 350 ASN A C 1
ATOM 2834 O O . ASN A 1 350 ? -22.896 11.900 10.755 1.00 67.81 350 ASN A O 1
ATOM 2838 N N . PHE A 1 351 ? -24.591 11.036 11.928 1.00 66.25 351 PHE A N 1
ATOM 2839 C CA . PHE A 1 351 ? -24.629 9.709 11.278 1.00 66.25 351 PHE A CA 1
ATOM 2840 C C . PHE A 1 351 ? -23.339 8.868 11.362 1.00 66.25 351 PHE A C 1
ATOM 2842 O O . PHE A 1 351 ? -23.260 7.796 10.757 1.00 66.25 351 PHE A O 1
ATOM 2849 N N . LYS A 1 352 ? -22.338 9.288 12.142 1.00 71.94 352 LYS A N 1
ATOM 2850 C CA . LYS A 1 352 ? -21.150 8.475 12.435 1.00 71.94 352 LYS A CA 1
ATOM 2851 C C . LYS A 1 352 ? -21.506 7.378 13.440 1.00 71.94 352 LYS A C 1
ATOM 2853 O O . LYS A 1 352 ? -22.136 7.660 14.459 1.00 71.94 352 LYS A O 1
ATOM 2858 N N . LYS A 1 353 ? -21.107 6.135 13.147 1.00 79.69 353 LYS A N 1
ATOM 2859 C CA . LYS A 1 353 ? -21.403 4.953 13.969 1.00 79.69 353 LYS A CA 1
ATOM 2860 C C . LYS A 1 353 ? -20.148 4.429 14.661 1.00 79.69 353 LYS A C 1
ATOM 2862 O O . LYS A 1 353 ? -19.118 4.266 14.013 1.00 79.69 353 LYS A O 1
ATOM 2867 N N . ALA A 1 354 ? -20.257 4.114 15.946 1.00 84.00 354 ALA A N 1
ATOM 2868 C CA . ALA A 1 354 ? -19.258 3.363 16.692 1.00 84.00 354 ALA A CA 1
ATOM 2869 C C . ALA A 1 354 ? -19.745 1.919 16.840 1.00 84.00 354 ALA A C 1
ATOM 2871 O O . ALA A 1 354 ? -20.667 1.647 17.607 1.00 84.00 354 ALA A O 1
ATOM 2872 N N . THR A 1 355 ? -19.152 1.008 16.070 1.00 84.94 355 THR A N 1
ATOM 2873 C CA . THR A 1 355 ? -19.560 -0.405 15.996 1.00 84.94 355 THR A CA 1
ATOM 2874 C C . THR A 1 355 ? -18.692 -1.324 16.849 1.00 84.94 355 THR A C 1
ATOM 2876 O O . THR A 1 355 ? -19.085 -2.437 17.148 1.00 84.94 355 THR A O 1
ATOM 2879 N N . GLU A 1 356 ? -17.512 -0.898 17.273 1.00 88.19 356 GLU A N 1
ATOM 2880 C CA . GLU A 1 356 ? -16.527 -1.771 17.935 1.00 88.19 356 GLU A CA 1
ATOM 2881 C C . GLU A 1 356 ? -16.719 -1.866 19.461 1.00 88.19 356 GLU A C 1
ATOM 2883 O O . GLU A 1 356 ? -15.753 -2.049 20.200 1.00 88.19 356 GLU A O 1
ATOM 2888 N N . TRP A 1 357 ? -17.948 -1.691 19.949 1.00 90.69 357 TRP A N 1
ATOM 2889 C CA . TRP A 1 357 ? -18.283 -1.749 21.371 1.00 90.69 357 TRP A CA 1
ATOM 2890 C C . TRP A 1 357 ? -19.052 -3.028 21.693 1.00 90.69 357 TRP A C 1
ATOM 2892 O O . TRP A 1 357 ? -19.952 -3.416 20.954 1.00 90.69 357 TRP A O 1
ATOM 2902 N N . TYR A 1 358 ? -18.713 -3.667 22.810 1.00 91.62 358 TYR A N 1
ATOM 2903 C CA . TYR A 1 358 ? -19.207 -4.989 23.183 1.00 91.62 358 TYR A CA 1
ATOM 2904 C C . TYR A 1 358 ? -19.571 -5.040 24.666 1.00 91.62 358 TYR A C 1
ATOM 2906 O O . TYR A 1 358 ? -18.836 -4.517 25.506 1.00 91.62 358 TYR A O 1
ATOM 2914 N N . MET A 1 359 ? -20.690 -5.690 24.998 1.00 90.50 359 MET A N 1
ATOM 2915 C CA . MET A 1 359 ? -21.080 -5.958 26.388 1.00 90.50 359 MET A CA 1
ATOM 2916 C C . MET A 1 359 ? -20.639 -7.359 26.811 1.00 90.50 359 MET A C 1
ATOM 2918 O O . MET A 1 359 ? -21.380 -8.333 26.673 1.00 90.50 359 MET A O 1
ATOM 2922 N N . VAL A 1 360 ? -19.407 -7.466 27.309 1.00 89.56 360 VAL A N 1
ATOM 2923 C CA . VAL A 1 360 ? -18.759 -8.745 27.632 1.00 89.56 360 VAL A CA 1
ATOM 2924 C C . VAL A 1 360 ? -17.885 -8.583 28.878 1.00 89.56 360 VAL A C 1
ATOM 2926 O O . VAL A 1 360 ? -17.154 -7.600 28.968 1.00 89.56 360 VAL A O 1
ATOM 2929 N N . PRO A 1 361 ? -17.915 -9.508 29.855 1.00 91.50 361 PRO A N 1
ATOM 2930 C CA . PRO A 1 361 ? -16.977 -9.491 30.977 1.00 91.50 361 PRO A CA 1
ATOM 2931 C C . PRO A 1 361 ? -15.515 -9.497 30.510 1.00 91.50 361 PRO A C 1
ATOM 2933 O O . PRO A 1 361 ? -15.165 -10.209 29.573 1.00 91.50 361 PRO A O 1
ATOM 2936 N N . LEU A 1 362 ? -14.642 -8.754 31.198 1.00 88.62 362 LEU A N 1
ATOM 2937 C CA . LEU A 1 362 ? -13.228 -8.638 30.814 1.00 88.62 362 LEU A CA 1
ATOM 2938 C C . LEU A 1 362 ? -12.520 -10.004 30.739 1.00 88.62 362 LEU A C 1
ATOM 2940 O O . LEU A 1 362 ? -11.768 -10.246 29.800 1.00 88.62 362 LEU A O 1
ATOM 2944 N N . ASN A 1 363 ? -12.820 -10.907 31.677 1.00 89.44 363 ASN A N 1
ATOM 2945 C CA . ASN A 1 363 ? -12.233 -12.250 31.728 1.00 89.44 363 ASN A CA 1
ATOM 2946 C C . ASN A 1 363 ? -12.580 -13.090 30.486 1.00 89.44 363 ASN A C 1
ATOM 2948 O O . ASN A 1 363 ? -11.748 -13.854 30.003 1.00 89.44 363 ASN A O 1
ATOM 2952 N N . ASP A 1 364 ? -13.794 -12.937 29.949 1.00 89.25 364 ASP A N 1
ATOM 2953 C CA . ASP A 1 364 ? -14.221 -13.656 28.745 1.00 89.25 364 ASP A CA 1
ATOM 2954 C C . ASP A 1 364 ? -13.484 -13.116 27.511 1.00 89.25 364 ASP A C 1
ATOM 2956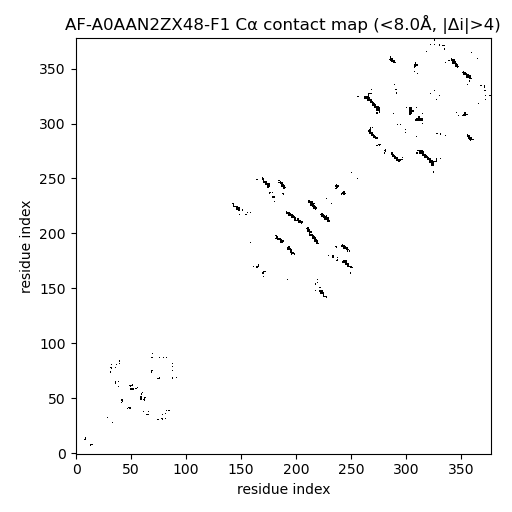 O O . ASP A 1 364 ? -13.103 -13.887 26.629 1.00 89.25 364 ASP A O 1
ATOM 2960 N N . ILE A 1 365 ? -13.250 -11.797 27.461 1.00 87.81 365 ILE A N 1
ATOM 2961 C CA . ILE A 1 365 ? -12.472 -11.152 26.395 1.00 87.81 365 ILE A CA 1
ATOM 2962 C C . ILE A 1 365 ? -11.030 -11.667 26.421 1.00 87.81 365 ILE A C 1
ATOM 2964 O O . ILE A 1 365 ? -10.530 -12.123 25.396 1.00 87.81 365 ILE A O 1
ATOM 2968 N N . GLU A 1 366 ? -10.384 -11.650 27.586 1.00 88.69 366 GLU A N 1
ATOM 2969 C CA . GLU A 1 366 ? -9.015 -12.143 27.765 1.00 88.69 366 GLU A CA 1
ATOM 2970 C C . GLU A 1 366 ? -8.884 -13.623 27.374 1.00 88.69 366 GLU A C 1
ATOM 2972 O O . GLU A 1 366 ? -8.015 -13.985 26.578 1.00 88.69 366 GLU A O 1
ATOM 2977 N N . SER A 1 367 ? -9.793 -14.477 27.859 1.00 88.56 367 SER A N 1
ATOM 2978 C CA . SER A 1 367 ? -9.781 -15.904 27.526 1.00 88.56 367 SER A CA 1
ATOM 2979 C C . SER A 1 367 ? -9.930 -16.148 26.025 1.00 88.56 367 SER A C 1
ATOM 2981 O O . SER A 1 367 ? -9.269 -17.039 25.493 1.00 88.56 367 SER A O 1
ATOM 2983 N N . LYS A 1 368 ? -10.782 -15.381 25.331 1.00 88.75 368 LYS A N 1
ATOM 2984 C CA . LYS A 1 368 ? -10.957 -15.534 23.882 1.00 88.75 368 LYS A CA 1
ATOM 2985 C C . LYS A 1 368 ? -9.794 -14.982 23.078 1.00 88.75 368 LYS A C 1
ATOM 2987 O O . LYS A 1 368 ? -9.430 -15.611 22.092 1.00 88.75 368 LYS A O 1
ATOM 2992 N N . ILE A 1 369 ? -9.177 -13.879 23.497 1.00 86.56 369 ILE A N 1
ATOM 2993 C CA . ILE A 1 369 ? -7.948 -13.386 22.861 1.00 86.56 369 ILE A CA 1
ATOM 2994 C C . ILE A 1 369 ? -6.872 -14.477 22.910 1.00 86.56 369 ILE A C 1
ATOM 2996 O O . ILE A 1 369 ? -6.319 -14.830 21.870 1.00 86.56 369 ILE A O 1
ATOM 3000 N N . ASN A 1 370 ? -6.656 -15.082 24.079 1.00 85.88 370 ASN A N 1
ATOM 3001 C CA . ASN A 1 370 ? -5.674 -16.154 24.241 1.00 85.88 370 ASN A CA 1
ATOM 3002 C C . ASN A 1 370 ? -6.010 -17.399 23.402 1.00 85.88 370 ASN A C 1
ATOM 3004 O O . ASN A 1 370 ? -5.120 -17.981 22.789 1.00 85.88 370 ASN A O 1
ATOM 3008 N N . GLU A 1 371 ? -7.284 -17.797 23.331 1.00 86.38 371 GLU A N 1
ATOM 3009 C CA . GLU A 1 371 ? -7.724 -18.941 22.520 1.00 86.38 371 GLU A CA 1
ATOM 3010 C C . GLU A 1 371 ? -7.517 -18.708 21.017 1.00 86.38 371 GLU A C 1
ATOM 3012 O O . GLU A 1 371 ? -7.044 -19.604 20.321 1.00 86.38 371 GLU A O 1
ATOM 3017 N N . VAL A 1 372 ? -7.828 -17.507 20.513 1.00 82.81 372 VAL A N 1
ATOM 3018 C CA . VAL A 1 372 ? -7.645 -17.188 19.089 1.00 82.81 372 VAL A CA 1
ATOM 3019 C C . VAL A 1 372 ? -6.160 -17.060 18.745 1.00 82.81 372 VAL A C 1
ATOM 3021 O O . VAL A 1 372 ? -5.746 -17.581 17.714 1.00 82.81 372 VAL A O 1
ATOM 3024 N N . ILE A 1 373 ? -5.338 -16.455 19.612 1.00 79.56 373 ILE A N 1
ATOM 3025 C CA . ILE A 1 373 ? -3.879 -16.405 19.415 1.00 79.56 373 ILE A CA 1
ATOM 3026 C C . ILE A 1 373 ? -3.296 -17.825 19.381 1.00 79.56 373 ILE A C 1
ATOM 3028 O O . ILE A 1 373 ? -2.586 -18.169 18.441 1.00 79.56 373 ILE A O 1
ATOM 3032 N N . ALA A 1 374 ? -3.655 -18.680 20.344 1.00 79.31 374 ALA A N 1
ATOM 3033 C CA . ALA A 1 374 ? -3.190 -20.067 20.383 1.00 79.31 374 ALA A CA 1
ATOM 3034 C C . ALA A 1 374 ? -3.689 -20.909 19.194 1.00 79.31 374 ALA A C 1
ATOM 3036 O O . ALA A 1 374 ? -3.039 -21.879 18.809 1.00 79.31 374 ALA A O 1
ATOM 3037 N N . GLY A 1 375 ? -4.851 -20.571 18.627 1.00 73.38 375 GLY A N 1
ATOM 3038 C CA . GLY A 1 375 ? -5.390 -21.211 17.429 1.00 73.38 375 GLY A CA 1
ATOM 3039 C C . GLY A 1 375 ? -4.703 -20.779 16.132 1.00 73.38 375 GLY A C 1
ATOM 3040 O O . GLY A 1 375 ? -4.622 -21.587 15.217 1.00 73.38 375 GLY A O 1
ATOM 3041 N N . LEU A 1 376 ? -4.208 -19.539 16.062 1.00 67.31 376 LEU A N 1
ATOM 3042 C CA . LEU A 1 376 ? -3.505 -18.987 14.895 1.00 67.31 376 LEU A CA 1
ATOM 3043 C C . LEU A 1 376 ? -2.001 -19.308 14.878 1.00 67.31 376 LEU A C 1
ATOM 3045 O O . LEU A 1 376 ? -1.365 -19.152 13.845 1.00 67.31 376 LEU A O 1
ATOM 3049 N N . GLN A 1 377 ? -1.432 -19.730 16.010 1.00 61.97 377 GLN A N 1
ATOM 3050 C CA . GLN A 1 377 ? -0.030 -20.156 16.131 1.00 61.97 377 GLN A CA 1
ATOM 3051 C C . GLN A 1 377 ? 0.189 -21.664 15.887 1.00 61.97 377 GLN A C 1
ATOM 3053 O O . GLN A 1 377 ? 1.319 -22.139 16.005 1.00 61.97 377 GLN A O 1
ATOM 3058 N N . LYS A 1 378 ? -0.876 -22.427 15.614 1.00 50.31 378 LYS A N 1
ATOM 3059 C CA . LYS A 1 378 ? -0.812 -23.847 15.233 1.00 50.31 378 LYS A CA 1
ATOM 3060 C C . LYS A 1 378 ? -0.801 -23.990 13.726 1.00 50.31 378 LYS A C 1
ATOM 3062 O O . LYS A 1 378 ? -0.117 -24.933 13.273 1.00 50.31 378 LYS A O 1
#